Protein 8Y4W (pdb70)

Sequence (732 aa):
MKVFNKLEEWLGGSLFIGMFVILVMQIFSRQIFNSPLIWSEELSRLIFVYVGLLGVSMGIRSQQHIMIDFLYAKFPKSMQKIIFTIIQILILACLIFFLYFGYDLFIKKEEIEIVSLGISMKWMYLALPLITLLMLVRFYQAYSENYAQNKVYIKPIFILALMIILVLIAFIKPELFKILKLSNYFDLGEMTIYYVLIAWLVMIFFGVPVGWSLLVACILYFALTRWKVVYFAADKLVYSLDSFSLLSVPFFILTGILMNGAGITERIFNFAKAMLGHYTGGMGHVNVAASLIFSGMSGSAIADAGGLGQLEIKAMRDEGYDDDICGGLTAASCIIGPLVPPSISMIIYGVIANQSIAKLFLAGFVPGFLTTIALMIMNYFVCKKRGYKKTAKASPKERWIAFKKSFWALLTPILIIGGIFSGIFTPTEAAVIATFYSIILGGFIYKELTVKSFFKHCVEAVAISGVTVLMIMTVTFFGDIIAREQVAMRVAEIFIKYATSPMMVLVMINLLLLFLGMFIDALALQFLVLPMLIPIAEQVGIDLVFFGVMTTLNMMIGILTPPMGMALFVVAQVGKMSVSTVAKGVLPFLLPIFITLVIITIFPQIILFLPNVQLQESGGGLVQAGGSLRLSCTTSGFNFDDYAIGWFRQAPGKEREGVSCIHCTAYTPYYARSVRDRFTISSDNATNTVFLQMNNLRPEDTAVYYCVADATRYPYPEFYDYVGQGTQVTVS

B-factor: mean 43.86, std 17.87, range [12.56, 120.15]

Foldseek 3Di:
DVCLVCPLLVVLLVLLVVLLVLLVVQLCCVPVDPDHALVRLQVSLLSQLLLLLSLLLLCLLVVPFAAFCLPLVPDDQVVNAALVQVLLVLVLVLLLVQQLLLVLVLVVFQPDADVRVRHTPNSLSVNRNVSSVSSVVSNLNSVCVCVVVVRYDDHSVVVVVVSVVSNCCSVPPVCVCVVVLCLVPDDPDLPVLVVLVVVLVVCRHNIRGLLSSLSVSLVSVCSNPPVVCCSVLLVLLRCLSSDSLLLLQLLLLLQLVLCLQLVLLVLLLLLLCQVFQQDLLRLLVSLLSSLLLCLLRHAALLSQCLRCLLVSLVSSVVQVDDPLQSLQSNLLSSLLNNQAPPHVLLSLLCSLLVHASLLLNLLSNLLSVLLSVLSVVLSSVVSVVVVGDRDDHDDPVSSVVSCVVSPLVSCLSCLQNVCSLVVVDGSSSSSSVSSVSSCCCSPPVSNRADDVNSSVSSSVSSNVSSSVSSLSSSLSSSLVVCVVSPPLVVVLVVLCVVAPAVLSVVVVVLVVLLVVLQSGALSSPCSPCVSSVQVSCVVNPHDSSLVSSLSSLSNSLSLLRPVHHPSLVSSCVSNVHDSVSNNVSNVSSVVSSVVSSVCCSVVVVSSNDSSD/DAKEKDWADEDEQWRFTKIKIQDDDDQLQQKKKAKWWDAPPDDIGGAWIPNQDDPDIDGDPVQPPFWDWDADVVRSMIMITGGRHHQVRFTWMKMAIANHRHRDRVPGDDIHPTYTHGYD

Nearest PDB structures (foldseek):
  8y4x-assembly1_A  TM=1.001E+00  e=1.385E-73  Fusobacterium nucleatum
  8thi-assembly1_A  TM=9.822E-01  e=1.234E-54  Haemophilus influenzae Rd KW20
  7qha-assembly1_B  TM=9.796E-01  e=2.709E-32  Photobacterium profundum SS9
  7qha-assembly1_A  TM=9.721E-01  e=8.885E-05  Photobacterium profundum SS9
  8w6o-assembly1_B  TM=6.433E-01  e=3.815E-06  Homo sapiens

Solvent-accessible surface area: 30230 Å² total; per-residue (Å²): 182,125,98,79,65,113,32,3,51,128,57,0,0,58,54,2,50,28,0,17,65,25,1,13,89,5,1,74,13,90,68,131,114,153,53,90,46,143,99,0,73,50,46,0,51,20,25,1,1,41,1,2,3,1,0,0,0,11,4,10,79,63,77,123,18,41,65,6,70,70,71,27,57,140,47,75,158,97,110,24,53,82,19,24,8,91,6,9,62,40,17,2,47,0,0,16,13,0,9,44,9,0,88,25,3,29,82,103,26,78,160,88,108,9,135,36,44,61,65,19,47,32,101,6,8,39,0,2,10,84,11,0,94,21,0,11,55,1,5,50,53,2,0,40,72,1,79,82,98,113,83,1,142,50,108,28,96,124,3,59,38,64,14,91,93,39,35,104,42,2,84,124,114,51,117,88,64,113,110,124,51,52,41,96,130,111,142,61,34,41,86,5,0,50,114,1,21,104,34,16,79,87,22,0,62,84,1,3,12,0,1,2,0,2,0,12,0,0,35,44,0,0,9,21,13,62,60,90,1,0,67,110,10,0,35,22,1,3,117,16,1,33,34,44,39,4,0,0,2,0,0,1,18,3,0,6,28,0,0,49,42,0,15,0,9,87,62,1,7,70,28,3,80,12,66,41,4,22,97,40,2,2,8,0,21,0,0,0,12,0,1,38,40,0,0,2,0,0,4,38,6,62,32,3,2,49,16,0,0,130,53,3,2,124,3,0,96,84,57,64,14,70,63,36,3,0,0,0,0,3,0,0,1,0,0,0,0,3,0,3,2,0,0,24,16,0,0,2,1,4,33,34,10,134,51,54,14,26,80,0,1,18,0,0,46,33,0,0,82,44,0,4,93,20,0,46,88,37,0,84,102,17,1,115,174,111,56,40,181,132,41,90,137,26,49,122,134,95,50,142,73,15,52,133,119,0,71,111,0,30,54,0,22,111,53,0,33,37,6,11,114,77,60,91,32,70,22,4,9,1,0,0,16,0,0,58,34,0,31,56,0,0,22,148,67,33,160,94,25,91,122,173,33,28,64,136,19,2,19,69,0,2,28,87,3,0,16,11,2,0,2,2,0,0,9,45,0,11,21,50,1,10,35,30,4,26,2,11,58,74,49,0,73,54,32,84,140,160,1,114,52,79,79,90,3,10,59,60,0,14,109,66,2,40,120,35,2,62,56,10,31,16,43,0,2,4,1,23,17,2,28,40,12,11,39,0,0,88,80,22,64,18,72,20,11,7,0,0,0,0,1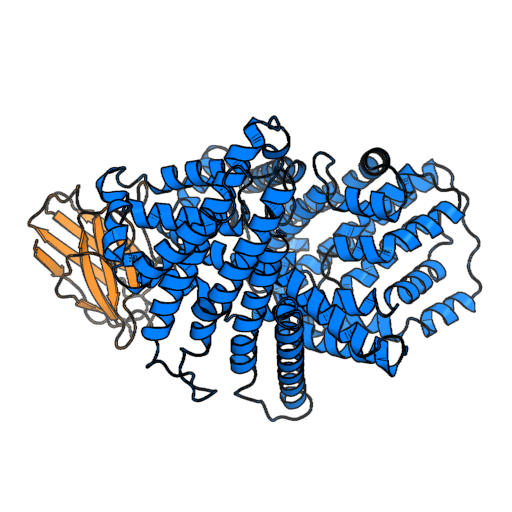,3,0,1,6,11,0,8,8,0,15,72,63,50,1,56,0,1,66,21,0,9,131,35,1,180,22,72,59,77,43,0,12,149,4,0,102,60,2,19,103,8,0,69,88,2,9,75,58,0,5,82,97,55,137,58,0,33,140,44,18,127,72,117,12,101,29,56,46,34,32,140,20,124,73,36,34,49,24,129,0,14,0,48,2,63,65,36,94,14,80,81,44,0,0,0,0,1,15,58,29,108,69,147,137,97,65,3,0,0,0,12,46,0,13,32,116,39,43,12,43,7,163,53,0,103,132,26,3,73,13,59,47,51,97,92,91,50,8,0,35,0,49,0,50,98,2,96,86,117,4,38,1,35,0,46,0,1,0,0,58,35,73,0,0,6,0,19,36,11,70,84,76,11,167,17,28,86,0,51,8,99

InterPro domains:
  IPR004681 TRAP transporter large membrane protein DctM [PTHR33362] (189-615)
  IPR004681 TRAP transporter large membrane protein DctM [TIGR00786] (207-611)
  IPR010656 TRAP C4-dicarboxylate transport system permease DctM subunit [PF06808] (198-606)
  IPR055348 Tripartite ATP-independent periplasmic transporters, DctQ component [PF04290] (19-142)

Radius of gyration: 27.66 Å; Cα contacts (8 Å, |Δi|>4): 1271; chains: 2; bounding box: 71×55×81 Å

Structure (mmCIF, N/CA/C/O backbone):
data_8Y4W
#
_entry.id   8Y4W
#
_cell.length_a   1.00
_cell.length_b   1.00
_cell.length_c   1.00
_cell.angle_alpha   90.00
_cell.angle_beta   90.00
_cell.angle_gamma   90.00
#
_symmetry.space_group_name_H-M   'P 1'
#
loop_
_entity.id
_entity.type
_entity.pdbx_description
1 polymer 'N-acetylneuraminate transporter small subunit'
2 polymer 'FnTRAP specific nanobody'
3 non-polymer 'SODIUM ION'
4 non-polymer PHOSPHATIDYLETHANOLAMINE
5 non-polymer 'N-acetyl-beta-neuraminic acid'
#
loop_
_atom_site.group_PDB
_atom_site.id
_atom_site.type_symbol
_atom_site.label_atom_id
_atom_site.label_alt_id
_atom_site.label_comp_id
_atom_site.label_asym_id
_atom_site.label_entity_id
_atom_site.label_seq_id
_atom_site.pdbx_PDB_ins_code
_atom_site.Cartn_x
_atom_site.Cartn_y
_atom_site.Cartn_z
_atom_site.occupancy
_atom_site.B_iso_or_equiv
_atom_site.auth_seq_id
_atom_site.auth_comp_id
_atom_site.auth_asym_id
_atom_site.auth_atom_id
_atom_site.pdbx_PDB_model_num
ATOM 1 N N . MET A 1 48 ? 243.654 248.729 211.356 1.00 85.51 1 MET A N 1
ATOM 2 C CA . MET A 1 48 ? 243.950 249.333 212.648 1.00 87.26 1 MET A CA 1
ATOM 3 C C . MET A 1 48 ? 243.953 248.283 213.749 1.00 84.15 1 MET A C 1
ATOM 4 O O . MET A 1 48 ? 243.892 247.086 213.478 1.00 86.66 1 MET A O 1
ATOM 9 N N . LYS A 1 49 ? 244.035 248.744 214.996 1.00 83.73 2 LYS A N 1
ATOM 10 C CA . LYS A 1 49 ? 243.947 247.873 216.160 1.00 85.21 2 LYS A CA 1
ATOM 11 C C . LYS A 1 49 ? 242.609 247.962 216.876 1.00 81.49 2 LYS A C 1
ATOM 12 O O . LYS A 1 49 ? 242.149 246.958 217.426 1.00 79.89 2 LYS A O 1
ATOM 18 N N . VAL A 1 50 ? 241.971 249.135 216.877 1.00 77.88 3 VAL A N 1
ATOM 19 C CA . VAL A 1 50 ? 240.622 249.245 217.416 1.00 75.71 3 VAL A CA 1
ATOM 20 C C . VAL A 1 50 ? 239.622 248.478 216.565 1.00 70.77 3 VAL A C 1
ATOM 21 O O . VAL A 1 50 ? 238.521 248.171 217.035 1.00 66.42 3 VAL A O 1
ATOM 25 N N . PHE A 1 51 ? 239.967 248.178 215.314 1.00 73.30 4 PHE A N 1
ATOM 26 C CA . PHE A 1 51 ? 239.149 247.307 214.482 1.00 66.25 4 PHE A CA 1
ATOM 27 C C . PHE A 1 51 ? 239.451 245.835 214.716 1.00 61.74 4 PHE A C 1
ATOM 28 O O . PHE A 1 51 ? 238.541 245.003 214.632 1.00 59.81 4 PHE A O 1
ATOM 36 N N . ASN A 1 52 ? 240.709 245.489 214.993 1.00 62.34 5 ASN A N 1
ATOM 37 C CA . ASN A 1 52 ? 241.021 244.113 215.362 1.00 65.56 5 ASN A CA 1
ATOM 38 C C . ASN A 1 52 ? 240.356 243.737 216.678 1.00 68.35 5 ASN A C 1
ATOM 39 O O . ASN A 1 52 ? 239.803 242.640 216.810 1.00 72.32 5 ASN A O 1
ATOM 44 N N . LYS A 1 53 ? 240.401 244.630 217.662 1.00 63.44 6 LYS A N 1
ATOM 45 C CA . LYS A 1 53 ? 239.628 244.458 218.890 1.00 59.09 6 LYS A CA 1
ATOM 46 C C . LYS A 1 53 ? 238.357 245.297 218.800 1.00 57.80 6 LYS A C 1
ATOM 47 O O . LYS A 1 53 ? 238.220 246.347 219.422 1.00 61.89 6 LYS A O 1
ATOM 53 N N . LEU A 1 54 ? 237.418 244.808 217.994 1.00 50.09 7 LEU A N 1
ATOM 54 C CA . LEU A 1 54 ? 236.147 245.482 217.763 1.00 46.52 7 LEU A CA 1
ATOM 55 C C . LEU A 1 54 ? 234.980 244.758 218.408 1.00 39.09 7 LEU A C 1
ATOM 56 O O . LEU A 1 54 ? 234.170 245.382 219.104 1.00 37.83 7 LEU A O 1
ATOM 61 N N . GLU A 1 55 ? 234.872 243.448 218.180 1.00 41.41 8 GLU A N 1
ATOM 62 C CA . GLU A 1 55 ? 233.833 242.673 218.840 1.00 34.37 8 GLU A CA 1
ATOM 63 C C . GLU A 1 55 ? 233.983 242.735 220.348 1.00 36.44 8 GLU A C 1
ATOM 64 O O . GLU A 1 55 ? 232.982 242.733 221.063 1.00 32.01 8 GLU A O 1
ATOM 70 N N . GLU A 1 56 ? 235.217 242.821 220.847 1.00 42.36 9 GLU A N 1
ATOM 71 C CA . GLU A 1 56 ? 235.441 242.930 222.284 1.00 33.52 9 GLU A CA 1
ATOM 72 C C . GLU A 1 56 ? 234.707 244.133 222.862 1.00 30.62 9 GLU A C 1
ATOM 73 O O . GLU A 1 56 ? 233.791 243.985 223.679 1.00 34.40 9 GLU A O 1
ATOM 79 N N . TRP A 1 57 ? 235.085 245.340 222.431 1.00 30.69 10 TRP A N 1
ATOM 80 C CA . TRP A 1 57 ? 234.514 246.546 223.020 1.00 34.22 10 TRP A CA 1
ATOM 81 C C . TRP A 1 57 ? 233.085 246.804 222.567 1.00 35.56 10 TRP A C 1
ATOM 82 O O . TRP A 1 57 ? 232.387 247.597 223.205 1.00 36.89 10 TRP A O 1
ATOM 93 N N . LEU A 1 58 ? 232.623 246.157 221.497 1.00 34.93 11 LEU A N 1
ATOM 94 C CA . LEU A 1 58 ? 231.225 246.318 221.121 1.00 30.53 11 LEU A CA 1
ATOM 95 C C . LEU A 1 58 ? 230.323 245.372 221.905 1.00 29.74 11 LEU A C 1
ATOM 96 O O . LEU A 1 58 ? 229.303 245.797 222.458 1.00 33.32 11 LEU A O 1
ATOM 101 N N . GLY A 1 59 ? 230.692 244.091 221.972 1.00 27.93 12 GLY A N 1
ATOM 102 C CA . GLY A 1 59 ? 229.915 243.135 222.735 1.00 27.02 12 GLY A CA 1
ATOM 103 C C . GLY A 1 59 ? 229.923 243.416 224.223 1.00 30.29 12 GLY A C 1
ATOM 104 O O . GLY A 1 59 ? 228.904 243.249 224.890 1.00 33.93 12 GLY A O 1
ATOM 105 N N . GLY A 1 60 ? 231.062 243.849 224.771 1.00 26.90 13 GLY A N 1
ATOM 106 C CA . GLY A 1 60 ? 231.083 244.202 226.180 1.00 24.91 13 GLY A CA 1
ATOM 107 C C . GLY A 1 60 ? 230.144 245.348 226.503 1.00 30.17 13 GLY A C 1
ATOM 108 O O . GLY A 1 60 ? 229.386 245.289 227.474 1.00 34.32 13 GLY A O 1
ATOM 109 N N . SER A 1 61 ? 230.172 246.401 225.684 1.00 31.75 14 SER A N 1
ATOM 110 C CA . SER A 1 61 ? 229.298 247.546 225.911 1.00 30.06 14 SER A CA 1
ATOM 111 C C . SER A 1 61 ? 227.830 247.172 225.740 1.00 31.71 14 SER A C 1
ATOM 112 O O . SER A 1 61 ? 226.982 247.584 226.542 1.00 34.03 14 SER A O 1
ATOM 115 N N . LEU A 1 62 ? 227.508 246.390 224.706 1.00 29.40 15 LEU A N 1
ATOM 116 C CA . LEU A 1 62 ? 226.126 245.961 224.515 1.00 27.58 15 LEU A CA 1
ATOM 117 C C . LEU A 1 62 ? 225.663 245.064 225.656 1.00 31.44 15 LEU A C 1
ATOM 118 O O . LEU A 1 62 ? 224.506 245.137 226.081 1.00 36.71 15 LEU A O 1
ATOM 123 N N . PHE A 1 63 ? 226.549 244.204 226.160 1.00 29.67 16 PHE A N 1
ATOM 124 C CA . PHE A 1 63 ? 226.206 243.344 227.285 1.00 29.19 16 PHE A CA 1
ATOM 125 C C . PHE A 1 63 ? 225.937 244.163 228.539 1.00 31.16 16 PHE A C 1
ATOM 126 O O . PHE A 1 63 ? 224.988 243.885 229.279 1.00 33.93 16 PHE A O 1
ATOM 134 N N . ILE A 1 64 ? 226.762 245.179 228.797 1.00 31.25 17 ILE A N 1
ATOM 135 C CA . ILE A 1 64 ? 226.521 246.040 229.952 1.00 28.91 17 ILE A CA 1
ATOM 136 C C . ILE A 1 64 ? 225.197 246.779 229.799 1.00 30.83 17 ILE A C 1
ATOM 137 O O . ILE A 1 64 ? 224.435 246.923 230.762 1.00 33.91 17 ILE A O 1
ATOM 142 N N . GLY A 1 65 ? 224.898 247.255 228.589 1.00 30.36 18 GLY A N 1
ATOM 143 C CA . GLY A 1 65 ? 223.620 247.915 228.365 1.00 30.41 18 GLY A CA 1
ATOM 144 C C . GLY A 1 65 ? 222.435 246.992 228.580 1.00 31.67 18 GLY A C 1
ATOM 145 O O . GLY A 1 65 ? 221.436 247.378 229.194 1.00 33.49 18 GLY A O 1
ATOM 146 N N . MET A 1 66 ? 222.530 245.759 228.077 1.00 30.44 19 MET A N 1
ATOM 147 C CA . MET A 1 66 ? 221.469 244.777 228.277 1.00 30.24 19 MET A CA 1
ATOM 148 C C . MET A 1 66 ? 221.282 244.467 229.756 1.00 31.86 19 MET A C 1
ATOM 149 O O . MET A 1 66 ? 220.149 244.359 230.242 1.00 33.93 19 MET A O 1
ATOM 154 N N . PHE A 1 67 ? 222.390 244.326 230.486 1.00 31.57 20 PHE A N 1
ATOM 155 C CA . PHE A 1 67 ? 222.330 244.082 231.922 1.00 28.99 20 PHE A CA 1
ATOM 156 C C . PHE A 1 67 ? 221.646 245.231 232.652 1.00 31.09 20 PHE A C 1
ATOM 157 O O . PHE A 1 67 ? 220.812 245.006 233.537 1.00 32.85 20 PHE A O 1
ATOM 165 N N . VAL A 1 68 ? 221.978 246.472 232.288 1.00 33.88 21 VAL A N 1
ATOM 166 C CA . VAL A 1 68 ? 221.357 247.629 232.930 1.00 33.47 21 VAL A CA 1
ATOM 167 C C . VAL A 1 68 ? 219.863 247.665 232.638 1.00 37.90 21 VAL A C 1
ATOM 168 O O . VAL A 1 68 ? 219.049 247.946 233.527 1.00 41.01 21 VAL A O 1
ATOM 172 N N . ILE A 1 69 ? 219.475 247.383 231.392 1.00 37.07 22 ILE A N 1
ATOM 173 C CA . ILE A 1 69 ? 218.055 247.387 231.041 1.00 37.15 22 ILE A CA 1
ATOM 174 C C . ILE A 1 69 ? 217.304 246.334 231.848 1.00 41.13 22 ILE A C 1
ATOM 175 O O . ILE A 1 69 ? 216.223 246.594 232.392 1.00 44.02 22 ILE A O 1
ATOM 180 N N . LEU A 1 70 ? 217.871 245.130 231.944 1.00 38.79 23 LEU A N 1
ATOM 181 C CA . LEU A 1 70 ? 217.191 244.057 232.661 1.00 35.39 23 LEU A CA 1
ATOM 182 C C . LEU A 1 70 ? 217.087 244.351 234.154 1.00 41.57 23 LEU A C 1
ATOM 183 O O . LEU A 1 70 ? 216.048 244.084 234.768 1.00 47.13 23 LEU A O 1
ATOM 188 N N . VAL A 1 71 ? 218.144 244.897 234.762 1.00 43.98 24 VAL A N 1
ATOM 189 C CA . VAL A 1 71 ? 218.073 245.193 236.192 1.00 40.34 24 VAL A CA 1
ATOM 190 C C . VAL A 1 71 ? 217.098 246.336 236.457 1.00 41.45 24 VAL A C 1
ATOM 191 O O . VAL A 1 71 ? 216.386 246.338 237.470 1.00 45.67 24 VAL A O 1
ATOM 195 N N . MET A 1 72 ? 217.029 247.314 235.547 1.00 45.41 25 MET A N 1
ATOM 196 C CA . MET A 1 72 ? 216.018 248.358 235.668 1.00 47.84 25 MET A CA 1
ATOM 197 C C . MET A 1 72 ? 214.618 247.771 235.600 1.00 50.12 25 MET A C 1
ATOM 198 O O . MET A 1 72 ? 213.738 248.160 236.373 1.00 55.28 25 MET A O 1
ATOM 203 N N . GLN A 1 73 ? 214.393 246.832 234.678 1.00 49.16 26 GLN A N 1
ATOM 204 C CA . GLN A 1 73 ? 213.093 246.175 234.588 1.00 53.51 26 GLN A CA 1
ATOM 205 C C . GLN A 1 73 ? 212.753 245.449 235.882 1.00 59.34 26 GLN A C 1
ATOM 206 O O . GLN A 1 73 ? 211.636 245.566 236.400 1.00 66.69 26 GLN A O 1
ATOM 212 N N . ILE A 1 74 ? 213.714 244.697 236.423 1.00 57.84 27 ILE A N 1
ATOM 213 C CA . ILE A 1 74 ? 213.457 243.913 237.630 1.00 55.26 27 ILE A CA 1
ATOM 214 C C . ILE A 1 74 ? 213.109 244.828 238.796 1.00 56.90 27 ILE A C 1
ATOM 215 O O . ILE A 1 74 ? 212.150 244.582 239.536 1.00 60.06 27 ILE A O 1
ATOM 220 N N . PHE A 1 75 ? 213.883 245.900 238.979 1.00 57.05 28 PHE A N 1
ATOM 221 C CA . PHE A 1 75 ? 213.605 246.817 240.080 1.00 59.49 28 PHE A CA 1
ATOM 222 C C . PHE A 1 75 ? 212.268 247.519 239.887 1.00 67.41 28 PHE A C 1
ATOM 223 O O . PHE A 1 75 ? 211.440 247.554 240.803 1.00 76.43 28 PHE A O 1
ATOM 231 N N . SER A 1 76 ? 212.025 248.061 238.691 1.00 66.31 29 SER A N 1
ATOM 232 C CA . SER A 1 76 ? 210.789 248.785 238.429 1.00 71.48 29 SER A CA 1
ATOM 233 C C . SER A 1 76 ? 209.564 247.887 238.465 1.00 73.87 29 SER A C 1
ATOM 234 O O . SER A 1 76 ? 208.443 248.397 238.539 1.00 79.76 29 SER A O 1
ATOM 237 N N . ARG A 1 77 ? 209.741 246.571 238.393 1.00 70.82 30 ARG A N 1
ATOM 238 C CA . ARG A 1 77 ? 208.611 245.663 238.520 1.00 73.57 30 ARG A CA 1
ATOM 239 C C . ARG A 1 77 ? 208.431 245.119 239.928 1.00 80.20 30 ARG A C 1
ATOM 240 O O . ARG A 1 77 ? 207.301 244.811 240.317 1.00 87.10 30 ARG A O 1
ATOM 248 N N . GLN A 1 78 ? 209.508 244.998 240.706 1.00 81.70 31 GLN A N 1
ATOM 249 C CA . GLN A 1 78 ? 209.399 244.420 242.041 1.00 82.25 31 GLN A CA 1
ATOM 250 C C . GLN A 1 78 ? 209.251 245.478 243.131 1.00 85.35 31 GLN A C 1
ATOM 251 O O . GLN A 1 78 ? 208.328 245.399 243.947 1.00 86.65 31 GLN A O 1
ATOM 257 N N . ILE A 1 79 ? 210.152 246.462 243.166 1.00 86.85 32 ILE A N 1
ATOM 258 C CA . ILE A 1 79 ? 210.166 247.422 244.268 1.00 91.37 32 ILE A CA 1
ATOM 259 C C . ILE A 1 79 ? 208.871 248.223 244.294 1.00 96.07 32 ILE A C 1
ATOM 260 O O . ILE A 1 79 ? 208.263 248.424 245.352 1.00 99.14 32 ILE A O 1
ATOM 265 N N . PHE A 1 80 ? 208.431 248.692 243.131 1.00 95.29 33 PHE A N 1
ATOM 266 C CA . PHE A 1 80 ? 207.182 249.427 243.011 1.00 96.33 33 PHE A CA 1
ATOM 267 C C . PHE A 1 80 ? 206.424 248.909 241.801 1.00 97.91 33 PHE A C 1
ATOM 268 O O . PHE A 1 80 ? 207.030 248.456 240.828 1.00 93.09 33 PHE A O 1
ATOM 276 N N . ASN A 1 81 ? 205.097 248.968 241.869 1.00 103.28 34 ASN A N 1
ATOM 277 C CA . ASN A 1 81 ? 204.271 248.419 240.802 1.00 104.64 34 ASN A CA 1
ATOM 278 C C . ASN A 1 81 ? 204.233 249.355 239.602 1.00 101.07 34 ASN A C 1
ATOM 279 O O . ASN A 1 81 ? 203.371 250.235 239.516 1.00 103.13 34 ASN A O 1
ATOM 284 N N . SER A 1 82 ? 205.164 249.168 238.672 1.00 94.75 35 SER A N 1
ATOM 285 C CA . SER A 1 82 ? 205.228 249.951 237.447 1.00 91.09 35 SER A CA 1
ATOM 286 C C . SER A 1 82 ? 206.017 249.182 236.397 1.00 90.99 35 SER A C 1
ATOM 287 O O . SER A 1 82 ? 207.162 249.540 236.097 1.00 92.62 35 SER A O 1
ATOM 290 N N . PRO A 1 83 ? 205.445 248.125 235.822 1.00 88.74 36 PRO A N 1
ATOM 291 C CA . PRO A 1 83 ? 206.212 247.287 234.895 1.00 87.31 36 PRO A CA 1
ATOM 292 C C . PRO A 1 83 ? 206.605 248.044 233.638 1.00 90.14 36 PRO A C 1
ATOM 293 O O . PRO A 1 83 ? 205.895 248.937 233.172 1.00 90.49 36 PRO A O 1
ATOM 297 N N . LEU A 1 84 ? 207.758 247.672 233.089 1.00 87.81 37 LEU A N 1
ATOM 298 C CA . LEU A 1 84 ? 208.262 248.242 231.849 1.00 80.62 37 LEU A CA 1
ATOM 299 C C . LEU A 1 84 ? 207.904 247.319 230.693 1.00 81.96 37 LEU A C 1
ATOM 300 O O . LEU A 1 84 ? 208.171 246.114 230.749 1.00 83.78 37 LEU A O 1
ATOM 305 N N . ILE A 1 85 ? 207.304 247.886 229.652 1.00 80.79 38 ILE A N 1
ATOM 306 C CA . ILE A 1 85 ? 206.846 247.086 228.524 1.00 83.40 38 ILE A CA 1
ATOM 307 C C . ILE A 1 85 ? 207.944 246.885 227.483 1.00 79.44 38 ILE A C 1
ATOM 308 O O . ILE A 1 85 ? 207.914 245.902 226.735 1.00 81.74 38 ILE A O 1
ATOM 313 N N . TRP A 1 86 ? 208.924 247.782 227.432 1.00 69.94 39 TRP A N 1
ATOM 314 C CA . TRP A 1 86 ? 209.934 247.788 226.386 1.00 66.29 39 TRP A CA 1
ATOM 315 C C . TRP A 1 86 ? 211.238 247.127 226.807 1.00 62.90 39 TRP A C 1
ATOM 316 O O . TRP A 1 86 ? 212.230 247.234 226.083 1.00 65.22 39 TRP A O 1
ATOM 327 N N . SER A 1 87 ? 211.266 246.445 227.948 1.00 59.52 40 SER A N 1
ATOM 328 C CA . SER A 1 87 ? 212.528 245.946 228.479 1.00 56.55 40 SER A CA 1
ATOM 329 C C . SER A 1 87 ? 212.929 244.599 227.887 1.00 54.05 40 SER A C 1
ATOM 330 O O . SER A 1 87 ? 214.070 244.431 227.444 1.00 55.81 40 SER A O 1
ATOM 333 N N . GLU A 1 88 ? 212.011 243.630 227.876 1.00 55.89 41 GLU A N 1
ATOM 334 C CA . GLU A 1 88 ? 212.360 242.282 227.434 1.00 51.44 41 GLU A CA 1
ATOM 335 C C . GLU A 1 88 ? 212.706 242.252 225.950 1.00 52.29 41 GLU A C 1
ATOM 336 O O . GLU A 1 88 ? 213.710 241.650 225.547 1.00 52.50 41 GLU A O 1
ATOM 342 N N . GLU A 1 89 ? 211.880 242.889 225.117 1.00 51.96 42 GLU A N 1
ATOM 343 C CA . GLU A 1 89 ? 212.121 242.848 223.679 1.00 49.56 42 GLU A CA 1
ATOM 344 C C . GLU A 1 89 ? 213.381 243.615 223.306 1.00 45.43 42 GLU A C 1
ATOM 345 O O . GLU A 1 89 ? 214.141 243.178 222.435 1.00 47.85 42 GLU A O 1
ATOM 351 N N . LEU A 1 90 ? 213.630 244.749 223.962 1.00 42.71 43 LEU A N 1
ATOM 352 C CA . LEU A 1 90 ? 214.871 245.478 223.724 1.00 41.79 43 LEU A CA 1
ATOM 353 C C . LEU A 1 90 ? 216.081 244.655 224.148 1.00 39.21 43 LEU A C 1
ATOM 354 O O . LEU A 1 90 ? 217.105 244.637 223.454 1.00 40.26 43 LEU A O 1
ATOM 359 N N . SER A 1 91 ? 215.979 243.959 225.283 1.00 37.04 44 SER A N 1
ATOM 360 C CA . SER A 1 91 ? 217.082 243.121 225.739 1.00 33.09 44 SER A CA 1
ATOM 361 C C . SER A 1 91 ? 217.371 241.998 224.753 1.00 37.16 44 SER A C 1
ATOM 362 O O . SER A 1 91 ? 218.535 241.708 224.459 1.00 38.72 44 SER A O 1
ATOM 365 N N . ARG A 1 92 ? 216.328 241.353 224.228 1.00 37.62 45 ARG A N 1
ATOM 366 C CA . ARG A 1 92 ? 216.541 240.277 223.261 1.00 33.97 45 ARG A CA 1
ATOM 367 C C . ARG A 1 92 ? 217.090 240.810 221.940 1.00 38.04 45 ARG A C 1
ATOM 368 O O . ARG A 1 92 ? 217.931 240.162 221.297 1.00 41.24 45 ARG A O 1
ATOM 376 N N . LEU A 1 93 ? 216.629 241.990 221.521 1.00 37.80 46 LEU A N 1
ATOM 377 C CA . LEU A 1 93 ? 217.173 242.625 220.327 1.00 32.15 46 LEU A CA 1
ATOM 378 C C . LEU A 1 93 ? 218.660 242.906 220.485 1.00 32.66 46 LEU A C 1
ATOM 379 O O . LEU A 1 93 ? 219.440 242.709 219.547 1.00 34.54 46 LEU A O 1
ATOM 384 N N . ILE A 1 94 ? 219.071 243.379 221.662 1.00 31.02 47 ILE A N 1
ATOM 385 C CA . ILE A 1 94 ? 220.492 243.593 221.918 1.00 27.16 47 ILE A CA 1
ATOM 386 C C . ILE A 1 94 ? 221.237 242.264 221.948 1.00 27.39 47 ILE A C 1
ATOM 387 O O . ILE A 1 94 ? 222.368 242.153 221.453 1.00 32.84 47 ILE A O 1
ATOM 392 N N . PHE A 1 95 ? 220.617 241.233 222.524 1.00 27.21 48 PHE A N 1
ATOM 393 C CA . PHE A 1 95 ? 221.302 239.956 222.667 1.00 29.18 48 PHE A CA 1
ATOM 394 C C . PHE A 1 95 ? 221.550 239.285 221.327 1.00 29.75 48 PHE A C 1
ATOM 395 O O . PHE A 1 95 ? 222.507 238.519 221.199 1.00 32.58 48 PHE A O 1
ATOM 403 N N . VAL A 1 96 ? 220.706 239.534 220.327 1.00 29.38 49 VAL A N 1
ATOM 404 C CA . VAL A 1 96 ? 220.994 238.989 218.999 1.00 28.99 49 VAL A CA 1
ATOM 405 C C . VAL A 1 96 ? 222.359 239.473 218.517 1.00 27.63 49 VAL A C 1
ATOM 406 O O . VAL A 1 96 ? 223.217 238.679 218.101 1.00 29.56 49 VAL A O 1
ATOM 410 N N . TYR A 1 97 ? 222.588 240.786 218.601 1.00 28.71 50 TYR A N 1
ATOM 411 C CA . TYR A 1 97 ? 223.872 241.354 218.207 1.00 26.69 50 TYR A CA 1
ATOM 412 C C . TYR A 1 97 ? 225.002 240.832 219.080 1.00 26.23 50 TYR A C 1
ATOM 413 O O . TYR A 1 97 ? 226.092 240.531 218.580 1.00 23.10 50 TYR A O 1
ATOM 422 N N . VAL A 1 98 ? 224.768 240.733 220.391 1.00 28.94 51 VAL A N 1
ATOM 423 C CA . VAL A 1 98 ? 225.819 240.267 221.298 1.00 25.65 51 VAL A CA 1
ATOM 424 C C . VAL A 1 98 ? 226.241 238.846 220.940 1.00 27.85 51 VAL A C 1
ATOM 425 O O . VAL A 1 98 ? 227.436 238.528 220.872 1.00 31.85 51 VAL A O 1
ATOM 429 N N . GLY A 1 99 ? 225.265 237.971 220.698 1.00 26.15 52 GLY A N 1
ATOM 430 C CA . GLY A 1 99 ? 225.580 236.596 220.356 1.00 21.11 52 GLY A CA 1
ATOM 431 C C . GLY A 1 99 ? 226.303 236.476 219.031 1.00 22.50 52 GLY A C 1
ATOM 432 O O . GLY A 1 99 ? 227.239 235.684 218.897 1.00 27.10 52 GLY A O 1
ATOM 433 N N . LEU A 1 100 ? 225.887 237.257 218.032 1.00 22.01 53 LEU A N 1
ATOM 434 C CA . LEU A 1 100 ? 226.584 237.188 216.751 1.00 20.53 53 LEU A CA 1
ATOM 435 C C . LEU A 1 100 ? 228.006 237.738 216.847 1.00 23.02 53 LEU A C 1
ATOM 436 O O . LEU A 1 100 ? 228.917 237.219 216.188 1.00 24.18 53 LEU A O 1
ATOM 441 N N . LEU A 1 101 ? 228.224 238.767 217.671 1.00 23.16 54 LEU A N 1
ATOM 442 C CA . LEU A 1 101 ? 229.583 239.247 217.906 1.00 20.48 54 LEU A CA 1
ATOM 443 C C . LEU A 1 101 ? 230.430 238.184 218.596 1.00 18.57 54 LEU A C 1
ATOM 444 O O . LEU A 1 101 ? 231.614 238.018 218.280 1.00 18.94 54 LEU A O 1
ATOM 449 N N . GLY A 1 102 ? 229.839 237.454 219.543 1.00 20.73 55 GLY A N 1
ATOM 450 C CA . GLY A 1 102 ? 230.553 236.345 220.158 1.00 20.34 55 GLY A CA 1
ATOM 451 C C . GLY A 1 102 ? 230.905 235.252 219.166 1.00 20.10 55 GLY A C 1
ATOM 452 O O . GLY A 1 102 ? 231.980 234.650 219.242 1.00 22.43 55 GLY A O 1
ATOM 453 N N . VAL A 1 103 ? 229.999 234.974 218.227 1.00 20.08 56 VAL A N 1
ATOM 454 C CA . VAL A 1 103 ? 230.285 233.994 217.180 1.00 20.32 56 VAL A CA 1
ATOM 455 C C . VAL A 1 103 ? 231.448 234.464 216.315 1.00 19.21 56 VAL A C 1
ATOM 456 O O . VAL A 1 103 ? 232.310 233.671 215.918 1.00 19.22 56 VAL A O 1
ATOM 460 N N . SER A 1 104 ? 231.486 235.760 216.002 1.00 18.45 57 SER A N 1
ATOM 461 C CA . SER A 1 104 ? 232.609 236.301 215.241 1.00 16.67 57 SER A CA 1
ATOM 462 C C . SER A 1 104 ? 233.924 236.149 216.001 1.00 19.78 57 SER A C 1
ATOM 463 O O . SER A 1 104 ? 234.957 235.802 215.413 1.00 19.95 57 SER A O 1
ATOM 466 N N . MET A 1 105 ? 233.904 236.410 217.312 1.00 21.98 58 MET A N 1
ATOM 467 C CA . MET A 1 105 ? 235.099 236.203 218.127 1.00 18.83 58 MET A CA 1
ATOM 468 C C . MET A 1 105 ? 235.542 234.747 218.086 1.00 21.43 58 MET A C 1
ATOM 469 O O . MET A 1 105 ? 236.739 234.455 217.980 1.00 24.95 58 MET A O 1
ATOM 474 N N . GLY A 1 106 ? 234.587 233.820 218.181 1.00 21.43 59 GLY A N 1
ATOM 475 C CA . GLY A 1 106 ? 234.929 232.408 218.112 1.00 20.73 59 GLY A CA 1
ATOM 476 C C . GLY A 1 106 ? 235.529 232.012 216.777 1.00 17.85 59 GLY A C 1
ATOM 477 O O . GLY A 1 106 ? 236.446 231.191 216.718 1.00 19.45 59 GLY A O 1
ATOM 478 N N . ILE A 1 107 ? 235.010 232.577 215.685 1.00 17.76 60 ILE A N 1
ATOM 479 C CA . ILE A 1 107 ? 235.592 232.318 214.369 1.00 17.19 60 ILE A CA 1
ATOM 480 C C . ILE A 1 107 ? 237.027 232.820 214.317 1.00 19.26 60 ILE A C 1
ATOM 481 O O . ILE A 1 107 ? 237.920 232.138 213.802 1.00 20.06 60 ILE A O 1
ATOM 486 N N . ARG A 1 108 ? 237.270 234.026 214.838 1.00 22.44 61 ARG A N 1
ATOM 487 C CA . ARG A 1 108 ? 238.625 234.571 214.813 1.00 18.44 61 ARG A CA 1
ATOM 488 C C . ARG A 1 108 ? 239.585 233.715 215.625 1.00 23.85 61 ARG A C 1
ATOM 489 O O . ARG A 1 108 ? 240.707 233.440 215.184 1.00 25.65 61 ARG A O 1
ATOM 497 N N . SER A 1 109 ? 239.162 233.279 216.812 1.00 28.92 62 SER A N 1
ATOM 498 C CA . SER A 1 109 ? 240.029 232.519 217.702 1.00 26.77 62 SER A CA 1
ATOM 499 C C . SER A 1 109 ? 240.118 231.044 217.342 1.00 30.80 62 SER A C 1
ATOM 500 O O . SER A 1 109 ? 240.940 230.337 217.933 1.00 34.11 62 SER A O 1
ATOM 503 N N . GLN A 1 110 ? 239.305 230.571 216.395 1.00 30.63 63 GLN A N 1
ATOM 504 C CA . GLN A 1 110 ? 239.207 229.148 216.065 1.00 26.05 63 GLN A CA 1
ATOM 505 C C . GLN A 1 110 ? 238.873 228.322 217.305 1.00 29.19 63 GLN A C 1
ATOM 506 O O . GLN A 1 110 ? 239.467 227.275 217.563 1.00 34.14 63 GLN A O 1
ATOM 512 N N . GLN A 1 111 ? 237.911 228.813 218.083 1.00 33.05 64 GLN A N 1
ATOM 513 C CA . GLN A 1 111 ? 237.501 228.198 219.339 1.00 32.30 64 GLN A CA 1
ATOM 514 C C . GLN A 1 111 ? 236.051 227.738 219.294 1.00 29.00 64 GLN A C 1
ATOM 515 O O . GLN A 1 111 ? 235.307 227.885 220.263 1.00 33.41 64 GLN A O 1
ATOM 521 N N . HIS A 1 112 ? 235.628 227.181 218.166 1.00 27.33 65 HIS A N 1
ATOM 522 C CA . HIS A 1 112 ? 234.332 226.529 218.063 1.00 32.60 65 HIS A CA 1
ATOM 523 C C . HIS A 1 112 ? 234.517 225.033 218.263 1.00 37.55 65 HIS A C 1
ATOM 524 O O . HIS A 1 112 ? 235.523 224.461 217.834 1.00 37.34 65 HIS A O 1
ATOM 531 N N . ILE A 1 113 ? 233.545 224.404 218.923 1.00 37.10 66 ILE A N 1
ATOM 532 C CA . ILE A 1 113 ? 233.720 223.040 219.405 1.00 34.78 66 ILE A CA 1
ATOM 533 C C . ILE A 1 113 ? 233.764 222.077 218.228 1.00 34.18 66 ILE A C 1
ATOM 534 O O . ILE A 1 113 ? 232.904 222.116 217.340 1.00 33.49 66 ILE A O 1
ATOM 539 N N . MET A 1 114 ? 234.768 221.206 218.220 1.00 38.80 67 MET A N 1
ATOM 540 C CA . MET A 1 114 ? 234.937 220.175 217.209 1.00 36.93 67 MET A CA 1
ATOM 541 C C . MET A 1 114 ? 235.261 218.856 217.898 1.00 45.25 67 MET A C 1
ATOM 542 O O . MET A 1 114 ? 235.401 218.788 219.122 1.00 52.53 67 MET A O 1
ATOM 547 N N . ILE A 1 115 ? 235.379 217.796 217.106 1.00 44.13 68 ILE A N 1
ATOM 548 C CA . ILE A 1 115 ? 235.688 216.461 217.608 1.00 40.71 68 ILE A CA 1
ATOM 549 C C . ILE A 1 115 ? 236.980 216.020 216.933 1.00 42.69 68 ILE A C 1
ATOM 550 O O . ILE A 1 115 ? 236.973 215.590 215.774 1.00 41.11 68 ILE A O 1
ATOM 555 N N . ASP A 1 116 ? 238.093 216.113 217.658 1.00 46.51 69 ASP A N 1
ATOM 556 C CA . ASP A 1 116 ? 239.411 215.791 217.128 1.00 50.02 69 ASP A CA 1
ATOM 557 C C . ASP A 1 116 ? 239.884 214.406 217.550 1.00 52.88 69 ASP A C 1
ATOM 558 O O . ASP A 1 116 ? 241.091 214.150 217.593 1.00 55.32 69 ASP A O 1
ATOM 563 N N . PHE A 1 117 ? 238.955 213.508 217.876 1.00 53.48 70 PHE A N 1
ATOM 564 C CA . PHE A 1 117 ? 239.340 212.161 218.282 1.00 50.71 70 PHE A CA 1
ATOM 565 C C . PHE A 1 117 ? 240.005 211.407 217.137 1.00 55.38 70 PHE A C 1
ATOM 566 O O . PHE A 1 117 ? 241.084 210.829 217.306 1.00 59.10 70 PHE A O 1
ATOM 574 N N . LEU A 1 118 ? 239.378 211.406 215.962 1.00 55.47 71 LEU A N 1
ATOM 575 C CA . LEU A 1 118 ? 239.945 210.744 214.797 1.00 53.44 71 LEU A CA 1
ATOM 576 C C . LEU A 1 118 ? 240.788 211.673 213.943 1.00 54.79 71 LEU A C 1
ATOM 577 O O . LEU A 1 118 ? 241.660 211.196 213.210 1.00 59.18 71 LEU A O 1
ATOM 582 N N . TYR A 1 119 ? 240.542 212.982 214.011 1.00 49.40 72 TYR A N 1
ATOM 583 C CA . TYR A 1 119 ? 241.325 213.927 213.224 1.00 47.69 72 TYR A CA 1
ATOM 584 C C . TYR A 1 119 ? 242.776 213.969 213.687 1.00 54.59 72 TYR A C 1
ATOM 585 O O . TYR A 1 119 ? 243.691 214.068 212.863 1.00 58.86 72 TYR A O 1
ATOM 594 N N . ALA A 1 120 ? 243.006 213.890 214.999 1.00 54.49 73 ALA A N 1
ATOM 595 C CA . ALA A 1 120 ? 244.364 214.003 215.522 1.00 57.19 73 ALA A CA 1
ATOM 596 C C . ALA A 1 120 ? 245.233 212.818 215.123 1.00 60.51 73 ALA A C 1
ATOM 597 O O . ALA A 1 120 ? 246.461 212.947 215.062 1.00 59.31 73 ALA A O 1
ATOM 599 N N . LYS A 1 121 ? 244.629 211.664 214.853 1.00 59.11 74 LYS A N 1
ATOM 600 C CA . LYS A 1 121 ? 245.397 210.470 214.528 1.00 59.09 74 LYS A CA 1
ATOM 601 C C . LYS A 1 121 ? 245.858 210.432 213.078 1.00 61.35 74 LYS A C 1
ATOM 602 O O . LYS A 1 121 ? 246.617 209.529 212.714 1.00 65.09 74 LYS A O 1
ATOM 608 N N . PHE A 1 122 ? 245.419 211.373 212.249 1.00 60.39 75 PHE A N 1
ATOM 609 C CA . PHE A 1 122 ? 245.824 211.382 210.856 1.00 60.03 75 PHE A CA 1
ATOM 610 C C . PHE A 1 122 ? 247.300 211.753 210.730 1.00 61.83 75 PHE A C 1
ATOM 611 O O . PHE A 1 122 ? 247.832 212.504 211.550 1.00 60.68 75 PHE A O 1
ATOM 619 N N . PRO A 1 123 ? 247.986 211.228 209.718 1.00 64.71 76 PRO A N 1
ATOM 620 C CA . PRO A 1 123 ? 249.345 211.697 209.435 1.00 65.38 76 PRO A CA 1
ATOM 621 C C . PRO A 1 123 ? 249.333 213.165 209.040 1.00 67.65 76 PRO A C 1
ATOM 622 O O . PRO A 1 123 ? 248.362 213.668 208.472 1.00 69.43 76 PRO A O 1
ATOM 626 N N . LYS A 1 124 ? 250.434 213.854 209.349 1.00 64.81 77 LYS A N 1
ATOM 627 C CA . LYS A 1 124 ? 250.494 215.294 209.118 1.00 63.67 77 LYS A CA 1
ATOM 628 C C . LYS A 1 124 ? 250.336 215.632 207.640 1.00 62.99 77 LYS A C 1
ATOM 629 O O . LYS A 1 124 ? 249.710 216.638 207.292 1.00 63.37 77 LYS A O 1
ATOM 635 N N . SER A 1 125 ? 250.902 214.807 206.757 1.00 64.63 78 SER A N 1
ATOM 636 C CA . SER A 1 125 ? 250.763 215.054 205.325 1.00 65.24 78 SER A CA 1
ATOM 637 C C . SER A 1 125 ? 249.307 214.962 204.890 1.00 62.30 78 SER A C 1
ATOM 638 O O . SER A 1 125 ? 248.850 215.747 204.051 1.00 58.71 78 SER A O 1
ATOM 641 N N . MET A 1 126 ? 248.566 214.004 205.440 1.00 62.01 79 MET A N 1
ATOM 642 C CA . MET A 1 126 ? 247.148 213.851 205.151 1.00 62.79 79 MET A CA 1
ATOM 643 C C . MET A 1 126 ? 246.271 214.734 206.028 1.00 58.82 79 MET A C 1
ATOM 644 O O . MET A 1 126 ? 245.056 214.783 205.816 1.00 61.31 79 MET A O 1
ATOM 649 N N . GLN A 1 127 ? 246.853 215.430 206.997 1.00 54.37 80 GLN A N 1
ATOM 650 C CA . GLN A 1 127 ? 246.098 216.275 207.909 1.00 53.43 80 GLN A CA 1
ATOM 651 C C . GLN A 1 127 ? 245.923 217.696 207.389 1.00 54.60 80 GLN A C 1
ATOM 652 O O . GLN A 1 127 ? 245.229 218.493 208.026 1.00 52.52 80 GLN A O 1
ATOM 658 N N . LYS A 1 128 ? 246.530 218.030 206.250 1.00 53.54 81 LYS A N 1
ATOM 659 C CA . LYS A 1 128 ? 246.406 219.364 205.678 1.00 47.19 81 LYS A CA 1
ATOM 660 C C . LYS A 1 128 ? 245.266 219.461 204.675 1.00 46.13 81 LYS A C 1
ATOM 661 O O . LYS A 1 128 ? 244.575 220.485 204.623 1.00 46.77 81 LYS A O 1
ATOM 667 N N . ILE A 1 129 ? 245.053 218.414 203.877 1.00 42.56 82 ILE A N 1
ATOM 668 C CA . ILE A 1 129 ? 243.951 218.422 202.921 1.00 42.40 82 ILE A CA 1
ATOM 669 C C . ILE A 1 129 ? 242.622 218.530 203.653 1.00 42.72 82 ILE A C 1
ATOM 670 O O . ILE A 1 129 ? 241.734 219.302 203.265 1.00 43.47 82 ILE A O 1
ATOM 675 N N . ILE A 1 130 ? 242.473 217.764 204.731 1.00 41.02 83 ILE A N 1
ATOM 676 C CA . ILE A 1 130 ? 241.234 217.768 205.497 1.00 39.93 83 ILE A CA 1
ATOM 677 C C . ILE A 1 130 ? 240.990 219.136 206.118 1.00 37.35 83 ILE A C 1
ATOM 678 O O . ILE A 1 130 ? 239.867 219.649 206.097 1.00 38.65 83 ILE A O 1
ATOM 683 N N . PHE A 1 131 ? 242.033 219.753 206.670 1.00 34.20 84 PHE A N 1
ATOM 684 C CA . PHE A 1 131 ? 241.866 221.070 207.275 1.00 32.30 84 PHE A CA 1
ATOM 685 C C . PHE A 1 131 ? 241.533 222.125 206.228 1.00 33.14 84 PHE A C 1
ATOM 686 O O . PHE A 1 131 ? 240.731 223.032 206.484 1.00 35.68 84 PHE A O 1
ATOM 694 N N . THR A 1 132 ? 242.135 222.028 205.041 1.00 33.88 85 THR A N 1
ATOM 695 C CA . THR A 1 132 ? 241.793 222.956 203.970 1.00 34.66 85 THR A CA 1
ATOM 696 C C . THR A 1 132 ? 240.329 222.815 203.569 1.00 32.13 85 THR A C 1
ATOM 697 O O . THR A 1 132 ? 239.626 223.816 203.372 1.00 32.40 85 THR A O 1
ATOM 701 N N . ILE A 1 133 ? 239.849 221.575 203.458 1.00 28.88 86 ILE A N 1
ATOM 702 C CA . ILE A 1 133 ? 238.447 221.358 203.118 1.00 25.04 86 ILE A CA 1
ATOM 703 C C . ILE A 1 133 ? 237.539 221.892 204.219 1.00 25.69 86 ILE A C 1
ATOM 704 O O . ILE A 1 133 ? 236.467 222.445 203.946 1.00 30.22 86 ILE A O 1
ATOM 709 N N . ILE A 1 134 ? 237.952 221.743 205.479 1.00 23.32 87 ILE A N 1
ATOM 710 C CA . ILE A 1 134 ? 237.164 222.279 206.589 1.00 21.71 87 ILE A CA 1
ATOM 711 C C . ILE A 1 134 ? 237.063 223.795 206.490 1.00 23.93 87 ILE A C 1
ATOM 712 O O . ILE A 1 134 ? 235.994 224.379 206.711 1.00 26.66 87 ILE A O 1
ATOM 717 N N . GLN A 1 135 ? 238.176 224.456 206.167 1.00 26.74 88 GLN A N 1
ATOM 718 C CA . GLN A 1 135 ? 238.151 225.909 206.020 1.00 22.48 88 GLN A CA 1
ATOM 719 C C . GLN A 1 135 ? 237.234 226.331 204.879 1.00 20.96 88 GLN A C 1
ATOM 720 O O . GLN A 1 135 ? 236.491 227.315 204.995 1.00 21.84 88 GLN A O 1
ATOM 726 N N . ILE A 1 136 ? 237.271 225.595 203.767 1.00 20.64 89 ILE A N 1
ATOM 727 C CA . ILE A 1 136 ? 236.392 225.913 202.642 1.00 21.26 89 ILE A CA 1
ATOM 728 C C . ILE A 1 136 ? 234.926 225.742 203.035 1.00 19.99 89 ILE A C 1
ATOM 729 O O . ILE A 1 136 ? 234.064 226.542 202.646 1.00 22.07 89 ILE A O 1
ATOM 734 N N . LEU A 1 137 ? 234.618 224.699 203.809 1.00 19.43 90 LEU A N 1
ATOM 735 C CA . LEU A 1 137 ? 233.247 224.503 204.277 1.00 18.09 90 LEU A CA 1
ATOM 736 C C . LEU A 1 137 ? 232.802 225.640 205.191 1.00 18.38 90 LEU A C 1
ATOM 737 O O . LEU A 1 137 ? 231.648 226.084 205.128 1.00 22.75 90 LEU A O 1
ATOM 742 N N . ILE A 1 138 ? 233.698 226.120 206.055 1.00 17.37 91 ILE A N 1
ATOM 743 C CA . ILE A 1 138 ? 233.364 227.260 206.907 1.00 17.26 91 ILE A CA 1
ATOM 744 C C . ILE A 1 138 ? 233.084 228.497 206.061 1.00 17.82 91 ILE A C 1
ATOM 745 O O . ILE A 1 138 ? 232.166 229.274 206.352 1.00 21.39 91 ILE A O 1
ATOM 750 N N . LEU A 1 139 ? 233.876 228.705 205.007 1.00 15.70 92 LEU A N 1
ATOM 751 C CA . LEU A 1 139 ? 233.629 229.828 204.105 1.00 15.69 92 LEU A CA 1
ATOM 752 C C . LEU A 1 139 ? 232.261 229.716 203.442 1.00 19.61 92 LEU A C 1
ATOM 753 O O . LEU A 1 139 ? 231.533 230.712 203.316 1.00 21.30 92 LEU A O 1
ATOM 758 N N . ALA A 1 140 ? 231.897 228.508 203.007 1.00 19.42 93 ALA A N 1
ATOM 759 C CA . ALA A 1 140 ? 230.581 22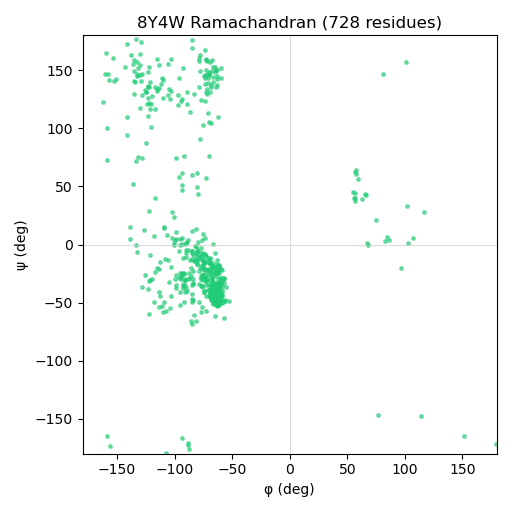8.298 202.413 1.00 16.75 93 ALA A CA 1
ATOM 760 C C . ALA A 1 140 ? 229.470 228.615 203.406 1.00 17.35 93 ALA A C 1
ATOM 761 O O . ALA A 1 140 ? 228.455 229.223 203.045 1.00 22.14 93 ALA A O 1
ATOM 763 N N . CYS A 1 141 ? 229.643 228.206 204.663 1.00 16.03 94 CYS A N 1
ATOM 764 C CA . CYS A 1 141 ? 228.644 228.517 205.683 1.00 15.78 94 CYS A CA 1
ATOM 765 C C . CYS A 1 141 ? 228.524 230.018 205.910 1.00 17.64 94 CYS A C 1
ATOM 766 O O . CYS A 1 141 ? 227.418 230.538 206.094 1.00 22.02 94 CYS A O 1
ATOM 769 N N . LEU A 1 142 ? 229.651 230.731 205.920 1.00 16.30 95 LEU A N 1
ATOM 770 C CA . LEU A 1 142 ? 229.601 232.179 206.112 1.00 16.39 95 LEU A CA 1
ATOM 771 C C . LEU A 1 142 ? 228.882 232.869 204.960 1.00 16.81 95 LEU A C 1
ATOM 772 O O . LEU A 1 142 ? 228.124 233.823 205.170 1.00 17.84 95 LEU A O 1
ATOM 777 N N . ILE A 1 143 ? 229.112 232.405 203.731 1.00 16.51 96 ILE A N 1
ATOM 778 C CA . ILE A 1 143 ? 228.419 232.993 202.585 1.00 17.38 96 ILE A CA 1
ATOM 779 C C . ILE A 1 143 ? 226.924 232.688 202.639 1.00 18.35 96 ILE A C 1
ATOM 780 O O . ILE A 1 143 ? 226.090 233.540 202.299 1.00 21.49 96 ILE A O 1
ATOM 785 N N . PHE A 1 144 ? 226.559 231.474 203.061 1.00 17.15 97 PHE A N 1
ATOM 786 C CA . PHE A 1 144 ? 225.153 231.166 203.306 1.00 17.50 97 PHE A CA 1
ATOM 787 C C . PHE A 1 144 ? 224.553 232.143 204.307 1.00 18.80 97 PHE A C 1
ATOM 788 O O . PHE A 1 144 ? 223.468 232.694 204.084 1.00 22.46 97 PHE A O 1
ATOM 796 N N . PHE A 1 145 ? 225.250 232.364 205.424 1.00 17.71 98 PHE A N 1
ATOM 797 C CA . PHE A 1 145 ? 224.776 233.300 206.438 1.00 20.01 98 PHE A CA 1
ATOM 798 C C . PHE A 1 145 ? 224.544 234.679 205.843 1.00 19.40 98 PHE A C 1
ATOM 799 O O . PHE A 1 145 ? 223.486 235.281 206.039 1.00 20.12 98 PHE A O 1
ATOM 807 N N . LEU A 1 146 ? 225.521 235.186 205.090 1.00 18.08 99 LEU A N 1
ATOM 808 C CA . LEU A 1 146 ? 225.411 236.535 204.541 1.00 17.80 99 LEU A CA 1
ATOM 809 C C . LEU A 1 146 ? 224.224 236.653 203.592 1.00 22.09 99 LEU A C 1
ATOM 810 O O . LEU A 1 146 ? 223.377 237.543 203.747 1.00 26.62 99 LEU A O 1
ATOM 815 N N . TYR A 1 147 ? 224.131 235.745 202.616 1.00 23.14 100 TYR A N 1
ATOM 816 C CA . TYR A 1 147 ? 223.070 235.837 201.614 1.00 24.26 100 TYR A CA 1
ATOM 817 C C . TYR A 1 147 ? 221.691 235.682 202.246 1.00 25.60 100 TYR A C 1
ATOM 818 O O . TYR A 1 147 ? 220.797 236.517 202.039 1.00 27.88 100 TYR A O 1
ATOM 827 N N . PHE A 1 148 ? 221.500 234.631 203.042 1.00 22.45 101 PHE A N 1
ATOM 828 C CA . PHE A 1 148 ? 220.184 234.365 203.597 1.00 23.15 101 PHE A CA 1
ATOM 829 C C . PHE A 1 148 ? 219.880 235.186 204.839 1.00 27.97 101 PHE A C 1
ATOM 830 O O . PHE A 1 148 ? 218.783 235.055 205.384 1.00 36.20 101 PHE A O 1
ATOM 838 N N . GLY A 1 149 ? 220.808 236.018 205.302 1.00 25.23 102 GLY A N 1
ATOM 839 C CA . GLY A 1 149 ? 220.479 236.986 206.319 1.00 23.47 102 GLY A CA 1
ATOM 840 C C . GLY A 1 149 ? 220.090 238.291 205.671 1.00 28.00 102 GLY A C 1
ATOM 841 O O . GLY A 1 149 ? 219.197 238.988 206.157 1.00 31.30 102 GLY A O 1
ATOM 842 N N . TYR A 1 150 ? 220.747 238.629 204.557 1.00 29.78 103 TYR A N 1
ATOM 843 C CA . TYR A 1 150 ? 220.340 239.816 203.815 1.00 30.98 103 TYR A CA 1
ATOM 844 C C . TYR A 1 150 ? 218.937 239.652 203.245 1.00 34.85 103 TYR A C 1
ATOM 845 O O . TYR A 1 150 ? 218.147 240.604 203.240 1.00 35.40 103 TYR A O 1
ATOM 854 N N . ASP A 1 151 ? 218.606 238.452 202.759 1.00 37.89 104 ASP A N 1
ATOM 855 C CA . ASP A 1 151 ? 217.252 238.222 202.258 1.00 35.88 104 ASP A CA 1
ATOM 856 C C . ASP A 1 151 ? 216.208 238.395 203.356 1.00 36.55 104 ASP A C 1
ATOM 857 O O . ASP A 1 151 ? 215.157 239.004 203.131 1.00 41.62 104 ASP A O 1
ATOM 862 N N . LEU A 1 152 ? 216.470 237.858 204.549 1.00 34.98 105 LEU A N 1
ATOM 863 C CA . LEU A 1 152 ? 215.532 238.027 205.655 1.00 33.12 105 LEU A CA 1
ATOM 864 C C . LEU A 1 152 ? 215.432 239.486 206.079 1.00 37.22 105 LEU A C 1
ATOM 865 O O . LEU A 1 152 ? 214.346 239.963 206.421 1.00 44.03 105 LEU A O 1
ATOM 870 N N . PHE A 1 153 ? 216.557 240.204 206.084 1.00 35.34 106 PHE A N 1
ATOM 871 C CA . PHE A 1 153 ? 216.530 241.617 206.441 1.00 34.98 106 PHE A CA 1
ATOM 872 C C . PHE A 1 153 ? 215.694 242.419 205.455 1.00 40.94 106 PHE A C 1
ATOM 873 O O . PHE A 1 153 ? 214.927 243.302 205.854 1.00 44.29 106 PHE A O 1
ATOM 881 N N . ILE A 1 154 ? 215.824 242.123 204.159 1.00 43.44 107 ILE A N 1
ATOM 882 C CA . ILE A 1 154 ? 215.076 242.863 203.146 1.00 40.75 107 ILE A CA 1
ATOM 883 C C . ILE A 1 154 ? 213.643 242.377 202.997 1.00 43.24 107 ILE A C 1
ATOM 884 O O . ILE A 1 154 ? 212.828 243.070 202.376 1.00 47.43 107 ILE A O 1
ATOM 889 N N . LYS A 1 155 ? 213.306 241.210 203.548 1.00 44.76 108 LYS A N 1
ATOM 890 C CA . LYS A 1 155 ? 211.958 240.665 203.447 1.00 46.12 108 LYS A CA 1
ATOM 891 C C . LYS A 1 155 ? 211.078 240.971 204.650 1.00 50.02 108 LYS A C 1
ATOM 892 O O . LYS A 1 155 ? 209.887 240.648 204.616 1.00 54.31 108 LYS A O 1
ATOM 898 N N . LYS A 1 156 ? 211.618 241.577 205.705 1.00 52.33 109 LYS A N 1
ATOM 899 C CA . LYS A 1 156 ? 210.857 241.828 206.923 1.00 52.12 109 LYS A CA 1
ATOM 900 C C . LYS A 1 156 ? 210.819 243.309 207.273 1.00 57.52 109 LYS A C 1
ATOM 901 O O . LYS A 1 156 ? 210.709 243.674 208.443 1.00 60.49 109 LYS A O 1
ATOM 907 N N . GLU A 1 157 ? 210.896 244.175 206.263 1.00 61.77 110 GLU A N 1
ATOM 908 C CA . GLU A 1 157 ? 210.869 245.610 206.507 1.00 66.29 110 GLU A CA 1
ATOM 909 C C . GLU A 1 157 ? 209.490 246.115 206.905 1.00 75.32 110 GLU A C 1
ATOM 910 O O . GLU A 1 157 ? 209.373 247.272 207.323 1.00 80.26 110 GLU A O 1
ATOM 916 N N . GLU A 1 158 ? 208.453 245.287 206.789 1.00 75.20 111 GLU A N 1
ATOM 917 C CA . GLU A 1 158 ? 207.094 245.711 207.092 1.00 79.16 111 GLU A CA 1
ATOM 918 C C . GLU A 1 158 ? 206.582 245.204 208.433 1.00 78.96 111 GLU A C 1
ATOM 919 O O . GLU A 1 158 ? 205.615 245.766 208.956 1.00 81.08 111 GLU A O 1
ATOM 925 N N . ILE A 1 159 ? 207.198 244.165 208.998 1.00 74.05 112 ILE A N 1
ATOM 926 C CA . ILE A 1 159 ? 206.790 243.677 210.309 1.00 72.69 112 ILE A CA 1
ATOM 927 C C . ILE A 1 159 ? 207.252 244.654 211.382 1.00 76.28 112 ILE A C 1
ATOM 928 O O . ILE A 1 159 ? 208.376 245.171 211.337 1.00 73.13 112 ILE A O 1
ATOM 933 N N . GLU A 1 160 ? 206.384 244.912 212.356 1.00 76.42 113 GLU A N 1
ATOM 934 C CA . GLU A 1 160 ? 206.643 245.884 213.407 1.00 75.34 113 GLU A CA 1
ATOM 935 C C . GLU A 1 160 ? 206.826 245.182 214.745 1.00 76.18 113 GLU A C 1
ATOM 936 O O . GLU A 1 160 ? 206.156 244.186 215.031 1.00 80.07 113 GLU A O 1
ATOM 942 N N . ILE A 1 161 ? 207.743 245.703 215.556 1.00 74.91 114 ILE A N 1
ATOM 943 C CA . ILE A 1 161 ? 207.879 245.295 216.950 1.00 72.50 114 ILE A CA 1
ATOM 944 C C . ILE A 1 161 ? 206.920 246.162 217.758 1.00 78.47 114 ILE A C 1
ATOM 945 O O . ILE A 1 161 ? 207.099 247.378 217.851 1.00 80.12 114 ILE A O 1
ATOM 950 N N . VAL A 1 162 ? 205.899 245.535 218.344 1.00 78.32 115 VAL A N 1
ATOM 951 C CA . VAL A 1 162 ? 204.785 246.294 218.908 1.00 76.62 115 VAL A CA 1
ATOM 952 C C . VAL A 1 162 ? 205.243 247.157 220.080 1.00 79.08 115 VAL A C 1
ATOM 953 O O . VAL A 1 162 ? 204.880 248.335 220.176 1.00 76.79 115 VAL A O 1
ATOM 957 N N . SER A 1 163 ? 206.049 246.594 220.984 1.00 81.31 116 SER A N 1
ATOM 958 C CA . SER A 1 163 ? 206.430 247.332 222.185 1.00 78.17 116 SER A CA 1
ATOM 959 C C . SER A 1 163 ? 207.428 248.440 221.870 1.00 72.33 116 SER A C 1
ATOM 960 O O . SER A 1 163 ? 207.295 249.562 222.372 1.00 71.76 116 SER A O 1
ATOM 963 N N . LEU A 1 164 ? 208.436 248.145 221.048 1.00 67.03 117 LEU A N 1
ATOM 964 C CA . LEU A 1 164 ? 209.443 249.142 220.711 1.00 68.78 117 LEU A CA 1
ATOM 965 C C . LEU A 1 164 ? 208.984 25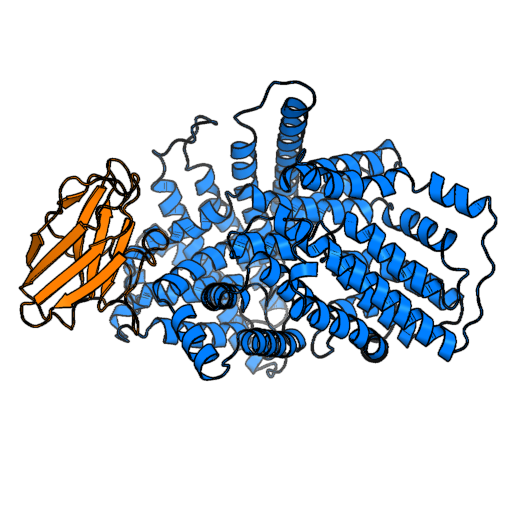0.104 219.627 1.00 72.77 117 LEU A C 1
ATOM 966 O O . LEU A 1 164 ? 209.593 251.166 219.463 1.00 70.66 117 LEU A O 1
ATOM 971 N N . GLY A 1 165 ? 207.930 249.766 218.892 1.00 75.36 118 GLY A N 1
ATOM 972 C CA . GLY A 1 165 ? 207.506 250.606 217.784 1.00 73.94 118 GLY A CA 1
ATOM 973 C C . GLY A 1 165 ? 208.549 250.717 216.695 1.00 70.68 118 GLY A C 1
ATOM 974 O O . GLY A 1 165 ? 208.742 251.799 216.128 1.00 72.10 118 GLY A O 1
ATOM 975 N N . ILE A 1 166 ? 209.233 249.615 216.391 1.00 70.59 119 ILE A N 1
ATOM 976 C CA . ILE A 1 166 ? 210.310 249.601 215.413 1.00 68.74 119 ILE A CA 1
ATOM 977 C C . ILE A 1 166 ? 210.130 248.381 214.520 1.00 69.38 119 ILE A C 1
ATOM 978 O O . ILE A 1 166 ? 209.449 247.418 214.876 1.00 73.04 119 ILE A O 1
ATOM 983 N N . SER A 1 167 ? 210.733 248.438 213.336 1.00 66.10 120 SER A N 1
ATOM 984 C CA . SER A 1 167 ? 210.579 247.358 212.373 1.00 65.39 120 SER A CA 1
ATOM 985 C C . SER A 1 167 ? 211.372 246.129 212.800 1.00 65.05 120 SER A C 1
ATOM 986 O O . SER A 1 167 ? 212.455 246.230 213.379 1.00 62.85 120 SER A O 1
ATOM 989 N N . MET A 1 168 ? 210.824 244.953 212.492 1.00 64.33 121 MET A N 1
ATOM 990 C CA . MET A 1 168 ? 211.491 243.696 212.810 1.00 57.49 121 MET A CA 1
ATOM 991 C C . MET A 1 168 ? 212.552 243.401 211.757 1.00 54.81 121 MET A C 1
ATOM 992 O O . MET A 1 168 ? 212.610 242.300 211.204 1.00 60.32 121 MET A O 1
ATOM 997 N N . LYS A 1 169 ? 213.394 244.388 211.465 1.00 48.73 122 LYS A N 1
ATOM 998 C CA . LYS A 1 169 ? 214.505 244.187 210.548 1.00 46.84 122 LYS A CA 1
ATOM 999 C C . LYS A 1 169 ? 215.790 244.608 211.240 1.00 50.82 122 LYS A C 1
ATOM 1000 O O . LYS A 1 169 ? 216.873 244.109 210.916 1.00 47.66 122 LYS A O 1
ATOM 1006 N N . TRP A 1 170 ? 215.675 245.519 212.209 1.00 53.02 123 TRP A N 1
ATOM 1007 C CA . TRP A 1 170 ? 216.819 245.871 213.036 1.00 44.21 123 TRP A CA 1
ATOM 1008 C C . TRP A 1 170 ? 217.287 244.699 213.881 1.00 40.52 123 TRP A C 1
ATOM 1009 O O . TRP A 1 170 ? 218.433 244.702 214.339 1.00 43.48 123 TRP A O 1
ATOM 1020 N N . MET A 1 171 ? 216.427 243.709 214.107 1.00 40.07 124 MET A N 1
ATOM 1021 C CA . MET A 1 171 ? 216.865 242.444 214.677 1.00 39.78 124 MET A CA 1
ATOM 1022 C C . MET A 1 171 ? 217.413 241.502 213.619 1.00 39.37 124 MET A C 1
ATOM 1023 O O . MET A 1 171 ? 218.289 240.685 213.921 1.00 39.96 124 MET A O 1
ATOM 1028 N N . TYR A 1 172 ? 216.918 241.598 212.387 1.00 39.28 125 TYR A N 1
ATOM 1029 C CA . TYR A 1 172 ? 217.425 240.792 211.287 1.00 34.82 125 TYR A CA 1
ATOM 1030 C C . TYR A 1 172 ? 218.566 241.460 210.539 1.00 32.92 125 TYR A C 1
ATOM 1031 O O . TYR A 1 172 ? 219.164 240.827 209.666 1.00 31.05 125 TYR A O 1
ATOM 1040 N N . LEU A 1 173 ? 218.874 242.720 210.852 1.00 33.88 126 LEU A N 1
ATOM 1041 C CA . LEU A 1 173 ? 220.059 243.362 210.301 1.00 31.00 126 LEU A CA 1
ATOM 1042 C C . LEU A 1 173 ? 221.340 242.770 210.869 1.00 31.22 126 LEU A C 1
ATOM 1043 O O . LEU A 1 173 ? 222.390 242.869 210.231 1.00 31.16 126 LEU A O 1
ATOM 1048 N N . ALA A 1 174 ? 221.269 242.145 212.045 1.00 30.20 127 ALA A N 1
ATOM 1049 C CA . ALA A 1 174 ? 222.471 241.635 212.693 1.00 26.25 127 ALA A CA 1
ATOM 1050 C C . ALA A 1 174 ? 223.124 240.526 211.880 1.00 24.47 127 ALA A C 1
ATOM 1051 O O . ALA A 1 174 ? 224.351 240.486 211.753 1.00 25.72 127 ALA A O 1
ATOM 1053 N N . LEU A 1 175 ? 222.327 239.614 211.327 1.00 24.21 128 LEU A N 1
ATOM 1054 C CA . LEU A 1 175 ? 222.899 238.453 210.646 1.00 22.17 128 LEU A CA 1
ATOM 1055 C C . LEU A 1 175 ? 223.727 238.819 209.419 1.00 23.83 128 LEU A C 1
ATOM 1056 O O . LEU A 1 175 ? 224.851 238.304 209.292 1.00 26.04 128 LEU A O 1
ATOM 1061 N N . PRO A 1 176 ? 223.265 239.672 208.487 1.00 21.90 129 PRO A N 1
ATOM 1062 C CA . PRO A 1 176 ? 224.120 240.014 207.344 1.00 18.72 129 PRO A CA 1
ATOM 1063 C C . PRO A 1 176 ? 225.241 240.969 207.708 1.00 22.73 129 PRO A C 1
ATOM 1064 O O . PRO A 1 176 ? 226.278 240.998 207.041 1.00 25.30 129 PRO A O 1
ATOM 1068 N N . LEU A 1 177 ? 225.044 241.759 208.764 1.00 25.09 130 LEU A N 1
ATOM 1069 C CA . LEU A 1 177 ? 226.033 242.762 209.145 1.00 22.10 130 LEU A CA 1
ATOM 1070 C C . LEU A 1 177 ? 227.221 242.122 209.851 1.00 22.61 130 LEU A C 1
ATOM 1071 O O . LEU A 1 177 ? 228.362 242.234 209.392 1.00 27.50 130 LEU A O 1
ATOM 1076 N N . ILE A 1 178 ? 226.965 241.425 210.961 1.00 20.57 131 ILE A N 1
ATOM 1077 C CA . ILE A 1 178 ? 228.049 240.795 211.709 1.00 21.67 131 ILE A CA 1
ATOM 1078 C C . ILE A 1 178 ? 228.780 239.778 210.846 1.00 21.35 131 ILE A C 1
ATOM 1079 O O . ILE A 1 178 ? 229.979 239.543 211.036 1.00 22.86 131 ILE A O 1
ATOM 1084 N N . THR A 1 179 ? 228.086 239.167 209.882 1.00 21.01 132 THR A N 1
ATOM 1085 C CA . THR A 1 179 ? 228.740 238.211 208.993 1.00 20.67 132 THR A CA 1
ATOM 1086 C C . THR A 1 179 ? 229.880 238.854 208.219 1.00 21.10 132 THR A C 1
ATOM 1087 O O . THR A 1 179 ? 230.882 238.191 207.930 1.00 24.11 132 THR A O 1
ATOM 1091 N N . LEU A 1 180 ? 229.756 240.141 207.886 1.00 19.60 133 LEU A N 1
ATOM 1092 C CA . LEU A 1 180 ? 230.859 240.840 207.239 1.00 17.68 133 LEU A CA 1
ATOM 1093 C C . LEU A 1 180 ? 232.107 240.812 208.111 1.00 20.77 133 LEU A C 1
ATOM 1094 O O . LEU A 1 180 ? 233.225 240.671 207.604 1.00 19.03 133 LEU A O 1
ATOM 1099 N N . LEU A 1 181 ? 231.935 240.956 209.429 1.00 21.46 134 LEU A N 1
ATOM 1100 C CA . LEU A 1 181 ? 233.047 240.753 210.351 1.00 19.95 134 LEU A CA 1
ATOM 1101 C C . LEU A 1 181 ? 233.527 239.309 210.327 1.00 20.11 134 LEU A C 1
ATOM 1102 O O . LEU A 1 181 ? 234.736 239.052 210.325 1.00 23.03 134 LEU A O 1
ATOM 1107 N N . MET A 1 182 ? 232.596 238.352 210.298 1.00 17.77 135 MET A N 1
ATOM 1108 C CA . MET A 1 182 ? 232.986 236.947 210.321 1.00 14.70 135 MET A CA 1
ATOM 1109 C C . MET A 1 182 ? 233.826 236.592 209.104 1.00 16.34 135 MET A C 1
ATOM 1110 O O . MET A 1 182 ? 234.779 235.815 209.206 1.00 17.69 135 MET A O 1
ATOM 1115 N N . LEU A 1 183 ? 233.481 237.140 207.939 1.00 16.88 136 LEU A N 1
ATOM 1116 C CA . LEU A 1 183 ? 234.289 236.897 206.751 1.00 16.16 136 LEU A CA 1
ATOM 1117 C C . LEU A 1 183 ? 235.663 237.542 206.866 1.00 19.06 136 LEU A C 1
ATOM 1118 O O . LEU A 1 183 ? 236.626 237.047 206.271 1.00 22.48 136 LEU A O 1
ATOM 1123 N N . VAL A 1 184 ? 235.781 238.637 207.618 1.00 20.21 137 VAL A N 1
ATOM 1124 C CA . VAL A 1 184 ? 237.096 239.221 207.870 1.00 20.82 137 VAL A CA 1
ATOM 1125 C C . VAL A 1 184 ? 237.874 238.350 208.846 1.00 22.24 137 VAL A C 1
ATOM 1126 O O . VAL A 1 184 ? 238.958 237.846 208.530 1.00 23.09 137 VAL A O 1
ATOM 1130 N N . ARG A 1 185 ? 237.303 238.128 210.034 1.00 20.59 138 ARG A N 1
ATOM 1131 C CA . ARG A 1 185 ? 237.958 237.321 211.057 1.00 16.29 138 ARG A CA 1
ATOM 1132 C C . ARG A 1 185 ? 238.289 235.923 210.557 1.00 17.47 138 ARG A C 1
ATOM 1133 O O . ARG A 1 185 ? 239.295 235.342 210.972 1.00 19.95 138 ARG A O 1
ATOM 1141 N N . PHE A 1 186 ? 237.462 235.364 209.674 1.00 16.81 139 PHE A N 1
ATOM 1142 C CA . PHE A 1 186 ? 237.792 234.076 209.075 1.00 18.40 139 PHE A CA 1
ATOM 1143 C C . PHE A 1 186 ? 239.077 234.167 208.266 1.00 19.12 139 PHE A C 1
ATOM 1144 O O . PHE A 1 186 ? 240.003 233.372 208.462 1.00 21.58 139 PHE A O 1
ATOM 1152 N N . TYR A 1 187 ? 239.165 235.151 207.368 1.00 18.25 140 TYR A N 1
ATOM 1153 C CA . TYR A 1 187 ? 240.325 235.226 206.486 1.00 20.68 140 TYR A CA 1
ATOM 1154 C C . TYR A 1 187 ? 241.603 235.420 207.283 1.00 22.82 140 TYR A C 1
ATOM 1155 O O . TYR A 1 187 ? 242.609 234.746 207.036 1.00 27.27 140 TYR A O 1
ATOM 1164 N N . GLN A 1 188 ? 241.575 236.330 208.258 1.00 19.82 141 GLN A N 1
ATOM 1165 C CA . GLN A 1 188 ? 242.706 236.475 209.163 1.00 18.41 141 GLN A CA 1
ATOM 1166 C C . GLN A 1 188 ? 243.063 235.134 209.782 1.00 20.16 141 GLN A C 1
ATOM 1167 O O . GLN A 1 188 ? 244.222 234.706 209.741 1.00 23.95 141 GLN A O 1
ATOM 1173 N N . ALA A 1 189 ? 242.057 234.422 210.300 1.00 18.81 142 ALA A N 1
ATOM 1174 C CA . ALA A 1 189 ? 242.308 233.121 210.905 1.00 17.92 142 ALA A CA 1
ATOM 1175 C C . ALA A 1 189 ? 242.901 232.143 209.904 1.00 20.68 142 ALA A C 1
ATOM 1176 O O . ALA A 1 189 ? 243.681 231.266 210.287 1.00 24.11 142 ALA A O 1
ATOM 1178 N N . TYR A 1 190 ? 242.550 232.269 208.623 1.00 21.75 143 TYR A N 1
ATOM 1179 C CA . TYR A 1 190 ? 243.173 231.413 207.622 1.00 20.84 143 TYR A CA 1
ATOM 1180 C C . TYR A 1 190 ? 244.600 231.857 207.338 1.00 24.36 143 TYR A C 1
ATOM 1181 O O . TYR A 1 190 ? 245.493 231.019 207.168 1.00 29.11 143 TYR A O 1
ATOM 1190 N N . SER A 1 191 ? 244.837 233.172 207.292 1.00 25.19 144 SER A N 1
ATOM 1191 C CA . SER A 1 191 ? 246.172 233.667 206.976 1.00 26.86 144 SER A CA 1
ATOM 1192 C C . SER A 1 191 ? 247.189 233.194 207.999 1.00 31.20 144 SER A C 1
ATOM 1193 O O . SER A 1 191 ? 248.347 232.936 207.655 1.00 31.91 144 SER A O 1
ATOM 1196 N N . GLU A 1 192 ? 246.773 233.082 209.260 1.00 32.06 145 GLU A N 1
ATOM 1197 C CA . GLU A 1 192 ? 247.630 232.525 210.297 1.00 28.66 145 GLU A CA 1
ATOM 1198 C C . GLU A 1 192 ? 247.918 231.051 210.050 1.00 31.88 145 GLU A C 1
ATOM 1199 O O . GLU A 1 192 ? 249.056 230.601 210.221 1.00 39.97 145 GLU A O 1
ATOM 1205 N N . ASN A 1 193 ? 246.907 230.286 209.630 1.00 29.02 146 ASN A N 1
ATOM 1206 C CA . ASN A 1 193 ? 247.087 228.845 209.476 1.00 30.82 146 ASN A CA 1
ATOM 1207 C C . ASN A 1 193 ? 248.143 228.524 208.428 1.00 37.73 146 ASN A C 1
ATOM 1208 O O . ASN A 1 193 ? 248.965 227.622 208.622 1.00 43.56 146 ASN A O 1
ATOM 1213 N N . TYR A 1 194 ? 248.136 229.248 207.307 1.00 37.40 147 TYR A N 1
ATOM 1214 C CA . TYR A 1 194 ? 249.157 229.045 206.288 1.00 39.24 147 TYR A CA 1
ATOM 1215 C C . TYR A 1 194 ? 250.544 229.418 206.786 1.00 40.01 147 TYR A C 1
ATOM 1216 O O . TYR A 1 194 ? 251.538 228.907 206.260 1.00 41.70 147 TYR A O 1
ATOM 1225 N N . ALA A 1 195 ? 250.635 230.297 207.785 1.00 37.30 148 ALA A N 1
ATOM 1226 C CA . ALA A 1 195 ? 251.931 230.636 208.353 1.00 37.16 148 ALA A CA 1
ATOM 1227 C C . ALA A 1 195 ? 252.520 229.490 209.161 1.00 42.79 148 ALA A C 1
ATOM 1228 O O . ALA A 1 195 ? 253.738 229.451 209.363 1.00 47.12 148 ALA A O 1
ATOM 1230 N N . GLN A 1 196 ? 251.687 228.556 209.620 1.00 41.52 149 GLN A N 1
ATOM 1231 C CA . GLN A 1 196 ? 252.127 227.445 210.451 1.00 43.36 149 GLN A CA 1
ATOM 1232 C C . GLN A 1 196 ? 252.077 226.113 209.714 1.00 44.29 149 GLN A C 1
ATOM 1233 O O . GLN A 1 196 ? 252.153 225.057 210.349 1.00 52.05 149 GLN A O 1
ATOM 1239 N N . ASN A 1 197 ? 251.954 226.145 208.387 1.00 41.91 150 ASN A N 1
ATOM 1240 C CA . ASN A 1 197 ? 251.883 224.936 207.565 1.00 44.18 150 ASN A CA 1
ATOM 1241 C C . ASN A 1 197 ? 250.734 224.031 208.000 1.00 47.13 150 ASN A C 1
ATOM 1242 O O . ASN A 1 197 ? 250.888 222.815 208.119 1.00 50.64 150 ASN A O 1
ATOM 1247 N N . LYS A 1 198 ? 249.569 224.630 208.246 1.00 44.54 151 LYS A N 1
ATOM 1248 C CA . LYS A 1 198 ? 248.379 223.877 208.609 1.00 45.53 151 LYS A CA 1
ATOM 1249 C C . LYS A 1 198 ? 247.355 223.789 207.488 1.00 47.34 151 LYS A C 1
ATOM 1250 O O . LYS A 1 198 ? 246.425 222.982 207.589 1.00 50.81 151 LYS A O 1
ATOM 1256 N N . VAL A 1 199 ? 247.494 224.589 206.431 1.00 44.71 152 VAL A N 1
ATOM 1257 C CA . VAL A 1 199 ? 246.609 224.539 205.277 1.00 43.91 152 VAL A CA 1
ATOM 1258 C C . VAL A 1 199 ? 247.459 224.432 204.018 1.00 45.52 152 VAL A C 1
ATOM 1259 O O . VAL A 1 199 ? 248.686 224.502 204.059 1.00 49.28 152 VAL A O 1
ATOM 1263 N N . TYR A 1 200 ? 246.780 224.262 202.884 1.00 45.67 153 TYR A N 1
ATOM 1264 C CA . TYR A 1 200 ? 247.435 223.945 201.624 1.00 49.94 153 TYR A CA 1
ATOM 1265 C C . TYR A 1 200 ? 247.299 225.022 200.558 1.00 53.17 153 TYR A C 1
ATOM 1266 O O . TYR A 1 200 ? 248.112 225.046 199.629 1.00 55.50 153 TYR A O 1
ATOM 1275 N N . ILE A 1 201 ? 246.315 225.910 200.665 1.00 51.11 154 ILE A N 1
ATOM 1276 C CA . ILE A 1 201 ? 246.027 226.914 199.647 1.00 40.49 154 ILE A CA 1
ATOM 1277 C C . ILE A 1 201 ? 246.558 228.258 200.122 1.00 42.65 154 ILE A C 1
ATOM 1278 O O . ILE A 1 201 ? 246.320 228.655 201.269 1.00 45.59 154 ILE A O 1
ATOM 1283 N N . LYS A 1 202 ? 247.274 228.956 199.244 1.00 45.62 155 LYS A N 1
ATOM 1284 C CA . LYS A 1 202 ? 247.850 230.243 199.607 1.00 44.71 155 LYS A CA 1
ATOM 1285 C C . LYS A 1 202 ? 246.739 231.239 199.929 1.00 42.27 155 LYS A C 1
ATOM 1286 O O . LYS A 1 202 ? 245.741 231.311 199.204 1.00 43.34 155 LYS A O 1
ATOM 1292 N N . PRO A 1 203 ? 246.880 232.029 200.989 1.00 41.82 156 PRO A N 1
ATOM 1293 C CA . PRO A 1 203 ? 245.767 232.885 201.410 1.00 39.73 156 PRO A CA 1
ATOM 1294 C C . PRO A 1 203 ? 245.633 234.149 200.579 1.00 45.25 156 PRO A C 1
ATOM 1295 O O . PRO A 1 203 ? 245.411 235.234 201.123 1.00 50.64 156 PRO A O 1
ATOM 1299 N N . ILE A 1 204 ? 245.768 234.021 199.262 1.00 48.60 157 ILE A N 1
ATOM 1300 C CA . ILE A 1 204 ? 245.358 235.072 198.341 1.00 47.83 157 ILE A CA 1
ATOM 1301 C C . ILE A 1 204 ? 244.321 234.455 197.415 1.00 45.01 157 ILE A C 1
ATOM 1302 O O . ILE A 1 204 ? 243.376 235.122 196.978 1.00 47.03 157 ILE A O 1
ATOM 1307 N N . PHE A 1 205 ? 244.458 233.153 197.168 1.00 44.41 158 PHE A N 1
ATOM 1308 C CA . PHE A 1 205 ? 243.437 232.434 196.421 1.00 41.92 158 PHE A CA 1
ATOM 1309 C C . PHE A 1 205 ? 242.151 232.336 197.225 1.00 38.76 158 PHE A C 1
ATOM 1310 O O . PHE A 1 205 ? 241.056 232.428 196.665 1.00 40.57 158 PHE A O 1
ATOM 1318 N N . ILE A 1 206 ? 242.264 232.163 198.543 1.00 37.87 159 ILE A N 1
ATOM 1319 C CA . ILE A 1 206 ? 241.079 232.146 199.393 1.00 38.01 159 ILE A CA 1
ATOM 1320 C C . ILE A 1 206 ? 240.396 233.507 199.389 1.00 37.12 159 ILE A C 1
ATOM 1321 O O . ILE A 1 206 ? 239.166 233.595 199.340 1.00 34.83 159 ILE A O 1
ATOM 1326 N N . LEU A 1 207 ? 241.175 234.588 199.445 1.00 38.57 160 LEU A N 1
ATOM 1327 C CA . LEU A 1 207 ? 240.589 235.925 199.385 1.00 36.79 160 LEU A CA 1
ATOM 1328 C C . LEU A 1 207 ? 239.892 236.165 198.051 1.00 38.33 160 LEU A C 1
ATOM 1329 O O . LEU A 1 207 ? 238.784 236.717 198.008 1.00 39.47 160 LEU A O 1
ATOM 1334 N N . ALA A 1 208 ? 240.528 235.758 196.949 1.00 37.40 161 ALA A N 1
ATOM 1335 C CA . ALA A 1 208 ? 239.908 235.904 195.638 1.00 31.81 161 ALA A CA 1
ATOM 1336 C C . ALA A 1 208 ? 238.626 235.090 195.542 1.00 32.24 161 ALA A C 1
ATOM 1337 O O . ALA A 1 208 ? 237.611 235.576 195.033 1.00 35.89 161 ALA A O 1
ATOM 1339 N N . LEU A 1 209 ? 238.649 233.852 196.039 1.00 32.05 162 LEU A N 1
ATOM 1340 C CA . LEU A 1 209 ? 237.451 233.020 196.033 1.00 31.78 162 LEU A CA 1
ATOM 1341 C C . LEU A 1 209 ? 236.346 233.640 196.875 1.00 31.03 162 LEU A C 1
ATOM 1342 O O . LEU A 1 209 ? 235.178 233.626 196.482 1.00 32.30 162 LEU A O 1
ATOM 1347 N N . MET A 1 210 ? 236.697 234.198 198.032 1.00 30.08 163 MET A N 1
ATOM 1348 C CA . MET A 1 210 ? 235.695 234.795 198.905 1.00 30.25 163 MET A CA 1
ATOM 1349 C C . MET A 1 210 ? 235.040 236.001 198.247 1.00 33.52 163 MET A C 1
ATOM 1350 O O . MET A 1 210 ? 233.809 236.129 198.247 1.00 37.69 163 MET A O 1
ATOM 1355 N N . ILE A 1 211 ? 235.844 236.897 197.670 1.00 34.76 164 ILE A N 1
ATOM 1356 C CA . ILE A 1 211 ? 235.258 238.086 197.055 1.00 32.06 164 ILE A CA 1
ATOM 1357 C C . ILE A 1 211 ? 234.466 237.708 195.808 1.00 31.22 164 ILE A C 1
ATOM 1358 O O . ILE A 1 211 ? 233.407 238.285 195.539 1.00 31.01 164 ILE A O 1
ATOM 1363 N N . ILE A 1 212 ? 234.944 236.723 195.041 1.00 30.13 165 ILE A N 1
ATOM 1364 C CA . ILE A 1 212 ? 234.207 236.280 193.862 1.00 28.98 165 ILE A CA 1
ATOM 1365 C C . ILE A 1 212 ? 232.864 235.687 194.262 1.00 31.22 165 ILE A C 1
ATOM 1366 O O . ILE A 1 212 ? 231.835 235.974 193.640 1.00 35.68 165 ILE A O 1
ATOM 1371 N N . LEU A 1 213 ? 232.847 234.857 195.307 1.00 30.29 166 LEU A N 1
ATOM 1372 C CA . LEU A 1 213 ? 231.596 234.251 195.748 1.00 27.38 166 LEU A CA 1
ATOM 1373 C C . LEU A 1 213 ? 230.627 235.296 196.279 1.00 29.14 166 LEU A C 1
ATOM 1374 O O . LEU A 1 213 ? 229.424 235.209 196.022 1.00 34.33 166 LEU A O 1
ATOM 1379 N N . VAL A 1 214 ? 231.120 236.292 197.017 1.00 27.42 167 VAL A N 1
ATOM 1380 C CA . VAL A 1 214 ? 230.227 237.339 197.511 1.00 28.91 167 VAL A CA 1
ATOM 1381 C C . VAL A 1 214 ? 229.666 238.164 196.355 1.00 32.95 167 VAL A C 1
ATOM 1382 O O . VAL A 1 214 ? 228.470 238.496 196.333 1.00 35.69 167 VAL A O 1
ATOM 1386 N N . LEU A 1 215 ? 230.510 238.508 195.378 1.00 32.16 168 LEU A N 1
ATOM 1387 C CA . LEU A 1 215 ? 230.030 239.257 194.222 1.00 31.79 168 LEU A CA 1
ATOM 1388 C C . LEU A 1 215 ? 228.988 238.466 193.445 1.00 33.61 168 LEU A C 1
ATOM 1389 O O . LEU A 1 215 ? 227.973 239.022 193.015 1.00 39.94 168 LEU A O 1
ATOM 1394 N N . ILE A 1 216 ? 229.221 237.170 193.249 1.00 31.22 169 ILE A N 1
ATOM 1395 C CA . ILE A 1 216 ? 228.246 236.343 192.548 1.00 33.53 169 ILE A CA 1
ATOM 1396 C C . ILE A 1 216 ? 226.952 236.248 193.346 1.00 38.42 169 ILE A C 1
ATOM 1397 O O . ILE A 1 216 ? 225.856 236.326 192.783 1.00 43.12 169 ILE A O 1
ATOM 1402 N N . ALA A 1 217 ? 227.055 236.094 194.667 1.00 37.02 170 ALA A N 1
ATOM 1403 C CA . ALA A 1 217 ? 225.862 235.968 195.497 1.00 34.38 170 ALA A CA 1
ATOM 1404 C C . ALA A 1 217 ? 225.008 237.224 195.437 1.00 37.90 170 ALA A C 1
ATOM 1405 O O . ALA A 1 217 ? 223.775 237.140 195.413 1.00 40.19 170 ALA A O 1
ATOM 1407 N N . PHE A 1 218 ? 225.634 238.397 195.422 1.00 37.79 171 PHE A N 1
ATOM 1408 C CA . PHE A 1 218 ? 224.878 239.643 195.451 1.00 37.41 171 PHE A CA 1
ATOM 1409 C C . PHE A 1 218 ? 224.706 240.294 194.085 1.00 40.66 171 PHE A C 1
ATOM 1410 O O . PHE A 1 218 ? 224.145 241.390 194.008 1.00 47.35 171 PHE A O 1
ATOM 1418 N N . ILE A 1 219 ? 225.162 239.657 193.009 1.00 41.69 172 ILE A N 1
ATOM 1419 C CA . ILE A 1 219 ? 225.003 240.215 191.670 1.00 40.73 172 ILE A CA 1
ATOM 1420 C C . ILE A 1 219 ? 224.249 239.235 190.782 1.00 41.02 172 ILE A C 1
ATOM 1421 O O . ILE A 1 219 ? 223.173 239.550 190.265 1.00 43.68 172 ILE A O 1
ATOM 1426 N N . LYS A 1 220 ? 224.807 238.040 190.603 1.00 41.23 173 LYS A N 1
ATOM 1427 C CA . LYS A 1 220 ? 224.247 237.021 189.717 1.00 46.82 173 LYS A CA 1
ATOM 1428 C C . LYS A 1 220 ? 224.125 235.711 190.486 1.00 48.48 173 LYS A C 1
ATOM 1429 O O . LYS A 1 220 ? 224.916 234.782 190.286 1.00 51.18 173 LYS A O 1
ATOM 1435 N N . PRO A 1 221 ? 223.146 235.609 191.388 1.00 43.64 174 PRO A N 1
ATOM 1436 C CA . PRO A 1 221 ? 223.022 234.388 192.199 1.00 42.72 174 PRO A CA 1
ATOM 1437 C C . PRO A 1 221 ? 222.740 233.142 191.385 1.00 50.15 174 PRO A C 1
ATOM 1438 O O . PRO A 1 221 ? 223.043 232.036 191.850 1.00 50.30 174 PRO A O 1
ATOM 1442 N N . GLU A 1 222 ? 222.179 233.281 190.181 1.00 49.37 175 GLU A N 1
ATOM 1443 C CA . GLU A 1 222 ? 221.800 232.116 189.393 1.00 49.84 175 GLU A CA 1
ATOM 1444 C C . GLU A 1 222 ? 222.991 231.243 189.029 1.00 49.43 175 GLU A C 1
ATOM 1445 O O . GLU A 1 222 ? 222.805 230.057 188.736 1.00 51.25 175 GLU A O 1
ATOM 1451 N N . LEU A 1 223 ? 224.207 231.793 189.044 1.00 46.93 176 LEU A N 1
ATOM 1452 C CA . LEU A 1 223 ? 225.386 230.980 188.773 1.00 44.28 176 LEU A CA 1
ATOM 1453 C C . LEU A 1 223 ? 225.577 229.886 189.810 1.00 45.88 176 LEU A C 1
ATOM 1454 O O . LEU A 1 223 ? 226.310 228.926 189.554 1.00 48.00 176 LEU A O 1
ATOM 1459 N N . PHE A 1 224 ? 224.944 230.010 190.976 1.00 42.19 177 PHE A N 1
ATOM 1460 C CA . PHE A 1 224 ? 225.000 228.954 191.974 1.00 36.91 177 PHE A CA 1
ATOM 1461 C C . PHE A 1 224 ? 224.121 227.762 191.626 1.00 42.08 177 PHE A C 1
ATOM 1462 O O . PHE A 1 224 ? 224.283 226.701 192.237 1.00 44.76 177 PHE A O 1
ATOM 1470 N N . LYS A 1 225 ? 223.209 227.899 190.658 1.00 42.16 178 LYS A N 1
ATOM 1471 C CA . LYS A 1 225 ? 222.321 226.792 190.318 1.00 36.86 178 LYS A CA 1
ATOM 1472 C C . LYS A 1 225 ? 223.076 225.590 189.778 1.00 42.16 178 LYS A C 1
ATOM 1473 O O . LYS A 1 225 ? 222.512 224.494 189.722 1.00 50.07 178 LYS A O 1
ATOM 1479 N N . ILE A 1 226 ? 224.330 225.770 189.366 1.00 40.84 179 ILE A N 1
ATOM 1480 C CA . ILE A 1 226 ? 225.142 224.630 188.953 1.00 42.18 179 ILE A CA 1
ATOM 1481 C C . ILE A 1 226 ? 225.382 223.702 190.136 1.00 43.77 179 ILE A C 1
ATOM 1482 O O . ILE A 1 226 ? 225.353 222.473 189.999 1.00 45.74 179 ILE A O 1
ATOM 1487 N N . LEU A 1 227 ? 225.597 224.272 191.321 1.00 42.93 180 LEU A N 1
ATOM 1488 C CA . LEU A 1 227 ? 225.859 223.484 192.517 1.00 39.53 180 LEU A CA 1
ATOM 1489 C C . LEU A 1 227 ? 224.615 222.818 193.088 1.00 41.58 180 LEU A C 1
ATOM 1490 O O . LEU A 1 227 ? 224.747 221.992 193.995 1.00 46.00 180 LEU A O 1
ATOM 1495 N N . LYS A 1 228 ? 223.422 223.158 192.600 1.00 38.75 181 LYS A N 1
ATOM 1496 C CA . LYS A 1 228 ? 222.200 222.556 193.120 1.00 35.71 181 LYS A CA 1
ATOM 1497 C C . LYS A 1 228 ? 222.226 221.056 192.871 1.00 40.82 181 LYS A C 1
ATOM 1498 O O . LYS A 1 228 ? 222.108 220.611 191.726 1.00 46.30 181 LYS A O 1
ATOM 1504 N N . LEU A 1 229 ? 222.380 220.268 193.936 1.00 37.73 182 LEU A N 1
ATOM 1505 C CA . LEU A 1 229 ? 222.599 218.834 193.796 1.00 36.59 182 LEU A CA 1
ATOM 1506 C C . LEU A 1 229 ? 221.359 218.074 193.350 1.00 36.83 182 LEU A C 1
ATOM 1507 O O . LEU A 1 229 ? 221.489 216.923 192.924 1.00 42.36 182 LEU A O 1
ATOM 1512 N N . SER A 1 230 ? 220.171 218.673 193.431 1.00 31.05 183 SER A N 1
ATOM 1513 C CA . SER A 1 230 ? 218.969 217.981 192.986 1.00 30.20 183 SER A CA 1
ATOM 1514 C C . SER A 1 230 ? 218.925 217.788 191.478 1.00 41.10 183 SER A C 1
ATOM 1515 O O . SER A 1 230 ? 218.081 217.028 190.996 1.00 44.14 183 SER A O 1
ATOM 1518 N N . ASN A 1 231 ? 219.799 218.456 190.727 1.00 44.16 184 ASN A N 1
ATOM 1519 C CA . ASN A 1 231 ? 219.886 218.255 189.288 1.00 44.37 184 ASN A CA 1
ATOM 1520 C C . ASN A 1 231 ? 220.765 217.072 188.909 1.00 41.74 184 ASN A C 1
ATOM 1521 O O . ASN A 1 231 ? 220.840 216.735 187.723 1.00 42.46 184 ASN A O 1
ATOM 1526 N N . TYR A 1 232 ? 221.425 216.441 189.872 1.00 45.96 185 TYR A N 1
ATOM 1527 C CA . TYR A 1 232 ? 222.355 215.351 189.609 1.00 51.38 185 TYR A CA 1
ATOM 1528 C C . TYR A 1 232 ? 222.005 214.069 190.344 1.00 53.14 185 TYR A C 1
ATOM 1529 O O . TYR A 1 232 ? 222.168 212.982 189.787 1.00 56.22 185 TYR A O 1
ATOM 1538 N N . PHE A 1 233 ? 221.532 214.167 191.583 1.00 51.90 186 PHE A N 1
ATOM 1539 C CA . PHE A 1 233 ? 221.164 213.011 192.386 1.00 51.23 186 PHE A CA 1
ATOM 1540 C C . PHE A 1 233 ? 219.668 213.029 192.657 1.00 52.78 186 PHE A C 1
ATOM 1541 O O . PHE A 1 233 ? 219.105 214.067 193.018 1.00 51.29 186 PHE A O 1
ATOM 1549 N N . ASP A 1 234 ? 219.027 211.877 192.480 1.00 54.72 187 ASP A N 1
ATOM 1550 C CA . ASP A 1 234 ? 217.618 211.687 192.819 1.00 60.93 187 ASP A CA 1
ATOM 1551 C C . ASP A 1 234 ? 217.560 210.500 193.773 1.00 56.37 187 ASP A C 1
ATOM 1552 O O . ASP A 1 234 ? 217.379 209.357 193.347 1.00 57.55 187 ASP A O 1
ATOM 1557 N N . LEU A 1 235 ? 217.723 210.775 195.063 1.00 51.06 188 LEU A N 1
ATOM 1558 C CA . LEU A 1 235 ? 217.767 209.732 196.077 1.00 52.29 188 LEU A CA 1
ATOM 1559 C C . LEU A 1 235 ? 216.396 209.407 196.651 1.00 54.67 188 LEU A C 1
ATOM 1560 O O . LEU A 1 235 ? 216.297 208.546 197.531 1.00 51.32 188 LEU A O 1
ATOM 1565 N N . GLY A 1 236 ? 215.343 210.064 196.176 1.00 59.00 189 GLY A N 1
ATOM 1566 C CA . GLY A 1 236 ? 214.007 209.765 196.652 1.00 57.04 189 GLY A CA 1
ATOM 1567 C C . GLY A 1 236 ? 213.736 210.364 198.021 1.00 53.00 189 GLY A C 1
ATOM 1568 O O . GLY A 1 236 ? 214.220 211.441 198.366 1.00 48.78 189 GLY A O 1
ATOM 1569 N N . GLU A 1 237 ? 212.933 209.647 198.806 1.00 55.71 190 GLU A N 1
ATOM 1570 C CA . GLU A 1 237 ? 212.611 210.071 200.161 1.00 49.36 190 GLU A CA 1
ATOM 1571 C C . GLU A 1 237 ? 213.702 209.721 201.163 1.00 47.00 190 GLU A C 1
ATOM 1572 O O . GLU A 1 237 ? 213.675 210.234 202.286 1.00 44.06 190 GLU A O 1
ATOM 1578 N N . MET A 1 238 ? 214.649 208.865 200.792 1.00 49.77 191 MET A N 1
ATOM 1579 C CA . MET A 1 238 ? 215.771 208.523 201.664 1.00 51.25 191 MET A CA 1
ATOM 1580 C C . MET A 1 238 ? 216.987 209.401 201.392 1.00 45.61 191 MET A C 1
ATOM 1581 O O . MET A 1 238 ? 218.093 208.908 201.181 1.00 43.45 191 MET A O 1
ATOM 1586 N N . THR A 1 239 ? 216.786 210.719 201.390 1.00 43.29 192 THR A N 1
ATOM 1587 C CA . THR A 1 239 ? 217.903 211.652 201.336 1.00 35.18 192 THR A CA 1
ATOM 1588 C C . THR A 1 239 ? 218.387 212.042 202.719 1.00 33.10 192 THR A C 1
ATOM 1589 O O . THR A 1 239 ? 219.575 212.334 202.889 1.00 35.73 192 THR A O 1
ATOM 1593 N N . ILE A 1 240 ? 217.495 212.053 203.712 1.00 30.95 193 ILE A N 1
ATOM 1594 C CA . ILE A 1 240 ? 217.896 212.458 205.053 1.00 30.90 193 ILE A CA 1
ATOM 1595 C C . ILE A 1 240 ? 218.915 211.485 205.625 1.00 35.45 193 ILE A C 1
ATOM 1596 O O . ILE A 1 240 ? 219.742 211.864 206.459 1.00 39.64 193 ILE A O 1
ATOM 1601 N N . TYR A 1 241 ? 218.889 210.230 205.188 1.00 36.08 194 TYR A N 1
ATOM 1602 C CA . TYR A 1 241 ? 219.874 209.255 205.628 1.00 38.79 194 TYR A CA 1
ATOM 1603 C C . TYR A 1 241 ? 221.159 209.309 204.817 1.00 38.32 194 TYR A C 1
ATOM 1604 O O . TYR A 1 241 ? 222.129 208.640 205.180 1.00 45.67 194 TYR A O 1
ATOM 1613 N N . TYR A 1 242 ? 221.188 210.072 203.727 1.00 35.12 195 TYR A N 1
ATOM 1614 C CA . TYR A 1 242 ? 222.429 210.360 203.026 1.00 33.41 195 TYR A CA 1
ATOM 1615 C C . TYR A 1 242 ? 223.076 211.658 203.480 1.00 31.33 195 TYR A C 1
ATOM 1616 O O . TYR A 1 242 ? 224.290 211.811 203.325 1.00 32.91 195 TYR A O 1
ATOM 1625 N N . VAL A 1 243 ? 222.296 212.597 204.025 1.00 30.51 196 VAL A N 1
ATOM 1626 C CA . VAL A 1 243 ? 222.861 213.788 204.645 1.00 26.48 196 VAL A CA 1
ATOM 1627 C C . VAL A 1 243 ? 223.123 213.584 206.127 1.00 31.49 196 VAL A C 1
ATOM 1628 O O . VAL A 1 243 ? 223.583 214.514 206.801 1.00 37.12 196 VAL A O 1
ATOM 1632 N N . LEU A 1 244 ? 222.832 212.398 206.660 1.00 29.50 197 LEU A N 1
ATOM 1633 C CA . LEU A 1 244 ? 223.233 212.015 208.007 1.00 28.57 197 LEU A CA 1
ATOM 1634 C C . LEU A 1 244 ? 224.581 211.304 208.024 1.00 31.57 197 LEU A C 1
ATOM 1635 O O . LEU A 1 244 ? 225.461 211.671 208.805 1.00 32.88 197 LEU A O 1
ATOM 1640 N N . ILE A 1 245 ? 224.769 210.296 207.169 1.00 33.57 198 ILE A N 1
ATOM 1641 C CA . ILE A 1 245 ? 226.079 209.667 207.076 1.00 32.03 198 ILE A CA 1
ATOM 1642 C C . ILE A 1 245 ? 227.105 210.624 206.493 1.00 31.07 198 ILE A C 1
ATOM 1643 O O . ILE A 1 245 ? 228.306 210.437 206.702 1.00 34.80 198 ILE A O 1
ATOM 1648 N N . ALA A 1 246 ? 226.668 211.640 205.749 1.00 30.19 199 ALA A N 1
ATOM 1649 C CA . ALA A 1 246 ? 227.554 212.712 205.323 1.00 27.88 199 ALA A CA 1
ATOM 1650 C C . ALA A 1 246 ? 227.692 213.808 206.367 1.00 26.80 199 ALA A C 1
ATOM 1651 O O . ALA A 1 246 ? 228.571 214.661 206.232 1.00 31.49 199 ALA A O 1
ATOM 1653 N N . TRP A 1 247 ? 226.842 213.813 207.390 1.00 26.51 200 TRP A N 1
ATOM 1654 C CA . TRP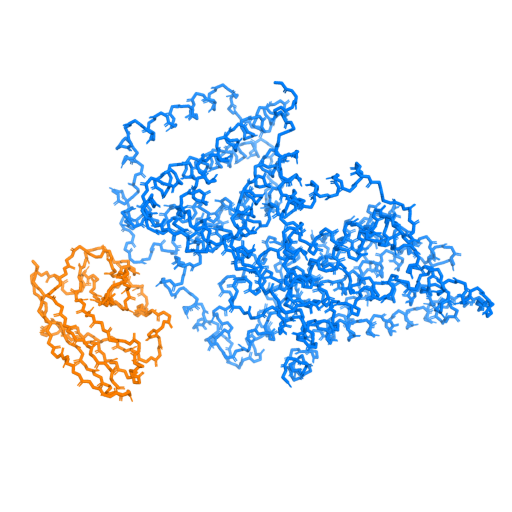 A 1 247 ? 227.020 214.705 208.526 1.00 25.83 200 TRP A CA 1
ATOM 1655 C C . TRP A 1 247 ? 227.907 214.096 209.597 1.00 30.52 200 TRP A C 1
ATOM 1656 O O . TRP A 1 247 ? 228.593 214.830 210.312 1.00 32.45 200 TRP A O 1
ATOM 1667 N N . LEU A 1 248 ? 227.906 212.767 209.720 1.00 34.05 201 LEU A N 1
ATOM 1668 C CA . LEU A 1 248 ? 228.828 212.095 210.628 1.00 32.39 201 LEU A CA 1
ATOM 1669 C C . LEU A 1 248 ? 230.247 212.088 210.076 1.00 32.38 201 LEU A C 1
ATOM 1670 O O . LEU A 1 248 ? 231.205 212.296 210.826 1.00 34.31 201 LEU A O 1
ATOM 1675 N N . VAL A 1 249 ? 230.402 211.857 208.770 1.00 27.83 202 VAL A N 1
ATOM 1676 C CA . VAL A 1 249 ? 231.732 211.884 208.167 1.00 28.74 202 VAL A CA 1
ATOM 1677 C C . VAL A 1 249 ? 232.383 213.242 208.384 1.00 32.33 202 VAL A C 1
ATOM 1678 O O . VAL A 1 249 ? 233.581 213.333 208.675 1.00 38.63 202 VAL A O 1
ATOM 1682 N N . MET A 1 250 ? 231.610 214.320 208.257 1.00 30.40 203 MET A N 1
ATOM 1683 C CA . MET A 1 250 ? 232.138 215.635 208.597 1.00 32.49 203 MET A CA 1
ATOM 1684 C C . MET A 1 250 ? 232.414 215.757 210.089 1.00 32.19 203 MET A C 1
ATOM 1685 O O . MET A 1 250 ? 233.425 216.341 210.488 1.00 32.94 203 MET A O 1
ATOM 1690 N N . ILE A 1 251 ? 231.535 215.209 210.932 1.00 34.29 204 ILE A N 1
ATOM 1691 C CA . ILE A 1 251 ? 231.651 215.459 212.365 1.00 30.10 204 ILE A CA 1
ATOM 1692 C C . ILE A 1 251 ? 232.857 214.737 212.950 1.00 31.92 204 ILE A C 1
ATOM 1693 O O . ILE A 1 251 ? 233.415 215.174 213.962 1.00 38.30 204 ILE A O 1
ATOM 1698 N N . PHE A 1 252 ? 233.287 213.637 212.336 1.00 32.72 205 PHE A N 1
ATOM 1699 C CA . PHE A 1 252 ? 234.443 212.889 212.810 1.00 38.51 205 PHE A CA 1
ATOM 1700 C C . PHE A 1 252 ? 235.709 213.183 212.019 1.00 39.45 205 PHE A C 1
ATOM 1701 O O . PHE A 1 252 ? 236.751 212.590 212.305 1.00 42.51 205 PHE A O 1
ATOM 1709 N N . PHE A 1 253 ? 235.645 214.072 211.031 1.00 35.90 206 PHE A N 1
ATOM 1710 C CA . PHE A 1 253 ? 236.822 214.517 210.300 1.00 32.28 206 PHE A CA 1
ATOM 1711 C C . PHE A 1 253 ? 237.344 215.855 210.800 1.00 32.99 206 PHE A C 1
ATOM 1712 O O . PHE A 1 253 ? 238.280 216.402 210.213 1.00 38.28 206 PHE A O 1
ATOM 1720 N N . GLY A 1 254 ? 236.760 216.393 211.866 1.00 28.77 207 GLY A N 1
ATOM 1721 C CA . GLY A 1 254 ? 237.255 217.600 212.485 1.00 31.00 207 GLY A CA 1
ATOM 1722 C C . GLY A 1 254 ? 236.483 218.863 212.184 1.00 31.46 207 GLY A C 1
ATOM 1723 O O . GLY A 1 254 ? 236.878 219.931 212.663 1.00 38.24 207 GLY A O 1
ATOM 1724 N N . VAL A 1 255 ? 235.413 218.787 211.407 1.00 29.18 208 VAL A N 1
ATOM 1725 C CA . VAL A 1 255 ? 234.601 219.983 211.153 1.00 26.49 208 VAL A CA 1
ATOM 1726 C C . VAL A 1 255 ? 233.897 220.387 212.442 1.00 28.92 208 VAL A C 1
ATOM 1727 O O . VAL A 1 255 ? 233.401 219.509 213.170 1.00 29.03 208 VAL A O 1
ATOM 1731 N N . PRO A 1 256 ? 233.845 221.674 212.781 1.00 26.99 209 PRO A N 1
ATOM 1732 C CA . PRO A 1 256 ? 233.138 222.086 213.996 1.00 25.60 209 PRO A CA 1
ATOM 1733 C C . PRO A 1 256 ? 231.671 221.694 213.945 1.00 23.45 209 PRO A C 1
ATOM 1734 O O . PRO A 1 256 ? 231.074 221.575 212.875 1.00 23.71 209 PRO A O 1
ATOM 1738 N N . VAL A 1 257 ? 231.098 221.469 215.128 1.00 23.37 210 VAL A N 1
ATOM 1739 C CA . VAL A 1 257 ? 229.721 220.991 215.217 1.00 21.70 210 VAL A CA 1
ATOM 1740 C C . VAL A 1 257 ? 228.757 222.011 214.624 1.00 20.93 210 VAL A C 1
ATOM 1741 O O . VAL A 1 257 ? 227.874 221.671 213.824 1.00 21.99 210 VAL A O 1
ATOM 1745 N N . GLY A 1 258 ? 228.919 223.281 215.000 1.00 19.79 211 GLY A N 1
ATOM 1746 C CA . GLY A 1 258 ? 228.007 224.308 214.532 1.00 17.44 211 GLY A CA 1
ATOM 1747 C C . GLY A 1 258 ? 228.013 224.475 213.028 1.00 18.67 211 GLY A C 1
ATOM 1748 O O . GLY A 1 258 ? 226.970 224.734 212.426 1.00 23.15 211 GLY A O 1
ATOM 1749 N N . TRP A 1 259 ? 229.182 224.351 212.403 1.00 18.33 212 TRP A N 1
ATOM 1750 C CA . TRP A 1 259 ? 229.262 224.445 210.952 1.00 16.84 212 TRP A CA 1
ATOM 1751 C C . TRP A 1 259 ? 228.822 223.161 210.265 1.00 18.31 212 TRP A C 1
ATOM 1752 O O . TRP A 1 259 ? 228.250 223.217 209.172 1.00 18.91 212 TRP A O 1
ATOM 1763 N N . SER A 1 260 ? 229.078 222.003 210.875 1.00 18.54 213 SER A N 1
ATOM 1764 C CA . SER A 1 260 ? 228.657 220.744 210.271 1.00 18.40 213 SER A CA 1
ATOM 1765 C C . SER A 1 260 ? 227.140 220.631 210.229 1.00 20.14 213 SER A C 1
ATOM 1766 O O . SER A 1 260 ? 226.579 220.113 209.258 1.00 24.53 213 SER A O 1
ATOM 1769 N N . LEU A 1 261 ? 226.456 221.105 211.274 1.00 20.13 214 LEU A N 1
ATOM 1770 C CA . LEU A 1 261 ? 224.996 221.104 211.246 1.00 19.17 214 LEU A CA 1
ATOM 1771 C C . LEU A 1 261 ? 224.469 221.956 210.098 1.00 20.18 214 LEU A C 1
ATOM 1772 O O . LEU A 1 261 ? 223.532 221.558 209.392 1.00 23.11 214 LEU A O 1
ATOM 1777 N N . LEU A 1 262 ? 225.067 223.129 209.887 1.00 17.79 215 LEU A N 1
ATOM 1778 C CA . LEU A 1 262 ? 224.630 224.000 208.802 1.00 19.58 215 LEU A CA 1
ATOM 1779 C C . LEU A 1 262 ? 224.925 223.385 207.440 1.00 19.87 215 LEU A C 1
ATOM 1780 O O . LEU A 1 262 ? 224.125 223.520 206.509 1.00 21.74 215 LEU A O 1
ATOM 1785 N N . VAL A 1 263 ? 226.071 222.718 207.293 1.00 18.20 216 VAL A N 1
ATOM 1786 C CA . VAL A 1 263 ? 226.368 222.066 206.020 1.00 16.82 216 VAL A CA 1
ATOM 1787 C C . VAL A 1 263 ? 225.382 220.937 205.759 1.00 17.59 216 VAL A C 1
ATOM 1788 O O . VAL A 1 263 ? 224.979 220.701 204.617 1.00 20.20 216 VAL A O 1
ATOM 1792 N N . ALA A 1 264 ? 224.988 220.210 206.807 1.00 19.13 217 ALA A N 1
ATOM 1793 C CA . ALA A 1 264 ? 223.985 219.163 206.640 1.00 19.44 217 ALA A CA 1
ATOM 1794 C C . ALA A 1 264 ? 222.645 219.744 206.203 1.00 19.46 217 ALA A C 1
ATOM 1795 O O . ALA A 1 264 ? 221.972 219.182 205.331 1.00 20.50 217 ALA A O 1
ATOM 1797 N N . CYS A 1 265 ? 222.240 220.869 206.799 1.00 18.47 218 CYS A N 1
ATOM 1798 C CA . CYS A 1 265 ? 221.013 221.531 206.358 1.00 18.31 218 CYS A CA 1
ATOM 1799 C C . CYS A 1 265 ? 221.115 221.974 204.902 1.00 19.23 218 CYS A C 1
ATOM 1800 O O . CYS A 1 265 ? 220.160 221.827 204.127 1.00 22.55 218 CYS A O 1
ATOM 1803 N N . ILE A 1 266 ? 222.266 222.526 204.517 1.00 18.36 219 ILE A N 1
ATOM 1804 C CA . ILE A 1 266 ? 222.474 222.966 203.140 1.00 17.35 219 ILE A CA 1
ATOM 1805 C C . ILE A 1 266 ? 222.372 221.790 202.181 1.00 17.45 219 ILE A C 1
ATOM 1806 O O . ILE A 1 266 ? 221.737 221.885 201.127 1.00 21.39 219 ILE A O 1
ATOM 1811 N N . LEU A 1 267 ? 222.998 220.664 202.527 1.00 17.49 220 LEU A N 1
ATOM 1812 C CA . LEU A 1 267 ? 222.925 219.480 201.677 1.00 15.23 220 LEU A CA 1
ATOM 1813 C C . LEU A 1 267 ? 221.497 218.976 201.550 1.00 16.44 220 LEU A C 1
ATOM 1814 O O . LEU A 1 267 ? 221.053 218.617 200.455 1.00 20.60 220 LEU A O 1
ATOM 1819 N N . TYR A 1 268 ? 220.764 218.924 202.663 1.00 16.11 221 TYR A N 1
ATOM 1820 C CA . TYR A 1 268 ? 219.397 218.424 202.605 1.00 14.02 221 TYR A CA 1
ATOM 1821 C C . TYR A 1 268 ? 218.526 219.308 201.728 1.00 16.25 221 TYR A C 1
ATOM 1822 O O . TYR A 1 268 ? 217.750 218.807 200.909 1.00 21.41 221 TYR A O 1
ATOM 1831 N N . PHE A 1 269 ? 218.640 220.626 201.875 1.00 17.22 222 PHE A N 1
ATOM 1832 C CA . PHE A 1 269 ? 217.816 221.514 201.067 1.00 13.86 222 PHE A CA 1
ATOM 1833 C C . PHE A 1 269 ? 218.287 221.615 199.626 1.00 16.23 222 PHE A C 1
ATOM 1834 O O . PHE A 1 269 ? 217.499 222.009 198.764 1.00 23.64 222 PHE A O 1
ATOM 1842 N N . ALA A 1 270 ? 219.548 221.296 199.342 1.00 16.89 223 ALA A N 1
ATOM 1843 C CA . ALA A 1 270 ? 219.993 221.249 197.956 1.00 16.26 223 ALA A CA 1
ATOM 1844 C C . ALA A 1 270 ? 219.526 219.976 197.267 1.00 18.06 223 ALA A C 1
ATOM 1845 O O . ALA A 1 270 ? 219.205 219.996 196.076 1.00 24.59 223 ALA A O 1
ATOM 1847 N N . LEU A 1 271 ? 219.488 218.862 197.996 1.00 15.59 224 LEU A N 1
ATOM 1848 C CA . LEU A 1 271 ? 219.095 217.594 197.395 1.00 15.43 224 LEU A CA 1
ATOM 1849 C C . LEU A 1 271 ? 217.593 217.518 197.146 1.00 18.89 224 LEU A C 1
ATOM 1850 O O . LEU A 1 271 ? 217.163 216.994 196.114 1.00 22.59 224 LEU A O 1
ATOM 1855 N N . THR A 1 272 ? 216.776 218.011 198.077 1.00 17.86 225 THR A N 1
ATOM 1856 C CA . THR A 1 272 ? 215.318 217.935 197.923 1.00 16.75 225 THR A CA 1
ATOM 1857 C C . THR A 1 272 ? 214.765 219.093 197.097 1.00 21.36 225 THR A C 1
ATOM 1858 O O . THR A 1 272 ? 214.314 218.899 195.965 1.00 31.03 225 THR A O 1
ATOM 1862 N N . ARG A 1 273 ? 214.825 220.306 197.643 1.00 17.81 226 ARG A N 1
ATOM 1863 C CA . ARG A 1 273 ? 214.218 221.479 197.014 1.00 17.94 226 ARG A CA 1
ATOM 1864 C C . ARG A 1 273 ? 214.832 222.716 197.642 1.00 22.07 226 ARG A C 1
ATOM 1865 O O . ARG A 1 273 ? 214.758 222.885 198.861 1.00 28.53 226 ARG A O 1
ATOM 1873 N N . TRP A 1 274 ? 215.431 223.578 196.824 1.00 22.36 227 TRP A N 1
ATOM 1874 C CA . TRP A 1 274 ? 216.083 224.764 197.364 1.00 22.42 227 TRP A CA 1
ATOM 1875 C C . TRP A 1 274 ? 215.084 225.846 197.751 1.00 23.24 227 TRP A C 1
ATOM 1876 O O . TRP A 1 274 ? 215.357 226.634 198.663 1.00 23.05 227 TRP A O 1
ATOM 1887 N N . LYS A 1 275 ? 213.917 225.880 197.106 1.00 24.68 228 LYS A N 1
ATOM 1888 C CA . LYS A 1 275 ? 212.983 226.985 197.292 1.00 27.66 228 LYS A CA 1
ATOM 1889 C C . LYS A 1 275 ? 212.538 227.145 198.738 1.00 28.34 228 LYS A C 1
ATOM 1890 O O . LYS A 1 275 ? 212.071 228.225 199.112 1.00 29.19 228 LYS A O 1
ATOM 1896 N N . VAL A 1 276 ? 212.656 226.098 199.553 1.00 25.03 229 VAL A N 1
ATOM 1897 C CA . VAL A 1 276 ? 212.211 226.178 200.938 1.00 22.93 229 VAL A CA 1
ATOM 1898 C C . VAL A 1 276 ? 213.269 226.753 201.870 1.00 26.29 229 VAL A C 1
ATOM 1899 O O . VAL A 1 276 ? 212.921 227.242 202.954 1.00 33.35 229 VAL A O 1
ATOM 1903 N N . VAL A 1 277 ? 214.547 226.730 201.478 1.00 24.32 230 VAL A N 1
ATOM 1904 C CA . VAL A 1 277 ? 215.595 227.188 202.383 1.00 22.71 230 VAL A CA 1
ATOM 1905 C C . VAL A 1 277 ? 215.472 228.675 202.674 1.00 27.83 230 VAL A C 1
ATOM 1906 O O . VAL A 1 277 ? 216.022 229.155 203.670 1.00 30.76 230 VAL A O 1
ATOM 1910 N N . TYR A 1 278 ? 214.758 229.422 201.830 1.00 27.78 231 TYR A N 1
ATOM 1911 C CA . TYR A 1 278 ? 214.523 230.834 202.101 1.00 27.49 231 TYR A CA 1
ATOM 1912 C C . TYR A 1 278 ? 213.630 231.029 203.315 1.00 31.60 231 TYR A C 1
ATOM 1913 O O . TYR A 1 278 ? 213.763 232.032 204.024 1.00 35.29 231 TYR A O 1
ATOM 1922 N N . PHE A 1 279 ? 212.719 230.093 203.570 1.00 29.87 232 PHE A N 1
ATOM 1923 C CA . PHE A 1 279 ? 211.798 230.224 204.692 1.00 32.63 232 PHE A CA 1
ATOM 1924 C C . PHE A 1 279 ? 212.293 229.521 205.946 1.00 36.70 232 PHE A C 1
ATOM 1925 O O . PHE A 1 279 ? 211.949 229.937 207.056 1.00 40.58 232 PHE A O 1
ATOM 1933 N N . ALA A 1 280 ? 213.090 228.465 205.793 1.00 32.93 233 ALA A N 1
ATOM 1934 C CA . ALA A 1 280 ? 213.659 227.783 206.946 1.00 29.94 233 ALA A CA 1
ATOM 1935 C C . ALA A 1 280 ? 214.806 228.569 207.568 1.00 36.98 233 ALA A C 1
ATOM 1936 O O . ALA A 1 280 ? 215.037 228.467 208.778 1.00 40.75 233 ALA A O 1
ATOM 1938 N N . ALA A 1 281 ? 215.512 229.377 206.774 1.00 33.44 234 ALA A N 1
ATOM 1939 C CA . ALA A 1 281 ? 216.656 230.121 207.288 1.00 32.29 234 ALA A CA 1
ATOM 1940 C C . ALA A 1 281 ? 216.268 231.085 208.400 1.00 37.24 234 ALA A C 1
ATOM 1941 O O . ALA A 1 281 ? 217.139 231.512 209.164 1.00 41.83 234 ALA A O 1
ATOM 1943 N N . ASP A 1 282 ? 214.983 231.428 208.510 1.00 36.96 235 ASP A N 1
ATOM 1944 C CA . ASP A 1 282 ? 214.521 232.275 209.604 1.00 39.41 235 ASP A CA 1
ATOM 1945 C C . ASP A 1 282 ? 214.866 231.670 210.959 1.00 38.96 235 ASP A C 1
ATOM 1946 O O . ASP A 1 282 ? 215.116 232.405 211.922 1.00 35.32 235 ASP A O 1
ATOM 1951 N N . LYS A 1 283 ? 214.928 230.338 211.043 1.00 41.51 236 LYS A N 1
ATOM 1952 C CA . LYS A 1 283 ? 215.266 229.684 212.301 1.00 40.09 236 LYS A CA 1
ATOM 1953 C C . LYS A 1 283 ? 216.655 230.061 212.792 1.00 39.29 236 LYS A C 1
ATOM 1954 O O . LYS A 1 283 ? 216.960 229.857 213.971 1.00 41.64 236 LYS A O 1
ATOM 1960 N N . LEU A 1 284 ? 217.503 230.606 211.919 1.00 37.41 237 LEU A N 1
ATOM 1961 C CA . LEU A 1 284 ? 218.830 231.029 212.340 1.00 38.43 237 LEU A CA 1
ATOM 1962 C C . LEU A 1 284 ? 218.811 232.315 213.155 1.00 39.20 237 LEU A C 1
ATOM 1963 O O . LEU A 1 284 ? 219.805 232.620 213.820 1.00 36.96 237 LEU A O 1
ATOM 1968 N N . VAL A 1 285 ? 217.722 233.077 213.125 1.00 38.81 238 VAL A N 1
ATOM 1969 C CA . VAL A 1 285 ? 217.669 234.388 213.760 1.00 40.84 238 VAL A CA 1
ATOM 1970 C C . VAL A 1 285 ? 216.746 234.391 214.972 1.00 42.90 238 VAL A C 1
ATOM 1971 O O . VAL A 1 285 ? 217.143 234.807 216.059 1.00 41.56 238 VAL A O 1
ATOM 1975 N N . TYR A 1 286 ? 215.505 233.940 214.803 1.00 43.92 239 TYR A N 1
ATOM 1976 C CA . TYR A 1 286 ? 214.563 233.988 215.913 1.00 42.40 239 TYR A CA 1
ATOM 1977 C C . TYR A 1 286 ? 214.860 232.947 216.982 1.00 43.41 239 TYR A C 1
ATOM 1978 O O . TYR A 1 286 ? 214.224 232.973 218.039 1.00 49.50 239 TYR A O 1
ATOM 1987 N N . SER A 1 287 ? 215.802 232.033 216.736 1.00 41.17 240 SER A N 1
ATOM 1988 C CA . SER A 1 287 ? 216.268 231.152 217.800 1.00 39.28 240 SER A CA 1
ATOM 1989 C C . SER A 1 287 ? 217.029 231.925 218.868 1.00 41.04 240 SER A C 1
ATOM 1990 O O . SER A 1 287 ? 216.987 231.556 220.046 1.00 36.82 240 SER A O 1
ATOM 1993 N N . LEU A 1 288 ? 217.738 232.987 218.478 1.00 45.22 241 LEU A N 1
ATOM 1994 C CA . LEU A 1 288 ? 218.445 233.828 219.435 1.00 43.02 241 LEU A CA 1
ATOM 1995 C C . LEU A 1 288 ? 217.543 234.859 220.098 1.00 44.87 241 LEU A C 1
ATOM 1996 O O . LEU A 1 288 ? 217.942 235.457 221.101 1.00 49.38 241 LEU A O 1
ATOM 2001 N N . ASP A 1 289 ? 216.347 235.086 219.562 1.00 40.39 242 ASP A N 1
ATOM 2002 C CA . ASP A 1 289 ? 215.378 235.994 220.172 1.00 39.16 242 ASP A CA 1
ATOM 2003 C C . ASP A 1 289 ? 214.570 235.249 221.235 1.00 43.49 242 ASP A C 1
ATOM 2004 O O . ASP A 1 289 ? 213.350 235.117 221.167 1.00 49.38 242 ASP A O 1
ATOM 2009 N N . SER A 1 290 ? 215.290 234.741 222.231 1.00 42.70 243 SER A N 1
ATOM 2010 C CA . SER A 1 290 ? 214.697 233.963 223.308 1.00 44.46 243 SER A CA 1
ATOM 2011 C C . SER A 1 290 ? 215.081 234.590 224.637 1.00 46.05 243 SER A C 1
ATOM 2012 O O . SER A 1 290 ? 216.258 234.879 224.870 1.00 43.79 243 SER A O 1
ATOM 2015 N N . PHE A 1 291 ? 214.089 234.802 225.504 1.00 44.91 244 PHE A N 1
ATOM 2016 C CA . PHE A 1 291 ? 214.370 235.388 226.809 1.00 38.80 244 PHE A CA 1
ATOM 2017 C C . PHE A 1 291 ? 215.071 234.400 227.728 1.00 36.85 244 PHE A C 1
ATOM 2018 O O . PHE A 1 291 ? 215.833 234.810 228.609 1.00 41.21 244 PHE A O 1
ATOM 2026 N N . SER A 1 292 ? 214.828 233.102 227.548 1.00 36.83 245 SER A N 1
ATOM 2027 C CA . SER A 1 292 ? 215.534 232.107 228.347 1.00 36.92 245 SER A CA 1
ATOM 2028 C C . SER A 1 292 ? 217.021 232.092 228.020 1.00 37.87 245 SER A C 1
ATOM 2029 O O . SER A 1 292 ? 217.860 232.007 228.924 1.00 41.28 245 SER A O 1
ATOM 2032 N N . LEU A 1 293 ? 217.366 232.191 226.735 1.00 37.54 246 LEU A N 1
ATOM 2033 C CA . LEU A 1 293 ? 218.763 232.128 226.324 1.00 38.10 246 LEU A CA 1
ATOM 2034 C C . LEU A 1 293 ? 219.594 233.254 226.923 1.00 37.34 246 LEU A C 1
ATOM 2035 O O . LEU A 1 293 ? 220.808 233.089 227.089 1.00 36.98 246 LEU A O 1
ATOM 2040 N N . LEU A 1 294 ? 218.968 234.382 227.279 1.00 36.28 247 LEU A N 1
ATOM 2041 C CA . LEU A 1 294 ? 219.704 235.468 227.916 1.00 33.47 247 LEU A CA 1
ATOM 2042 C C . LEU A 1 294 ? 220.358 235.026 229.213 1.00 36.07 247 LEU A C 1
ATOM 2043 O O . LEU A 1 294 ? 221.317 235.662 229.658 1.00 39.36 247 LEU A O 1
ATOM 2048 N N . SER A 1 295 ? 219.858 233.959 229.833 1.00 33.42 248 SER A N 1
ATOM 2049 C CA . SER A 1 295 ? 220.431 233.463 231.074 1.00 30.52 248 SER A CA 1
ATOM 2050 C C . SER A 1 295 ? 221.740 232.718 230.868 1.00 32.03 248 SER A C 1
ATOM 2051 O O . SER A 1 295 ? 222.388 232.366 231.856 1.00 36.75 248 SER A O 1
ATOM 2054 N N . VAL A 1 296 ? 222.146 232.456 229.629 1.00 32.63 249 VAL A N 1
ATOM 2055 C CA . VAL A 1 296 ? 223.425 231.784 229.401 1.00 31.07 249 VAL A CA 1
ATOM 2056 C C . VAL A 1 296 ? 224.580 232.765 229.595 1.00 27.23 249 VAL A C 1
ATOM 2057 O O . VAL A 1 296 ? 225.488 232.466 230.382 1.00 27.71 249 VAL A O 1
ATOM 2061 N N . PRO A 1 297 ? 224.616 233.929 228.927 1.00 29.95 250 PRO A N 1
ATOM 2062 C CA . PRO A 1 297 ? 225.739 234.852 229.160 1.00 28.85 250 PRO A CA 1
ATOM 2063 C C . PRO A 1 297 ? 225.770 235.449 230.555 1.00 29.53 250 PRO A C 1
ATOM 2064 O O . PRO A 1 297 ? 226.827 235.934 230.973 1.00 31.12 250 PRO A O 1
ATOM 2068 N N . PHE A 1 298 ? 224.656 235.444 231.286 1.00 27.46 251 PHE A N 1
ATOM 2069 C CA . PHE A 1 298 ? 224.662 236.005 232.632 1.00 26.74 251 PHE A CA 1
ATOM 2070 C C . PHE A 1 298 ? 225.141 234.986 233.657 1.00 28.95 251 PHE A C 1
ATOM 2071 O O . PHE A 1 298 ? 225.982 235.299 234.505 1.00 29.92 251 PHE A O 1
ATOM 2079 N N . PHE A 1 299 ? 224.621 233.759 233.593 1.00 29.42 252 PHE A N 1
ATOM 2080 C CA . PHE A 1 299 ? 225.068 232.723 234.518 1.00 27.62 252 PHE A CA 1
ATOM 2081 C C . PHE A 1 299 ? 226.533 232.371 234.302 1.00 29.81 252 PHE A C 1
ATOM 2082 O O . PHE A 1 299 ? 227.197 231.893 235.227 1.00 33.96 252 PHE A O 1
ATOM 2090 N N . ILE A 1 300 ? 227.050 232.582 233.091 1.00 28.06 253 ILE A N 1
ATOM 2091 C CA . ILE A 1 300 ? 228.492 232.509 232.882 1.00 25.39 253 ILE A CA 1
ATOM 2092 C C . ILE A 1 300 ? 229.187 233.644 233.621 1.00 25.37 253 ILE A C 1
ATOM 2093 O O . ILE A 1 300 ? 230.173 233.432 234.335 1.00 24.56 253 ILE A O 1
ATOM 2098 N N . LEU A 1 301 ? 228.666 234.864 233.474 1.00 27.98 254 LEU A N 1
ATOM 2099 C CA . LEU A 1 301 ? 229.326 236.033 234.045 1.00 28.48 254 LEU A CA 1
ATOM 2100 C C . LEU A 1 301 ? 229.352 235.974 235.565 1.00 27.65 254 LEU A C 1
ATOM 2101 O O . LEU A 1 301 ? 230.357 236.330 236.187 1.00 31.30 254 LEU A O 1
ATOM 2106 N N . THR A 1 302 ? 228.259 235.530 236.186 1.00 26.19 255 THR A N 1
ATOM 2107 C CA . THR A 1 302 ? 228.262 235.392 237.636 1.00 27.16 255 THR A CA 1
ATOM 2108 C C . THR A 1 302 ? 229.170 234.266 238.109 1.00 32.19 255 THR A C 1
ATOM 2109 O O . THR A 1 302 ? 229.415 234.160 239.313 1.00 33.65 255 THR A O 1
ATOM 2113 N N . GLY A 1 303 ? 229.650 233.414 237.208 1.00 33.83 256 GLY A N 1
ATOM 2114 C CA . GLY A 1 303 ? 230.698 232.474 237.541 1.00 32.05 256 GLY A CA 1
ATOM 2115 C C . GLY A 1 303 ? 232.092 232.997 237.316 1.00 32.09 256 GLY A C 1
ATOM 2116 O O . GLY A 1 303 ? 233.062 232.363 237.735 1.00 36.81 256 GLY A O 1
ATOM 2117 N N . ILE A 1 304 ? 232.211 234.142 236.652 1.00 29.79 257 ILE A N 1
ATOM 2118 C CA . ILE A 1 304 ? 233.494 234.786 236.413 1.00 26.89 257 ILE A CA 1
ATOM 2119 C C . ILE A 1 304 ? 233.747 235.908 237.410 1.00 30.56 257 ILE A C 1
ATOM 2120 O O . ILE A 1 304 ? 234.877 236.106 237.853 1.00 35.37 257 ILE A O 1
ATOM 2125 N N . LEU A 1 305 ? 232.701 236.645 237.776 1.00 32.99 258 LEU A N 1
ATOM 2126 C CA . LEU A 1 305 ? 232.824 237.752 238.715 1.00 32.25 258 LEU A CA 1
ATOM 2127 C C . LEU A 1 305 ? 233.032 237.300 240.148 1.00 42.53 258 LEU A C 1
ATOM 2128 O O . LEU A 1 305 ? 233.026 238.150 241.042 1.00 47.41 258 LEU A O 1
ATOM 2133 N N . MET A 1 306 ? 233.189 236.005 240.401 1.00 44.64 259 MET A N 1
ATOM 2134 C CA . MET A 1 306 ? 233.438 235.500 241.744 1.00 38.46 259 MET A CA 1
ATOM 2135 C C . MET A 1 306 ? 234.817 234.889 241.904 1.00 39.64 259 MET A C 1
ATOM 2136 O O . MET A 1 306 ? 235.466 235.111 242.926 1.00 47.46 259 MET A O 1
ATOM 2141 N N . ASN A 1 307 ? 235.290 234.126 240.919 1.00 38.25 260 ASN A N 1
ATOM 2142 C CA . ASN A 1 307 ? 236.691 233.725 240.922 1.00 44.10 260 ASN A CA 1
ATOM 2143 C C . ASN A 1 307 ? 237.602 234.936 240.768 1.00 51.20 260 ASN A C 1
ATOM 2144 O O . ASN A 1 307 ? 238.642 235.029 241.429 1.00 55.26 260 ASN A O 1
ATOM 2149 N N . GLY A 1 308 ? 237.224 235.876 239.899 1.00 49.15 261 GLY A N 1
ATOM 2150 C CA . GLY A 1 308 ? 238.057 237.043 239.668 1.00 46.51 261 GLY A CA 1
ATOM 2151 C C . GLY A 1 308 ? 238.000 238.063 240.786 1.00 49.06 261 GLY A C 1
ATOM 2152 O O . GLY A 1 308 ? 238.984 238.766 241.036 1.00 57.47 261 GLY A O 1
ATOM 2153 N N . ALA A 1 309 ? 236.868 238.161 241.473 1.00 43.40 262 ALA A N 1
ATOM 2154 C CA . ALA A 1 309 ? 236.723 239.097 242.578 1.00 47.29 262 ALA A CA 1
ATOM 2155 C C . ALA A 1 309 ? 237.149 238.504 243.913 1.00 53.25 262 ALA A C 1
ATOM 2156 O O . ALA A 1 309 ? 236.998 239.168 244.943 1.00 56.91 262 ALA A O 1
ATOM 2158 N N . GLY A 1 310 ? 237.662 237.276 243.920 1.00 52.02 263 GLY A N 1
ATOM 2159 C CA . GLY A 1 310 ? 238.161 236.674 245.140 1.00 47.54 263 GLY A CA 1
ATOM 2160 C C . GLY A 1 310 ? 237.100 236.201 246.102 1.00 41.95 263 GLY A C 1
ATOM 2161 O O . GLY A 1 310 ? 237.383 236.047 247.291 1.00 42.50 263 GLY A O 1
ATOM 2162 N N . ILE A 1 311 ? 235.876 235.968 245.623 1.00 43.30 264 ILE A N 1
ATOM 2163 C CA . ILE A 1 311 ? 234.794 235.498 246.483 1.00 42.89 264 ILE A CA 1
ATOM 2164 C C . ILE A 1 311 ? 234.783 233.984 246.622 1.00 41.36 264 ILE A C 1
ATOM 2165 O O . ILE A 1 311 ? 234.104 233.457 247.515 1.00 41.58 264 ILE A O 1
ATOM 2170 N N . THR A 1 312 ? 235.519 233.267 245.782 1.00 44.09 265 THR A N 1
ATOM 2171 C CA . THR A 1 312 ? 235.598 231.817 245.862 1.00 39.12 265 THR A CA 1
ATOM 2172 C C . THR A 1 312 ? 236.652 231.337 246.851 1.00 39.42 265 THR A C 1
ATOM 2173 O O . THR A 1 312 ? 236.736 230.132 247.104 1.00 45.66 265 THR A O 1
ATOM 2177 N N . GLU A 1 313 ? 237.463 232.239 247.400 1.00 37.65 266 GLU A N 1
ATOM 2178 C CA . GLU A 1 313 ? 238.430 231.886 248.430 1.00 36.09 266 GLU A CA 1
ATOM 2179 C C . GLU A 1 313 ? 237.886 232.061 249.837 1.00 39.83 266 GLU A C 1
ATOM 2180 O O . GLU A 1 313 ? 238.238 231.283 250.728 1.00 43.73 266 GLU A O 1
ATOM 2186 N N . ARG A 1 314 ? 237.026 233.054 250.056 1.00 38.74 267 ARG A N 1
ATOM 2187 C CA . ARG A 1 314 ? 236.372 233.193 251.352 1.00 35.30 267 ARG A CA 1
ATOM 2188 C C . ARG A 1 314 ? 235.449 232.011 251.627 1.00 37.84 267 ARG A C 1
ATOM 2189 O O . ARG A 1 314 ? 235.365 231.529 252.763 1.00 42.19 267 ARG A O 1
ATOM 2197 N N . ILE A 1 315 ? 234.762 231.522 250.593 1.00 34.26 268 ILE A N 1
ATOM 2198 C CA . ILE A 1 315 ? 233.934 230.327 250.734 1.00 29.99 268 ILE A CA 1
ATOM 2199 C C . ILE A 1 315 ? 234.790 229.125 251.106 1.00 28.61 268 ILE A C 1
ATOM 2200 O O . ILE A 1 315 ? 234.418 228.321 251.970 1.00 32.48 268 ILE A O 1
ATOM 2205 N N . PHE A 1 316 ? 235.941 228.973 250.451 1.00 28.35 269 PHE A N 1
ATOM 2206 C CA . PHE A 1 316 ? 236.826 227.867 250.787 1.00 28.01 269 PHE A CA 1
ATOM 2207 C C . PHE A 1 316 ? 237.327 227.983 252.216 1.00 30.57 269 PHE A C 1
ATOM 2208 O O . PHE A 1 316 ? 237.468 226.975 252.911 1.00 37.24 269 PHE A O 1
ATOM 2216 N N . ASN A 1 317 ? 237.627 229.201 252.666 1.00 30.42 270 ASN A N 1
ATOM 2217 C CA . ASN A 1 317 ? 238.056 229.381 254.048 1.00 30.23 270 ASN A CA 1
ATOM 2218 C C . ASN A 1 317 ? 236.952 228.992 255.019 1.00 29.39 270 ASN A C 1
ATOM 2219 O O . ASN A 1 317 ? 237.216 228.369 256.051 1.00 33.24 270 ASN A O 1
ATOM 2224 N N . PHE A 1 318 ? 235.707 229.350 254.707 1.00 29.98 271 PHE A N 1
ATOM 2225 C CA . PHE A 1 318 ? 234.591 228.967 255.569 1.00 31.06 271 PHE A CA 1
ATOM 2226 C C . PHE A 1 318 ? 234.431 227.453 255.632 1.00 30.68 271 PHE A C 1
ATOM 2227 O O . PHE A 1 318 ? 234.235 226.884 256.714 1.00 37.02 271 PHE A O 1
ATOM 2235 N N . ALA A 1 319 ? 234.518 226.784 254.481 1.00 30.23 272 ALA A N 1
ATOM 2236 C CA . ALA A 1 319 ? 234.399 225.330 254.456 1.00 27.61 272 ALA A CA 1
ATOM 2237 C C . ALA A 1 319 ? 235.556 224.663 255.190 1.00 30.48 272 ALA A C 1
ATOM 2238 O O . ALA A 1 319 ? 235.359 223.664 255.889 1.00 33.77 272 ALA A O 1
ATOM 2240 N N . LYS A 1 320 ? 236.770 225.192 255.036 1.00 28.39 273 LYS A N 1
ATOM 2241 C CA . LYS A 1 320 ? 237.938 224.644 255.710 1.00 24.95 273 LYS A CA 1
ATOM 2242 C C . LYS A 1 320 ? 237.920 224.916 257.205 1.00 33.04 273 LYS A C 1
ATOM 2243 O O . LYS A 1 320 ? 238.550 224.177 257.966 1.00 40.37 273 LYS A O 1
ATOM 2249 N N . ALA A 1 321 ? 237.223 225.963 257.641 1.00 35.86 274 ALA A N 1
ATOM 2250 C CA . ALA A 1 321 ? 237.086 226.222 259.067 1.00 32.20 274 ALA A CA 1
ATOM 2251 C C . ALA A 1 321 ? 236.037 225.317 259.696 1.00 36.43 274 ALA A C 1
ATOM 2252 O O . ALA A 1 321 ? 236.294 224.682 260.723 1.00 43.12 274 ALA A O 1
ATOM 2254 N N . ME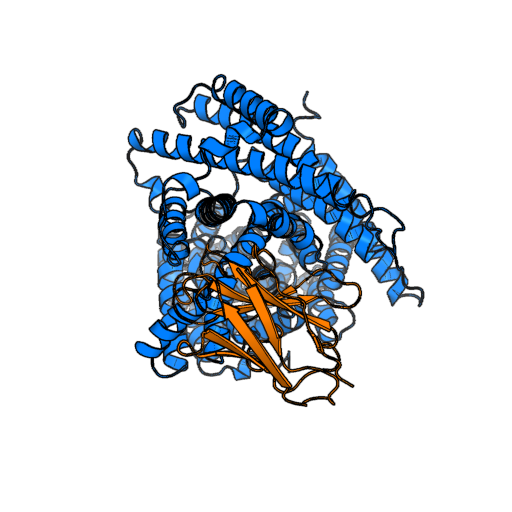T A 1 322 ? 234.847 225.243 259.094 1.00 36.49 275 MET A N 1
ATOM 2255 C CA . MET A 1 322 ? 233.788 224.414 259.664 1.00 38.71 275 MET A CA 1
ATOM 2256 C C . MET A 1 322 ? 234.147 222.932 259.605 1.00 38.87 275 MET A C 1
ATOM 2257 O O . MET A 1 322 ? 234.076 222.226 260.617 1.00 39.01 275 MET A O 1
ATOM 2262 N N . LEU A 1 323 ? 234.534 222.445 258.433 1.00 35.89 276 LEU A N 1
ATOM 2263 C CA . LEU A 1 323 ? 234.991 221.074 258.272 1.00 35.32 276 LEU A CA 1
ATOM 2264 C C . LEU A 1 323 ? 236.510 221.034 258.411 1.00 35.23 276 LEU A C 1
ATOM 2265 O O . LEU A 1 323 ? 237.137 221.985 258.880 1.00 39.60 276 LEU A O 1
ATOM 2270 N N . GLY A 1 324 ? 237.120 219.923 258.021 1.00 34.63 277 GLY A N 1
ATOM 2271 C CA . GLY A 1 324 ? 238.556 219.801 257.982 1.00 35.47 277 GLY A CA 1
ATOM 2272 C C . GLY A 1 324 ? 239.168 219.140 259.196 1.00 45.87 277 GLY A C 1
ATOM 2273 O O . GLY A 1 324 ? 240.299 218.652 259.112 1.00 53.13 277 GLY A O 1
ATOM 2274 N N . HIS A 1 325 ? 238.451 219.102 260.317 1.00 48.48 278 HIS A N 1
ATOM 2275 C CA . HIS A 1 325 ? 238.904 218.403 261.511 1.00 43.93 278 HIS A CA 1
ATOM 2276 C C . HIS A 1 325 ? 238.211 217.061 261.683 1.00 44.13 278 HIS A C 1
ATOM 2277 O O . HIS A 1 325 ? 238.036 216.591 262.812 1.00 48.55 278 HIS A O 1
ATOM 2284 N N . TYR A 1 326 ? 237.799 216.446 260.583 1.00 44.60 279 TYR A N 1
ATOM 2285 C CA . TYR A 1 326 ? 237.149 215.147 260.568 1.00 43.36 279 TYR A CA 1
ATOM 2286 C C . TYR A 1 326 ? 238.114 214.107 260.016 1.00 46.06 279 TYR A C 1
ATOM 2287 O O . TYR A 1 326 ? 239.259 214.408 259.675 1.00 50.77 279 TYR A O 1
ATOM 2296 N N . THR A 1 327 ? 237.644 212.866 259.937 1.00 48.99 280 THR A N 1
ATOM 2297 C CA . THR A 1 327 ? 238.455 211.789 259.381 1.00 49.54 280 THR A CA 1
ATOM 2298 C C . THR A 1 327 ? 238.597 212.009 257.882 1.00 44.98 280 THR A C 1
ATOM 2299 O O . THR A 1 327 ? 237.652 211.782 257.121 1.00 38.80 280 THR A O 1
ATOM 2303 N N . GLY A 1 328 ? 239.773 212.452 257.454 1.00 47.65 281 GLY A N 1
ATOM 2304 C CA . GLY A 1 328 ? 239.940 212.856 256.072 1.00 39.52 281 GLY A CA 1
ATOM 2305 C C . GLY A 1 328 ? 239.128 214.081 255.721 1.00 34.24 281 GLY A C 1
ATOM 2306 O O . GLY A 1 328 ? 238.516 214.128 254.650 1.00 30.98 281 GLY A O 1
ATOM 2307 N N . GLY A 1 329 ? 239.112 215.079 256.602 1.00 37.30 282 GLY A N 1
ATOM 2308 C CA . GLY A 1 329 ? 238.262 216.240 256.432 1.00 32.78 282 GLY A CA 1
ATOM 2309 C C . GLY A 1 329 ? 238.707 217.198 255.355 1.00 30.86 282 GLY A C 1
ATOM 2310 O O . GLY A 1 329 ? 237.917 218.061 254.962 1.00 33.90 282 GLY A O 1
ATOM 2311 N N . MET A 1 330 ? 239.942 217.077 254.872 1.00 34.69 283 MET A N 1
ATOM 2312 C CA . MET A 1 330 ? 240.388 217.931 253.779 1.00 35.36 283 MET A CA 1
ATOM 2313 C C . MET A 1 330 ? 239.767 217.544 252.447 1.00 33.68 283 MET A C 1
ATOM 2314 O O . MET A 1 330 ? 239.939 218.277 251.469 1.00 40.43 283 MET A O 1
ATOM 2319 N N . GLY A 1 331 ? 239.072 216.415 252.379 1.00 28.89 284 GLY A N 1
ATOM 2320 C CA . GLY A 1 331 ? 238.260 216.103 251.224 1.00 26.22 284 GLY A CA 1
ATOM 2321 C C . GLY A 1 331 ? 236.829 216.536 251.450 1.00 26.56 284 GLY A C 1
ATOM 2322 O O . GLY A 1 331 ? 236.105 216.873 250.509 1.00 29.87 284 GLY A O 1
ATOM 2323 N N . HIS A 1 332 ? 236.411 216.530 252.715 1.00 26.54 285 HIS A N 1
ATOM 2324 C CA . HIS A 1 332 ? 235.100 217.065 253.053 1.00 23.90 285 HIS A CA 1
ATOM 2325 C C . HIS A 1 332 ? 235.034 218.557 252.768 1.00 28.74 285 HIS A C 1
ATOM 2326 O O . HIS A 1 332 ? 234.012 219.055 252.289 1.00 31.62 285 HIS A O 1
ATOM 2333 N N . VAL A 1 333 ? 236.111 219.292 253.061 1.00 28.79 286 VAL A N 1
ATOM 2334 C CA . VAL A 1 333 ? 236.136 220.712 252.722 1.00 26.47 286 VAL A CA 1
ATOM 2335 C C . VAL A 1 333 ? 236.101 220.892 251.213 1.00 26.21 286 VAL A C 1
ATOM 2336 O O . VAL A 1 333 ? 235.468 221.819 250.706 1.00 33.81 286 VAL A O 1
ATOM 2340 N N . ASN A 1 334 ? 236.751 219.994 250.474 1.00 22.70 287 ASN A N 1
ATOM 2341 C CA . ASN A 1 334 ? 236.722 220.054 249.017 1.00 24.14 287 ASN A CA 1
ATOM 2342 C C . ASN A 1 334 ? 235.297 219.908 248.497 1.00 25.18 287 ASN A C 1
ATOM 2343 O O . ASN A 1 334 ? 234.807 220.746 247.728 1.00 31.39 287 ASN A O 1
ATOM 2348 N N . VAL A 1 335 ? 234.606 218.857 248.935 1.00 23.20 288 VAL A N 1
ATOM 2349 C CA . VAL A 1 335 ? 233.260 218.598 248.436 1.00 24.56 288 VAL A CA 1
ATOM 2350 C C . VAL A 1 335 ? 232.287 219.671 248.919 1.00 24.35 288 VAL A C 1
ATOM 2351 O O . VAL A 1 335 ? 231.383 220.077 248.182 1.00 27.06 288 VAL A O 1
ATOM 2355 N N . ALA A 1 336 ? 232.457 220.158 250.151 1.00 21.13 289 ALA A N 1
ATOM 2356 C CA . ALA A 1 336 ? 231.572 221.199 250.665 1.00 21.70 289 ALA A CA 1
ATOM 2357 C C . ALA A 1 336 ? 231.785 222.524 249.946 1.00 27.85 289 ALA A C 1
ATOM 2358 O O . ALA A 1 336 ? 230.822 223.251 249.685 1.00 30.88 289 ALA A O 1
ATOM 2360 N N . ALA A 1 337 ? 233.036 222.868 249.635 1.00 28.93 290 ALA A N 1
ATOM 2361 C CA . ALA A 1 337 ? 233.297 224.065 248.848 1.00 22.19 290 ALA A CA 1
ATOM 2362 C C . ALA A 1 337 ? 232.683 223.945 247.465 1.00 24.77 290 ALA A C 1
ATOM 2363 O O . ALA A 1 337 ? 232.099 224.907 246.953 1.00 28.84 290 ALA A O 1
ATOM 2365 N N . SER A 1 338 ? 232.794 222.767 246.846 1.00 25.34 291 SER A N 1
ATOM 2366 C CA . SER A 1 338 ? 232.152 222.559 245.553 1.00 25.30 291 SER A CA 1
ATOM 2367 C C . SER A 1 338 ? 230.640 222.717 245.656 1.00 25.83 291 SER A C 1
ATOM 2368 O O . SER A 1 338 ? 230.014 223.338 244.791 1.00 27.44 291 SER A O 1
ATOM 2371 N N . LEU A 1 339 ? 230.039 222.171 246.713 1.00 27.60 292 LEU A N 1
ATOM 2372 C CA . LEU A 1 339 ? 228.593 222.273 246.889 1.00 28.15 292 LEU A CA 1
ATOM 2373 C C . LEU A 1 339 ? 228.151 223.715 247.097 1.00 27.23 292 LEU A C 1
ATOM 2374 O O . LEU A 1 339 ? 227.129 224.140 246.548 1.00 27.41 292 LEU A O 1
ATOM 2379 N N . ILE A 1 340 ? 228.895 224.479 247.898 1.00 28.35 293 ILE A N 1
ATOM 2380 C CA . ILE A 1 340 ? 228.518 225.865 248.163 1.00 24.42 293 ILE A CA 1
ATOM 2381 C C . ILE A 1 340 ? 228.708 226.721 246.918 1.00 25.81 293 ILE A C 1
ATOM 2382 O O . ILE A 1 340 ? 227.891 227.600 246.624 1.00 26.29 293 ILE A O 1
ATOM 2387 N N . PHE A 1 341 ? 229.785 226.486 246.169 1.00 29.43 294 PHE A N 1
ATOM 2388 C CA . PHE A 1 341 ? 230.028 227.249 244.954 1.00 28.37 294 PHE A CA 1
ATOM 2389 C C . PHE A 1 341 ? 229.106 226.848 243.811 1.00 31.15 294 PHE A C 1
ATOM 2390 O O . PHE A 1 341 ? 228.913 227.644 242.888 1.00 39.40 294 PHE A O 1
ATOM 2398 N N . SER A 1 342 ? 228.531 225.644 243.846 1.00 30.64 295 SER A N 1
ATOM 2399 C CA . SER A 1 342 ? 227.612 225.236 242.792 1.00 30.73 295 SER A CA 1
ATOM 2400 C C . SER A 1 342 ? 226.322 226.042 242.794 1.00 31.05 295 SER A C 1
ATOM 2401 O O . SER A 1 342 ? 225.613 226.049 241.784 1.00 36.34 295 SER A O 1
ATOM 2404 N N . GLY A 1 343 ? 226.000 226.714 243.892 1.00 31.23 296 GLY A N 1
ATOM 2405 C CA . GLY A 1 343 ? 224.838 227.572 243.931 1.00 32.40 296 GLY A CA 1
ATOM 2406 C C . GLY A 1 343 ? 225.017 228.904 243.249 1.00 39.66 296 GLY A C 1
ATOM 2407 O O . GLY A 1 343 ? 224.070 229.690 243.180 1.00 44.49 296 GLY A O 1
ATOM 2408 N N . MET A 1 344 ? 226.217 229.183 242.745 1.00 38.46 297 MET A N 1
ATOM 2409 C CA . MET A 1 344 ? 226.526 230.419 242.038 1.00 32.84 297 MET A CA 1
ATOM 2410 C C . MET A 1 344 ? 226.951 230.176 240.600 1.00 39.00 297 MET A C 1
ATOM 2411 O O . MET A 1 344 ? 226.429 230.823 239.687 1.00 43.66 297 MET A O 1
ATOM 2416 N N . SER A 1 345 ? 227.883 229.257 240.370 1.00 40.84 298 SER A N 1
ATOM 2417 C CA . SER A 1 345 ? 228.331 228.957 239.023 1.00 47.28 298 SER A CA 1
ATOM 2418 C C . SER A 1 345 ? 227.412 227.930 238.369 1.00 44.57 298 SER A C 1
ATOM 2419 O O . SER A 1 345 ? 226.484 227.401 238.985 1.00 38.31 298 SER A O 1
ATOM 2422 N N . GLY A 1 346 ? 227.681 227.650 237.098 1.00 45.30 299 GLY A N 1
ATOM 2423 C CA . GLY A 1 346 ? 226.903 226.675 236.362 1.00 39.61 299 GLY A CA 1
ATOM 2424 C C . GLY A 1 346 ? 227.748 225.788 235.474 1.00 39.84 299 GLY A C 1
ATOM 2425 O O . GLY A 1 346 ? 227.226 225.109 234.586 1.00 41.10 299 GLY A O 1
ATOM 2426 N N . SER A 1 347 ? 229.057 225.784 235.703 1.00 41.46 300 SER A N 1
ATOM 2427 C CA . SER A 1 347 ? 229.983 224.990 234.913 1.00 47.23 300 SER A CA 1
ATOM 2428 C C . SER A 1 347 ? 230.934 224.245 235.835 1.00 50.47 300 SER A C 1
ATOM 2429 O O . SER A 1 347 ? 231.318 224.745 236.893 1.00 50.93 300 SER A O 1
ATOM 2432 N N . ALA A 1 348 ? 231.300 223.030 235.423 1.00 54.17 301 ALA A N 1
ATOM 2433 C CA . ALA A 1 348 ? 232.254 222.236 236.188 1.00 49.49 301 ALA A CA 1
ATOM 2434 C C . ALA A 1 348 ? 233.682 222.727 235.985 1.00 50.75 301 ALA A C 1
ATOM 2435 O O . ALA A 1 348 ? 234.490 222.700 236.920 1.00 47.72 301 ALA A O 1
ATOM 2437 N N . ILE A 1 349 ? 234.009 223.173 234.772 1.00 52.05 302 ILE A N 1
ATOM 2438 C CA . ILE A 1 349 ? 235.359 223.652 234.495 1.00 52.00 302 ILE A CA 1
ATOM 2439 C C . ILE A 1 349 ? 235.638 224.939 235.260 1.00 49.46 302 ILE A C 1
ATOM 2440 O O . ILE A 1 349 ? 236.761 225.170 235.717 1.00 47.12 302 ILE A O 1
ATOM 2445 N N . ALA A 1 350 ? 234.628 225.798 235.410 1.00 50.12 303 ALA A N 1
ATOM 2446 C CA . ALA A 1 350 ? 234.795 226.980 236.249 1.00 51.59 303 ALA A CA 1
ATOM 2447 C C . ALA A 1 350 ? 235.077 226.589 237.693 1.00 50.63 303 ALA A C 1
ATOM 2448 O O . ALA A 1 350 ? 235.952 227.172 238.342 1.00 47.08 303 ALA A O 1
ATOM 2450 N N . ASP A 1 351 ? 234.354 225.591 238.205 1.00 52.55 304 ASP A N 1
ATOM 2451 C CA . ASP A 1 351 ? 234.584 225.111 239.563 1.00 51.14 304 ASP A CA 1
ATOM 2452 C C . ASP A 1 351 ? 236.010 224.599 239.724 1.00 47.48 304 ASP A C 1
ATOM 2453 O O . ASP A 1 351 ? 236.701 224.939 240.693 1.00 47.11 304 ASP A O 1
ATOM 2458 N N . ALA A 1 352 ? 236.469 223.783 238.775 1.00 46.11 305 ALA A N 1
ATOM 2459 C CA . ALA A 1 352 ? 237.827 223.259 238.850 1.00 44.48 305 ALA A CA 1
ATOM 2460 C C . ALA A 1 352 ? 238.850 224.385 238.793 1.00 46.12 305 ALA A C 1
ATOM 2461 O O . ALA A 1 352 ? 239.704 224.502 239.673 1.00 43.67 305 ALA A O 1
ATOM 2463 N N . GLY A 1 353 ? 238.753 225.255 237.789 1.00 51.89 306 GLY A N 1
ATOM 2464 C CA . GLY A 1 353 ? 239.711 226.337 237.654 1.00 48.67 306 GLY A CA 1
ATOM 2465 C C . GLY A 1 353 ? 239.695 227.326 238.800 1.00 46.59 306 GLY A C 1
ATOM 2466 O O . GLY A 1 353 ? 240.699 228.007 239.030 1.00 45.91 306 GLY A O 1
ATOM 2467 N N . GLY A 1 354 ? 238.585 227.424 239.526 1.00 43.87 307 GLY A N 1
ATOM 2468 C CA . GLY A 1 354 ? 238.508 228.365 240.622 1.00 41.66 307 GLY A CA 1
ATOM 2469 C C . GLY A 1 354 ? 238.873 227.805 241.979 1.00 45.42 307 GLY A C 1
ATOM 2470 O O . GLY A 1 354 ? 239.288 228.560 242.862 1.00 50.73 307 GLY A O 1
ATOM 2471 N N . LEU A 1 355 ? 238.733 226.492 242.173 1.00 44.23 308 LEU A N 1
ATOM 2472 C CA . LEU A 1 355 ? 238.975 225.908 243.482 1.00 36.74 308 LEU A CA 1
ATOM 2473 C C . LEU A 1 355 ? 240.053 224.834 243.516 1.00 38.94 308 LEU A C 1
ATOM 2474 O O . LEU A 1 355 ? 240.429 224.411 244.614 1.00 38.09 308 LEU A O 1
ATOM 2479 N N . GLY A 1 356 ? 240.562 224.381 242.370 1.00 44.30 309 GLY A N 1
ATOM 2480 C CA . GLY A 1 356 ? 241.469 223.249 242.370 1.00 41.07 309 GLY A CA 1
ATOM 2481 C C . GLY A 1 356 ? 242.794 223.546 243.037 1.00 37.83 309 GLY A C 1
ATOM 2482 O O . GLY A 1 356 ? 243.312 222.721 243.789 1.00 38.93 309 GLY A O 1
ATOM 2483 N N . GLN A 1 357 ? 243.368 224.716 242.767 1.00 35.98 310 GLN A N 1
ATOM 2484 C CA . GLN A 1 357 ? 244.648 225.052 243.375 1.00 39.20 310 GLN A CA 1
ATOM 2485 C C . GLN A 1 357 ? 244.527 225.116 244.892 1.00 42.04 310 GLN A C 1
ATOM 2486 O O . GLN A 1 357 ? 245.333 224.521 245.615 1.00 43.65 310 GLN A O 1
ATOM 2492 N N . LEU A 1 358 ? 243.499 225.806 245.389 1.00 41.31 311 LEU A N 1
ATOM 2493 C CA . LEU A 1 358 ? 243.299 225.913 246.829 1.00 32.95 311 LEU A CA 1
ATOM 2494 C C . LEU A 1 358 ? 243.062 224.547 247.452 1.00 37.11 311 LEU A C 1
ATOM 2495 O O . LEU A 1 358 ? 243.648 224.216 248.489 1.00 41.09 311 LEU A O 1
ATOM 2500 N N . GLU A 1 359 ? 242.208 223.732 246.828 1.00 40.70 312 GLU A N 1
ATOM 2501 C CA . GLU A 1 359 ? 241.861 222.441 247.411 1.00 34.77 312 GLU A CA 1
ATOM 2502 C C . GLU A 1 359 ? 243.048 221.490 247.412 1.00 35.92 312 GLU A C 1
ATOM 2503 O O . GLU A 1 359 ? 243.310 220.825 248.418 1.00 36.67 312 GLU A O 1
ATOM 2509 N N . ILE A 1 360 ? 243.784 221.416 246.303 1.00 36.92 313 ILE A N 1
ATOM 2510 C CA . ILE A 1 360 ? 244.936 220.527 246.241 1.00 34.17 313 ILE A CA 1
ATOM 2511 C C . ILE A 1 360 ? 246.025 220.998 247.194 1.00 36.08 313 ILE A C 1
ATOM 2512 O O . ILE A 1 360 ? 246.696 220.182 247.831 1.00 42.06 313 ILE A O 1
ATOM 2517 N N . LYS A 1 361 ? 246.218 222.314 247.320 1.00 36.24 314 LYS A N 1
ATOM 2518 C CA . LYS A 1 361 ? 247.210 222.816 248.265 1.00 39.87 314 LYS A CA 1
ATOM 2519 C C . LYS A 1 361 ? 246.822 222.486 249.701 1.00 42.74 314 LYS A C 1
ATOM 2520 O O . LYS A 1 361 ? 247.665 222.049 250.492 1.00 44.69 314 LYS A O 1
ATOM 2526 N N . ALA A 1 362 ? 245.548 222.671 250.052 1.00 42.88 315 ALA A N 1
ATOM 2527 C CA . ALA A 1 362 ? 245.099 222.353 251.403 1.00 39.56 315 ALA A CA 1
ATOM 2528 C C . ALA A 1 362 ? 245.220 220.864 251.690 1.00 43.33 315 ALA A C 1
ATOM 2529 O O . ALA A 1 362 ? 245.569 220.470 252.807 1.00 49.62 315 ALA A O 1
ATOM 2531 N N . MET A 1 363 ? 244.921 220.021 250.702 1.00 42.28 316 MET A N 1
ATOM 2532 C CA . MET A 1 363 ? 245.016 218.581 250.903 1.00 39.97 316 MET A CA 1
ATOM 2533 C C . MET A 1 363 ? 246.460 218.099 250.966 1.00 42.22 316 MET A C 1
ATOM 2534 O O . MET A 1 363 ? 246.758 217.165 251.714 1.00 46.30 316 MET A O 1
ATOM 2539 N N . ARG A 1 364 ? 247.367 218.700 250.199 1.00 40.88 317 ARG A N 1
ATOM 2540 C CA . ARG A 1 364 ? 248.767 218.306 250.245 1.00 40.29 317 ARG A CA 1
ATOM 2541 C C . ARG A 1 364 ? 249.529 218.944 251.395 1.00 46.67 317 ARG A C 1
ATOM 2542 O O . ARG A 1 364 ? 250.649 218.514 251.685 1.00 57.09 317 ARG A O 1
ATOM 2550 N N . ASP A 1 365 ? 248.959 219.948 252.057 1.00 47.36 318 ASP A N 1
ATOM 2551 C CA . ASP A 1 365 ? 249.507 220.427 253.319 1.00 48.30 318 ASP A CA 1
ATOM 2552 C C . ASP A 1 365 ? 249.192 219.497 254.481 1.00 50.86 318 ASP A C 1
ATOM 2553 O O . ASP A 1 365 ? 249.521 219.825 255.625 1.00 51.31 318 ASP A O 1
ATOM 2558 N N . GLU A 1 366 ? 248.553 218.356 254.213 1.00 48.58 319 GLU A N 1
ATOM 2559 C CA . GLU A 1 366 ? 248.187 217.399 255.246 1.00 49.68 319 GLU A CA 1
ATOM 2560 C C . GLU A 1 366 ? 248.683 215.990 254.946 1.00 47.94 319 GLU A C 1
ATOM 2561 O O . GLU A 1 366 ? 248.246 215.040 255.605 1.00 48.54 319 GLU A O 1
ATOM 2567 N N . GLY A 1 367 ? 249.573 215.824 253.973 1.00 42.17 320 GLY A N 1
ATOM 2568 C CA . GLY A 1 367 ? 250.134 214.522 253.688 1.00 43.69 320 GLY A CA 1
ATOM 2569 C C . GLY A 1 367 ? 249.311 213.635 252.784 1.00 52.22 320 GLY A C 1
ATOM 2570 O O . GLY A 1 367 ? 249.671 212.468 252.601 1.00 56.84 320 GLY A O 1
ATOM 2571 N N . TYR A 1 368 ? 248.222 214.144 252.212 1.00 53.14 321 TYR A N 1
ATOM 2572 C CA . TYR A 1 368 ? 247.419 213.345 251.297 1.00 49.28 321 TYR A CA 1
ATOM 2573 C C . TYR A 1 368 ? 248.228 212.996 250.053 1.00 53.54 321 TYR A C 1
ATOM 2574 O O . TYR A 1 368 ? 249.120 213.737 249.635 1.00 54.13 321 TYR A O 1
ATOM 2583 N N . ASP A 1 369 ? 247.916 211.846 249.468 1.00 57.88 322 ASP A N 1
ATOM 2584 C CA . ASP A 1 369 ? 248.622 211.398 248.281 1.00 64.77 322 ASP A CA 1
ATOM 2585 C C . ASP A 1 369 ? 248.205 212.225 247.067 1.00 63.40 322 ASP A C 1
ATOM 2586 O O . ASP A 1 369 ? 247.147 212.857 247.043 1.00 59.42 322 ASP A O 1
ATOM 2591 N N . ASP A 1 370 ? 249.066 212.220 246.047 1.00 66.55 323 ASP A N 1
ATOM 2592 C CA . ASP A 1 370 ? 248.785 212.986 244.837 1.00 65.40 323 ASP A CA 1
ATOM 2593 C C . ASP A 1 370 ? 247.566 212.447 244.101 1.00 66.18 323 ASP A C 1
ATOM 2594 O O . ASP A 1 370 ? 246.769 213.224 243.560 1.00 65.45 323 ASP A O 1
ATOM 2599 N N . ASP A 1 371 ? 247.408 211.122 244.057 1.00 63.19 324 ASP A N 1
ATOM 2600 C CA . ASP A 1 371 ? 246.316 210.534 243.290 1.00 57.81 324 ASP A CA 1
ATOM 2601 C C . ASP A 1 371 ? 244.960 210.962 243.839 1.00 55.63 324 ASP A C 1
ATOM 2602 O O . ASP A 1 371 ? 244.093 211.412 243.086 1.00 50.51 324 ASP A O 1
ATOM 2607 N N . ILE A 1 372 ? 244.762 210.845 245.154 1.00 57.10 325 ILE A N 1
ATOM 2608 C CA . ILE A 1 372 ? 243.478 211.226 245.736 1.00 48.76 325 ILE A CA 1
ATOM 2609 C C . ILE A 1 372 ? 243.280 212.733 245.649 1.00 46.79 325 ILE A C 1
ATOM 2610 O O . ILE A 1 372 ? 242.165 213.211 245.402 1.00 44.66 325 ILE A O 1
ATOM 2615 N N . CYS A 1 373 ? 244.358 213.503 245.824 1.00 50.97 326 CYS A N 1
ATOM 2616 C CA . CYS A 1 373 ? 244.263 214.956 245.713 1.00 46.99 326 CYS A CA 1
ATOM 2617 C C . CYS A 1 373 ? 243.765 215.370 244.339 1.00 46.60 326 CYS A C 1
ATOM 2618 O O . CYS A 1 373 ? 242.906 216.250 244.223 1.00 42.70 326 CYS A O 1
ATOM 2621 N N . GLY A 1 374 ? 244.293 214.747 243.283 1.00 45.57 327 GLY A N 1
ATOM 2622 C CA . GLY A 1 374 ? 243.846 215.063 241.940 1.00 37.48 327 GLY A CA 1
ATOM 2623 C C . GLY A 1 374 ? 242.536 214.425 241.544 1.00 34.44 327 GLY A C 1
ATOM 2624 O O . GLY A 1 374 ? 241.866 214.929 240.639 1.00 39.02 327 GLY A O 1
ATOM 2625 N N . GLY A 1 375 ? 242.154 213.334 242.195 1.00 33.06 328 GLY A N 1
ATOM 2626 C CA . GLY A 1 375 ? 240.937 212.643 241.831 1.00 35.60 328 GLY A CA 1
ATOM 2627 C C . GLY A 1 375 ? 239.691 213.212 242.471 1.00 33.08 328 GLY A C 1
ATOM 2628 O O . GLY A 1 375 ? 238.661 213.344 241.807 1.00 33.55 328 GLY A O 1
ATOM 2629 N N . LEU A 1 376 ? 239.760 213.550 243.759 1.00 31.15 329 LEU A N 1
ATOM 2630 C CA . LEU A 1 376 ? 238.575 214.068 244.433 1.00 27.81 329 LEU A CA 1
ATOM 2631 C C . LEU A 1 376 ? 238.231 215.471 243.949 1.00 31.03 329 LEU A C 1
ATOM 2632 O O . LEU A 1 376 ? 237.051 215.800 243.777 1.00 32.98 329 LEU A O 1
ATOM 2637 N N . THR A 1 377 ? 239.242 216.310 243.717 1.00 29.68 330 THR A N 1
ATOM 2638 C CA . THR A 1 377 ? 238.973 217.657 243.229 1.00 30.68 330 THR A CA 1
ATOM 2639 C C . THR A 1 377 ? 238.457 217.658 241.799 1.00 30.50 330 THR A C 1
ATOM 2640 O O . THR A 1 377 ? 237.905 218.670 241.358 1.00 33.05 330 THR A O 1
ATOM 2644 N N . ALA A 1 378 ? 238.630 216.560 241.067 1.00 27.86 331 ALA A N 1
ATOM 2645 C CA . ALA A 1 378 ? 238.056 216.414 239.736 1.00 25.24 331 ALA A CA 1
ATOM 2646 C C . ALA A 1 378 ? 236.666 215.800 239.786 1.00 28.43 331 ALA A C 1
ATOM 2647 O O . ALA A 1 378 ? 235.791 216.183 239.006 1.00 33.56 331 ALA A O 1
ATOM 2649 N N . ALA A 1 379 ? 236.452 214.848 240.696 1.00 30.06 332 ALA A N 1
ATOM 2650 C CA . ALA A 1 379 ? 235.143 214.223 240.824 1.00 27.20 332 ALA A CA 1
ATOM 2651 C C . ALA A 1 379 ? 234.122 215.177 241.419 1.00 29.18 332 ALA A C 1
ATOM 2652 O O . ALA A 1 379 ? 232.933 215.078 241.102 1.00 33.61 332 ALA A O 1
ATOM 2654 N N . SER A 1 380 ? 234.554 216.100 242.273 1.00 29.00 333 SER A N 1
ATOM 2655 C CA . SER A 1 380 ? 233.631 217.038 242.896 1.00 30.15 333 SER A CA 1
ATOM 2656 C C . SER A 1 380 ? 233.262 218.206 241.990 1.00 34.81 333 SER A C 1
ATOM 2657 O O . SER A 1 380 ? 232.435 219.033 242.386 1.00 35.20 333 SER A O 1
ATOM 2660 N N . CYS A 1 381 ? 233.853 218.301 240.796 1.00 35.25 334 CYS A N 1
ATOM 2661 C CA . CYS A 1 381 ? 233.468 219.351 239.858 1.00 34.21 334 CYS A CA 1
ATOM 2662 C C . CYS A 1 381 ? 232.018 219.195 239.427 1.00 39.45 334 CYS A C 1
ATOM 2663 O O . CYS A 1 381 ? 231.297 220.187 239.273 1.00 48.42 334 CYS A O 1
ATOM 2666 N N . ILE A 1 382 ? 231.574 217.953 239.231 1.00 35.40 335 ILE A N 1
ATOM 2667 C CA . ILE A 1 382 ? 230.274 217.667 238.647 1.00 33.39 335 ILE A CA 1
ATOM 2668 C C . ILE A 1 382 ? 229.114 218.164 239.494 1.00 35.27 335 ILE A C 1
ATOM 2669 O O . ILE A 1 382 ? 227.982 218.206 239.009 1.00 38.97 335 ILE A O 1
ATOM 2674 N N . ILE A 1 383 ? 229.357 218.532 240.753 1.00 33.16 336 ILE A N 1
ATOM 2675 C CA . ILE A 1 383 ? 228.295 219.111 241.564 1.00 33.79 336 ILE A CA 1
ATOM 2676 C C . ILE A 1 383 ? 227.884 220.478 241.037 1.00 38.63 336 ILE A C 1
ATOM 2677 O O . ILE A 1 383 ? 226.793 220.959 241.358 1.00 42.05 336 ILE A O 1
ATOM 2682 N N . GLY A 1 384 ? 228.727 221.114 240.229 1.00 40.48 337 GLY A N 1
ATOM 2683 C CA . GLY A 1 384 ? 228.440 222.417 239.677 1.00 37.16 337 GLY A CA 1
ATOM 2684 C C . GLY A 1 384 ? 227.263 222.435 238.724 1.00 39.06 337 GLY A C 1
ATOM 2685 O O . GLY A 1 384 ? 226.266 223.122 238.956 1.00 39.61 337 GLY A O 1
ATOM 2686 N N . PRO A 1 385 ? 227.357 221.690 237.619 1.00 40.51 338 PRO A N 1
ATOM 2687 C CA . PRO A 1 385 ? 226.273 221.708 236.626 1.00 36.76 338 PRO A CA 1
ATOM 2688 C C . PRO A 1 385 ? 225.035 220.930 237.041 1.00 38.29 338 PRO A C 1
ATOM 2689 O O . PRO A 1 385 ? 224.137 220.718 236.222 1.00 39.84 338 PRO A O 1
ATOM 2693 N N . LEU A 1 386 ? 224.975 220.489 238.296 1.00 39.71 339 LEU A N 1
ATOM 2694 C CA . LEU A 1 386 ? 223.804 219.797 238.821 1.00 39.17 339 LEU A CA 1
ATOM 2695 C C . LEU A 1 386 ? 222.959 220.684 239.725 1.00 38.95 339 LEU A C 1
ATOM 2696 O O . LEU A 1 386 ? 221.759 220.841 239.489 1.00 44.88 339 LEU A O 1
ATOM 2701 N N . VAL A 1 387 ? 223.555 221.265 240.757 1.00 35.05 340 VAL A N 1
ATOM 2702 C CA . VAL A 1 387 ? 222.811 222.190 241.619 1.00 36.25 340 VAL A CA 1
ATOM 2703 C C . VAL A 1 387 ? 222.554 223.482 240.853 1.00 36.30 340 VAL A C 1
ATOM 2704 O O . VAL A 1 387 ? 223.450 223.952 240.130 1.00 33.86 340 VAL A O 1
ATOM 2708 N N . PRO A 1 388 ? 221.373 224.084 240.960 1.00 39.64 341 PRO A N 1
ATOM 2709 C CA . PRO A 1 388 ? 221.090 225.310 240.207 1.00 38.67 341 PRO A CA 1
ATOM 2710 C C . PRO A 1 388 ? 221.958 226.458 240.686 1.00 39.83 341 PRO A C 1
ATOM 2711 O O . PRO A 1 388 ? 222.232 226.579 241.889 1.00 44.54 341 PRO A O 1
ATOM 2715 N N . PRO A 1 389 ? 222.393 227.340 239.780 1.00 34.60 342 PRO A N 1
ATOM 2716 C CA . PRO A 1 389 ? 222.160 227.351 238.332 1.00 35.53 342 PRO A CA 1
ATOM 2717 C C . PRO A 1 389 ? 223.039 226.361 237.583 1.00 39.84 342 PRO A C 1
ATOM 2718 O O . PRO A 1 389 ? 224.039 225.886 238.111 1.00 43.56 342 PRO A O 1
ATOM 2722 N N . SER A 1 390 ? 222.685 226.030 236.344 1.00 34.66 343 SER A N 1
ATOM 2723 C CA . SER A 1 390 ? 223.514 225.174 235.511 1.00 32.34 343 SER A CA 1
ATOM 2724 C C . SER A 1 390 ? 223.257 225.520 234.056 1.00 35.46 343 SER A C 1
ATOM 2725 O O . SER A 1 390 ? 222.117 225.780 233.669 1.00 40.63 343 SER A O 1
ATOM 2728 N N . ILE A 1 391 ? 224.318 225.522 233.257 1.00 35.91 344 ILE A N 1
ATOM 2729 C CA . ILE A 1 391 ? 224.186 225.849 231.845 1.00 36.29 344 ILE A CA 1
ATOM 2730 C C . ILE A 1 391 ? 223.802 224.626 231.014 1.00 37.05 344 ILE A C 1
ATOM 2731 O O . ILE A 1 391 ? 223.162 224.768 229.967 1.00 35.59 344 ILE A O 1
ATOM 2736 N N . SER A 1 392 ? 224.162 223.423 231.464 1.00 36.10 345 SER A N 1
ATOM 2737 C CA . SER A 1 392 ? 223.745 222.217 230.757 1.00 30.40 345 SER A CA 1
ATOM 2738 C C . SER A 1 392 ? 222.229 222.079 230.753 1.00 34.38 345 SER A C 1
ATOM 2739 O O . SER A 1 392 ? 221.633 221.710 229.735 1.00 39.48 345 SER A O 1
ATOM 2742 N N . MET A 1 393 ? 221.585 222.375 231.883 1.00 33.95 346 MET A N 1
ATOM 2743 C CA . MET A 1 393 ? 220.132 222.272 231.941 1.00 32.10 346 MET A CA 1
ATOM 2744 C C . MET A 1 393 ? 219.455 223.396 231.170 1.00 32.29 346 MET A C 1
ATOM 2745 O O . MET A 1 393 ? 218.368 223.194 230.623 1.00 36.02 346 MET A O 1
ATOM 2750 N N . ILE A 1 394 ? 220.076 224.573 231.097 1.00 32.13 347 ILE A N 1
ATOM 2751 C CA . ILE A 1 394 ? 219.535 225.635 230.253 1.00 32.09 347 ILE A CA 1
ATOM 2752 C C . ILE A 1 394 ? 219.575 225.219 228.789 1.00 33.27 347 ILE A C 1
ATOM 2753 O O . ILE A 1 394 ? 218.611 225.423 228.041 1.00 36.72 347 ILE A O 1
ATOM 2758 N N . ILE A 1 395 ? 220.688 224.626 228.358 1.00 33.61 348 ILE A N 1
ATOM 2759 C CA . ILE A 1 395 ? 220.798 224.153 226.982 1.00 33.64 348 ILE A CA 1
ATOM 2760 C C . ILE A 1 395 ? 219.780 223.054 226.713 1.00 34.19 348 ILE A C 1
ATOM 2761 O O . ILE A 1 395 ? 219.147 223.025 225.651 1.00 40.48 348 ILE A O 1
ATOM 2766 N N . TYR A 1 396 ? 219.606 222.131 227.663 1.00 31.67 349 TYR A N 1
ATOM 2767 C CA . TYR A 1 396 ? 218.596 221.090 227.492 1.00 31.75 349 TYR A CA 1
ATOM 2768 C C . TYR A 1 396 ? 217.201 221.690 227.368 1.00 32.21 349 TYR A C 1
ATOM 2769 O O . TYR A 1 396 ? 216.418 221.280 226.506 1.00 35.54 349 TYR A O 1
ATOM 2778 N N . GLY A 1 397 ? 216.870 222.661 228.220 1.00 30.13 350 GLY A N 1
ATOM 2779 C CA . GLY A 1 397 ? 215.566 223.292 228.144 1.00 30.75 350 GLY A CA 1
ATOM 2780 C C . GLY A 1 397 ? 215.346 224.043 226.848 1.00 38.57 350 GLY A C 1
ATOM 2781 O O . GLY A 1 397 ? 214.220 224.117 226.353 1.00 43.53 350 GLY A O 1
ATOM 2782 N N . VAL A 1 398 ? 216.406 224.627 226.293 1.00 39.11 351 VAL A N 1
ATOM 2783 C CA . VAL A 1 398 ? 216.295 225.278 224.991 1.00 38.80 351 VAL A CA 1
ATOM 2784 C C . VAL A 1 398 ? 216.049 224.244 223.897 1.00 35.69 351 VAL A C 1
ATOM 2785 O O . VAL A 1 398 ? 215.159 224.407 223.056 1.00 38.64 351 VAL A O 1
ATOM 2789 N N . ILE A 1 399 ? 216.826 223.159 223.900 1.00 34.00 352 ILE A N 1
ATOM 2790 C CA . ILE A 1 399 ? 216.687 222.145 222.858 1.00 36.54 352 ILE A CA 1
ATOM 2791 C C . ILE A 1 399 ? 215.368 221.395 223.002 1.00 38.61 352 ILE A C 1
ATOM 2792 O O . ILE A 1 399 ? 214.660 221.165 222.015 1.00 38.51 352 ILE A O 1
ATOM 2797 N N . ALA A 1 400 ? 215.016 221.001 224.223 1.00 37.75 353 ALA A N 1
ATOM 2798 C CA . ALA A 1 400 ? 213.840 220.175 224.463 1.00 37.45 353 ALA A CA 1
ATOM 2799 C C . ALA A 1 400 ? 212.569 220.980 224.694 1.00 44.18 353 ALA A C 1
ATOM 2800 O O . ALA A 1 400 ? 211.518 220.382 224.941 1.00 48.08 353 ALA A O 1
ATOM 2802 N N . ASN A 1 401 ? 212.638 222.310 224.621 1.00 42.00 354 ASN A N 1
ATOM 2803 C CA . ASN A 1 401 ? 211.475 223.177 224.824 1.00 41.33 354 ASN A CA 1
ATOM 2804 C C . ASN A 1 401 ? 210.825 222.928 226.181 1.00 46.06 354 ASN A C 1
ATOM 2805 O O . ASN A 1 401 ? 209.602 222.976 226.322 1.00 51.03 354 ASN A O 1
ATOM 2810 N N . GLN A 1 402 ? 211.649 222.667 227.190 1.00 45.51 355 GLN A N 1
ATOM 2811 C CA . GLN A 1 402 ? 211.179 222.394 228.538 1.00 44.78 355 GLN A CA 1
ATOM 2812 C C . GLN A 1 402 ? 211.372 223.614 229.429 1.00 45.09 355 GLN A C 1
ATOM 2813 O O . GLN A 1 402 ? 212.164 224.511 229.135 1.00 45.79 355 GLN A O 1
ATOM 2819 N N . SER A 1 403 ? 210.620 223.641 230.525 1.00 45.65 356 SER A N 1
ATOM 2820 C CA . SER A 1 403 ? 210.762 224.716 231.494 1.00 42.82 356 SER A CA 1
ATOM 2821 C C . SER A 1 403 ? 212.109 224.614 232.192 1.00 39.85 356 SER A C 1
ATOM 2822 O O . SER A 1 403 ? 212.539 223.528 232.586 1.00 39.59 356 SER A O 1
ATOM 2825 N N . ILE A 1 404 ? 212.779 225.754 232.340 1.00 37.07 357 ILE A N 1
ATOM 2826 C CA . ILE A 1 404 ? 214.100 225.767 232.954 1.00 35.51 357 ILE A CA 1
ATOM 2827 C C . ILE A 1 404 ? 214.024 225.818 234.478 1.00 38.93 357 ILE A C 1
ATOM 2828 O O . ILE A 1 404 ? 214.868 225.225 235.157 1.00 43.11 357 ILE A O 1
ATOM 2833 N N . ALA A 1 405 ? 213.022 226.500 235.037 1.00 36.43 358 ALA A N 1
ATOM 2834 C CA . ALA A 1 405 ? 212.861 226.510 236.487 1.00 37.16 358 ALA A CA 1
ATOM 2835 C C . ALA A 1 405 ? 212.632 225.105 237.024 1.00 41.01 358 ALA A C 1
ATOM 2836 O O . ALA A 1 405 ? 213.224 224.711 238.038 1.00 45.55 358 ALA A O 1
ATOM 2838 N N . LYS A 1 406 ? 211.781 224.330 236.352 1.00 42.17 359 LYS A N 1
ATOM 2839 C CA . LYS A 1 406 ? 211.527 222.962 236.782 1.00 39.83 359 LYS A CA 1
ATOM 2840 C C . LYS A 1 406 ? 212.753 222.083 236.598 1.00 37.15 359 LYS A C 1
ATOM 2841 O O . LYS A 1 406 ? 212.998 221.194 237.417 1.00 44.09 359 LYS A O 1
ATOM 2847 N N . LEU A 1 407 ? 213.539 222.315 235.545 1.00 35.19 360 LEU A N 1
ATOM 2848 C CA . LEU A 1 407 ? 214.791 221.581 235.390 1.00 34.81 360 LEU A CA 1
ATOM 2849 C C . LEU A 1 407 ? 215.746 221.873 236.540 1.00 39.80 360 LEU A C 1
ATOM 2850 O O . LEU A 1 407 ? 216.379 220.957 237.078 1.00 48.81 360 LEU A O 1
ATOM 2855 N N . PHE A 1 408 ? 215.858 223.143 236.938 1.00 38.46 361 PHE A N 1
ATOM 2856 C CA . PHE A 1 408 ? 216.702 223.494 238.077 1.00 39.39 361 PHE A CA 1
ATOM 2857 C C . PHE A 1 408 ? 216.222 222.804 239.348 1.00 42.10 361 PHE A C 1
ATOM 2858 O O . PHE A 1 408 ? 217.012 222.189 240.077 1.00 44.52 361 PHE A O 1
ATOM 2866 N N . LEU A 1 409 ? 214.922 222.898 239.628 1.00 42.87 362 LEU A N 1
ATOM 2867 C CA . LEU A 1 409 ? 214.395 222.304 240.851 1.00 43.14 362 LEU A CA 1
ATOM 2868 C C . LEU A 1 409 ? 214.598 220.796 240.857 1.00 41.82 362 LEU A C 1
ATOM 2869 O O . LEU A 1 409 ? 214.916 220.210 241.897 1.00 44.59 362 LEU A O 1
ATOM 2874 N N . ALA A 1 410 ? 214.419 220.149 239.704 1.00 41.67 363 ALA A N 1
ATOM 2875 C CA . ALA A 1 410 ? 214.641 218.712 239.619 1.00 39.85 363 ALA A CA 1
ATOM 2876 C C . ALA A 1 410 ? 216.103 218.363 239.850 1.00 39.63 363 ALA A C 1
ATOM 2877 O O . ALA A 1 410 ? 216.412 217.402 240.560 1.00 44.79 363 ALA A O 1
ATOM 2879 N N . GLY A 1 411 ? 217.018 219.133 239.266 1.00 37.92 364 GLY A N 1
ATOM 2880 C CA . GLY A 1 411 ? 218.426 218.827 239.424 1.00 39.29 364 GLY A CA 1
ATOM 2881 C C . GLY A 1 411 ? 219.023 219.223 240.752 1.00 41.55 364 GLY A C 1
ATOM 2882 O O . GLY A 1 411 ? 220.182 218.895 241.016 1.00 41.31 364 GLY A O 1
ATOM 2883 N N . PHE A 1 412 ? 218.264 219.940 241.581 1.00 44.03 365 PHE A N 1
ATOM 2884 C CA . PHE A 1 412 ? 218.757 220.304 242.908 1.00 39.53 365 PHE A CA 1
ATOM 2885 C C . PHE A 1 412 ? 219.112 219.073 243.739 1.00 36.72 365 PHE A C 1
ATOM 2886 O O . PHE A 1 412 ? 220.207 218.991 244.304 1.00 37.88 365 PHE A O 1
ATOM 2894 N N . VAL A 1 413 ? 218.199 218.110 243.829 1.00 38.12 366 VAL A N 1
ATOM 2895 C CA . VAL A 1 413 ? 218.352 216.943 244.703 1.00 41.96 366 VAL A CA 1
ATOM 2896 C C . VAL A 1 413 ? 219.522 216.045 244.297 1.00 40.53 366 VAL A C 1
ATOM 2897 O O . VAL A 1 413 ? 220.287 215.621 245.178 1.00 42.81 366 VAL A O 1
ATOM 2901 N N . PRO A 1 414 ? 219.702 215.699 243.014 1.00 39.23 367 PRO A N 1
ATOM 2902 C CA . PRO A 1 414 ? 220.872 214.880 242.654 1.00 33.66 367 PRO A CA 1
ATOM 2903 C C . PRO A 1 414 ? 222.200 215.510 243.025 1.00 34.46 367 PRO A C 1
ATOM 2904 O O . PRO A 1 414 ? 223.158 214.779 243.290 1.00 36.15 367 PRO A O 1
ATOM 2908 N N . GLY A 1 415 ? 222.293 216.840 243.057 1.00 33.98 368 GLY A N 1
ATOM 2909 C CA . GLY A 1 415 ? 223.518 217.469 243.523 1.00 29.79 368 GLY A CA 1
ATOM 2910 C C . GLY A 1 415 ? 223.828 217.126 244.967 1.00 32.92 368 GLY A C 1
ATOM 2911 O O . GLY A 1 415 ? 224.960 216.775 245.307 1.00 38.32 368 GLY A O 1
ATOM 2912 N N . PHE A 1 416 ? 222.820 217.210 245.837 1.00 32.00 369 PHE A N 1
ATOM 2913 C CA . PHE A 1 416 ? 223.014 216.828 247.233 1.00 32.24 369 PHE A CA 1
ATOM 2914 C C . PHE A 1 416 ? 223.311 215.341 247.370 1.00 32.22 369 PHE A C 1
ATOM 2915 O O . PHE A 1 416 ? 224.144 214.942 248.193 1.00 37.05 369 PHE A O 1
ATOM 2923 N N . LEU A 1 417 ? 222.633 214.502 246.585 1.00 29.54 370 LEU A N 1
ATOM 2924 C CA . LEU A 1 417 ? 222.897 213.067 246.644 1.00 29.41 370 LEU A CA 1
ATOM 2925 C C . LEU A 1 417 ? 224.338 212.760 246.257 1.00 27.82 370 LEU A C 1
ATOM 2926 O O . LEU A 1 417 ? 225.021 211.972 246.923 1.00 29.10 370 LEU A O 1
ATOM 2931 N N . THR A 1 418 ? 224.821 213.382 245.179 1.00 27.45 371 THR A N 1
ATOM 2932 C CA . THR A 1 418 ? 226.198 213.173 244.747 1.00 26.79 371 THR A CA 1
ATOM 2933 C C . THR A 1 418 ? 227.184 213.705 245.776 1.00 26.87 371 THR A C 1
ATOM 2934 O O . THR A 1 418 ? 228.227 213.089 246.015 1.00 29.71 371 THR A O 1
ATOM 2938 N N . THR A 1 419 ? 226.875 214.847 246.396 1.00 26.15 372 THR A N 1
ATOM 2939 C CA . THR A 1 419 ? 227.748 215.380 247.437 1.00 23.68 372 THR A CA 1
ATOM 2940 C C . THR A 1 419 ? 227.872 214.405 248.599 1.00 24.36 372 THR A C 1
ATOM 2941 O O . THR A 1 419 ? 228.977 214.128 249.081 1.00 29.94 372 THR A O 1
ATOM 2945 N N . ILE A 1 420 ? 226.742 213.863 249.055 1.00 24.08 373 ILE A N 1
ATOM 2946 C CA . ILE A 1 420 ? 226.764 212.916 250.168 1.00 22.65 373 ILE A CA 1
ATOM 2947 C C . ILE A 1 420 ? 227.538 211.659 249.790 1.00 22.39 373 ILE A C 1
ATOM 2948 O O . ILE A 1 420 ? 228.335 211.142 250.582 1.00 24.87 373 ILE A O 1
ATOM 2953 N N . ALA A 1 421 ? 227.316 211.145 248.578 1.00 25.04 374 ALA A N 1
ATOM 2954 C CA . ALA A 1 421 ? 228.025 209.944 248.144 1.00 22.96 374 ALA A CA 1
ATOM 2955 C C . ALA A 1 421 ? 229.529 210.177 248.075 1.00 26.76 374 ALA A C 1
ATOM 2956 O O . ALA A 1 421 ? 230.319 209.319 248.489 1.00 28.45 374 ALA A O 1
ATOM 2958 N N . LEU A 1 422 ? 229.945 211.332 247.549 1.00 26.25 375 LEU A N 1
ATOM 2959 C CA . LEU A 1 422 ? 231.368 211.651 247.476 1.00 21.25 375 LEU A CA 1
ATOM 2960 C C . LEU A 1 422 ? 231.975 211.794 248.864 1.00 21.61 375 LEU A C 1
ATOM 2961 O O . LEU A 1 422 ? 233.100 211.343 249.101 1.00 24.94 375 LEU A O 1
ATOM 2966 N N . MET A 1 423 ? 231.249 212.417 249.795 1.00 20.16 376 MET A N 1
ATOM 2967 C CA . MET A 1 423 ? 231.760 212.534 251.156 1.00 20.10 376 MET A CA 1
ATOM 2968 C C . MET A 1 423 ? 231.918 211.167 251.810 1.00 22.11 376 MET A C 1
ATOM 2969 O O . MET A 1 423 ? 232.916 210.913 252.491 1.00 29.25 376 MET A O 1
ATOM 2974 N N . ILE A 1 424 ? 230.945 210.275 251.619 1.00 22.17 377 ILE A N 1
ATOM 2975 C CA . ILE A 1 424 ? 231.040 208.946 252.219 1.00 20.50 377 ILE A CA 1
ATOM 2976 C C . ILE A 1 424 ? 232.211 208.170 251.631 1.00 24.89 377 ILE A C 1
ATOM 2977 O O . ILE A 1 424 ? 232.981 207.530 252.361 1.00 28.32 377 ILE A O 1
ATOM 2982 N N . MET A 1 425 ? 232.366 208.206 250.305 1.00 24.31 378 MET A N 1
ATOM 2983 C CA . MET A 1 425 ? 233.478 207.495 249.683 1.00 24.20 378 MET A CA 1
ATOM 2984 C C . MET A 1 425 ? 234.818 208.065 250.131 1.00 28.31 378 MET A C 1
ATOM 2985 O O . MET A 1 425 ? 235.766 207.314 250.385 1.00 31.61 378 MET A O 1
ATOM 2990 N N . ASN A 1 426 ? 234.916 209.391 250.237 1.00 29.64 379 ASN A N 1
ATOM 2991 C CA . ASN A 1 426 ? 236.152 210.006 250.705 1.00 26.59 379 ASN A CA 1
ATOM 2992 C C . ASN A 1 426 ? 236.455 209.617 252.143 1.00 29.05 379 ASN A C 1
ATOM 2993 O O . ASN A 1 426 ? 237.614 209.368 252.490 1.00 37.11 379 ASN A O 1
ATOM 2998 N N . TYR A 1 427 ? 235.432 209.580 253.001 1.00 26.01 380 TYR A N 1
ATOM 2999 C CA . TYR A 1 427 ? 235.647 209.154 254.379 1.00 26.34 380 TYR A CA 1
ATOM 3000 C C . TYR A 1 427 ? 236.164 207.728 254.432 1.00 33.60 380 TYR A C 1
ATOM 3001 O O . TYR A 1 427 ? 237.096 207.426 255.185 1.00 40.37 380 TYR A O 1
ATOM 3010 N N . PHE A 1 428 ? 235.572 206.834 253.638 1.00 36.22 381 PHE A N 1
ATOM 3011 C CA . PHE A 1 428 ? 236.046 205.453 253.622 1.00 36.25 381 PHE A CA 1
ATOM 3012 C C . PHE A 1 428 ? 237.488 205.371 253.141 1.00 38.54 381 PHE A C 1
ATOM 3013 O O . PHE A 1 428 ? 238.308 204.668 253.742 1.00 45.52 381 PHE A O 1
ATOM 3021 N N . VAL A 1 429 ? 237.824 206.098 252.073 1.00 35.29 382 VAL A N 1
ATOM 3022 C CA . VAL A 1 429 ? 239.183 206.046 251.535 1.00 37.13 382 VAL A CA 1
ATOM 3023 C C . VAL A 1 429 ? 240.185 206.568 252.557 1.00 40.25 382 VAL A C 1
ATOM 3024 O O . VAL A 1 429 ? 241.239 205.964 252.787 1.00 44.96 382 VAL A O 1
ATOM 3028 N N . CYS A 1 430 ? 239.871 207.701 253.189 1.00 39.02 383 CYS A N 1
ATOM 3029 C CA . CYS A 1 430 ? 240.802 208.293 254.142 1.00 39.39 383 CYS A CA 1
ATOM 3030 C C . CYS A 1 430 ? 240.962 207.427 255.382 1.00 44.18 383 CYS A C 1
ATOM 3031 O O . CYS A 1 430 ? 242.077 207.265 255.887 1.00 54.04 383 CYS A O 1
ATOM 3034 N N . LYS A 1 431 ? 239.866 206.860 255.892 1.00 43.92 384 LYS A N 1
ATOM 3035 C CA . LYS A 1 431 ? 239.981 205.982 257.050 1.00 45.30 384 LYS A CA 1
ATOM 3036 C C . LYS A 1 431 ? 240.736 204.705 256.707 1.00 52.15 384 LYS A C 1
ATOM 3037 O O . LYS A 1 431 ? 241.426 204.147 257.567 1.00 56.09 384 LYS A O 1
ATOM 3043 N N . LYS A 1 432 ? 240.620 204.224 255.467 1.00 51.27 385 LYS A N 1
ATOM 3044 C CA . LYS A 1 432 ? 241.418 203.078 255.048 1.00 53.44 385 LYS A CA 1
ATOM 3045 C C . LYS A 1 432 ? 242.897 203.432 254.973 1.00 52.78 385 LYS A C 1
ATOM 3046 O O . LYS A 1 432 ? 243.752 202.640 255.385 1.00 53.15 385 LYS A O 1
ATOM 3052 N N . ARG A 1 433 ? 243.220 204.616 254.452 1.00 53.12 386 ARG A N 1
ATOM 3053 C CA . ARG A 1 433 ? 244.612 205.033 254.333 1.00 56.00 386 ARG A CA 1
ATOM 3054 C C . ARG A 1 433 ? 245.188 205.573 255.634 1.00 57.34 386 ARG A C 1
ATOM 3055 O O . ARG A 1 433 ? 246.399 205.808 255.703 1.00 59.33 386 ARG A O 1
ATOM 3063 N N . GLY A 1 434 ? 244.362 205.776 256.654 1.00 53.82 387 GLY A N 1
ATOM 3064 C CA . GLY A 1 434 ? 244.862 206.214 257.947 1.00 51.72 387 GLY A CA 1
ATOM 3065 C C . GLY A 1 434 ? 245.483 207.594 257.952 1.00 57.64 387 GLY A C 1
ATOM 3066 O O . GLY A 1 434 ? 246.548 207.788 258.549 1.00 63.65 387 GLY A O 1
ATOM 3067 N N . TYR A 1 435 ? 244.847 208.557 257.294 1.00 57.14 388 TYR A N 1
ATOM 3068 C CA . TYR A 1 435 ? 245.334 209.928 257.330 1.00 56.71 388 TYR A CA 1
ATOM 3069 C C . TYR A 1 435 ? 245.105 210.538 258.707 1.00 69.79 388 TYR A C 1
ATOM 3070 O O . TYR A 1 435 ? 244.091 210.276 259.360 1.00 71.10 388 TYR A O 1
ATOM 3079 N N . LYS A 1 436 ? 246.058 211.356 259.148 1.00 71.70 389 LYS A N 1
ATOM 3080 C CA . LYS A 1 436 ? 245.972 211.964 260.468 1.00 70.09 389 LYS A CA 1
ATOM 3081 C C . LYS A 1 436 ? 244.906 213.051 260.488 1.00 70.82 389 LYS A C 1
ATOM 3082 O O . LYS A 1 436 ? 244.871 213.919 259.612 1.00 72.72 389 LYS A O 1
ATOM 3088 N N . LYS A 1 437 ? 244.042 213.007 261.498 1.00 72.16 390 LYS A N 1
ATOM 3089 C CA . LYS A 1 437 ? 242.986 214.001 261.628 1.00 69.48 390 LYS A CA 1
ATOM 3090 C C . LYS A 1 437 ? 243.575 215.347 262.038 1.00 72.08 390 LYS A C 1
ATOM 3091 O O . LYS A 1 437 ? 244.348 215.433 262.996 1.00 75.51 390 LYS A O 1
ATOM 3097 N N . THR A 1 438 ? 243.206 216.397 261.310 1.00 68.87 391 THR A N 1
ATOM 3098 C CA . THR A 1 438 ? 243.684 217.741 261.599 1.00 65.79 391 THR A CA 1
ATOM 3099 C C . THR A 1 438 ? 242.996 218.302 262.839 1.00 63.90 391 THR A C 1
ATOM 3100 O O . THR A 1 438 ? 241.822 218.029 263.100 1.00 62.99 391 THR A O 1
ATOM 3104 N N . ALA A 1 439 ? 243.744 219.091 263.607 1.00 62.98 392 ALA A N 1
ATOM 3105 C CA . ALA A 1 439 ? 243.215 219.665 264.837 1.00 62.77 392 ALA A CA 1
ATOM 3106 C C . ALA A 1 439 ? 242.055 220.609 264.544 1.00 62.61 392 ALA A C 1
ATOM 3107 O O . ALA A 1 439 ? 242.034 221.311 263.531 1.00 61.88 392 ALA A O 1
ATOM 3109 N N . LYS A 1 440 ? 241.082 220.620 265.450 1.00 61.68 393 LYS A N 1
ATOM 3110 C CA . LYS A 1 440 ? 239.904 221.458 265.279 1.00 61.69 393 LYS A CA 1
ATOM 3111 C C . LYS A 1 440 ? 240.272 222.931 265.367 1.00 70.19 393 LYS A C 1
ATOM 3112 O O . LYS A 1 440 ? 241.091 223.335 266.195 1.00 73.27 393 LYS A O 1
ATOM 3118 N N . ALA A 1 441 ? 239.664 223.735 264.498 1.00 73.12 394 ALA A N 1
ATOM 3119 C CA . ALA A 1 441 ? 239.873 225.173 264.539 1.00 73.74 394 ALA A CA 1
ATOM 3120 C C . ALA A 1 441 ? 239.269 225.763 265.807 1.00 75.60 394 ALA A C 1
ATOM 3121 O O . ALA A 1 441 ? 238.278 225.260 266.342 1.00 76.83 394 ALA A O 1
ATOM 3123 N N . SER A 1 442 ? 239.880 226.841 266.288 1.00 70.37 395 SER A N 1
ATOM 3124 C CA . SER A 1 442 ? 239.398 227.489 267.495 1.00 64.01 395 SER A CA 1
ATOM 3125 C C . SER A 1 442 ? 238.008 228.072 267.251 1.00 67.10 395 SER A C 1
ATOM 3126 O O . SER A 1 442 ? 237.661 228.411 266.117 1.00 71.55 395 SER A O 1
ATOM 3129 N N . PRO A 1 443 ? 237.185 228.199 268.295 1.00 68.89 396 PRO A N 1
ATOM 3130 C CA . PRO A 1 443 ? 235.818 228.700 268.095 1.00 67.82 396 PRO A CA 1
ATOM 3131 C C . PRO A 1 443 ? 235.775 230.141 267.613 1.00 67.89 396 PRO A C 1
ATOM 3132 O O . PRO A 1 443 ? 234.703 230.658 267.285 1.00 65.97 396 PRO A O 1
ATOM 3136 N N . LYS A 1 444 ? 236.929 230.804 267.578 1.00 67.66 397 LYS A N 1
ATOM 3137 C CA . LYS A 1 444 ? 237.031 232.164 267.066 1.00 65.99 397 LYS A CA 1
ATOM 3138 C C . LYS A 1 444 ? 237.349 232.211 265.580 1.00 63.02 397 LYS A C 1
ATOM 3139 O O . LYS A 1 444 ? 236.785 233.038 264.861 1.00 64.82 397 LYS A O 1
ATOM 3145 N N . GLU A 1 445 ? 238.245 231.348 265.099 1.00 62.91 398 GLU A N 1
ATOM 3146 C CA . GLU A 1 445 ? 238.530 231.311 263.668 1.00 62.98 398 GLU A CA 1
ATOM 3147 C C . GLU A 1 445 ? 237.322 230.829 262.877 1.00 57.97 398 GLU A C 1
ATOM 3148 O O . GLU A 1 445 ? 237.042 231.338 261.785 1.00 60.84 398 GLU A O 1
ATOM 3154 N N . ARG A 1 446 ? 236.601 229.838 263.408 1.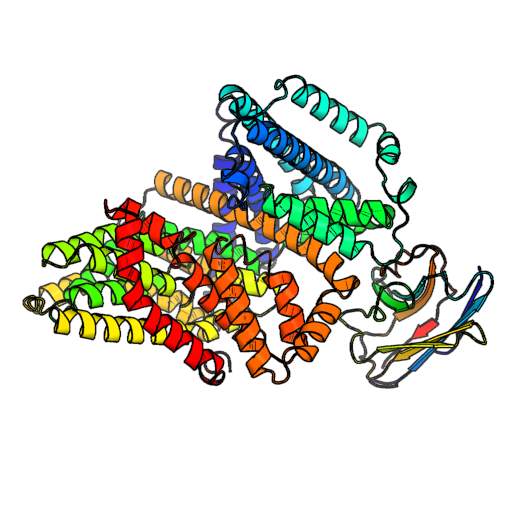00 56.65 399 ARG A N 1
ATOM 3155 C CA . ARG A 1 446 ? 235.403 229.342 262.743 1.00 56.62 399 ARG A CA 1
ATOM 3156 C C . ARG A 1 446 ? 234.324 230.406 262.635 1.00 58.30 399 ARG A C 1
ATOM 3157 O O . ARG A 1 446 ? 233.453 230.301 261.767 1.00 65.44 399 ARG A O 1
ATOM 3165 N N . TRP A 1 447 ? 234.352 231.418 263.498 1.00 54.60 400 TRP A N 1
ATOM 3166 C CA . TRP A 1 447 ? 233.415 232.526 263.379 1.00 57.39 400 TRP A CA 1
ATOM 3167 C C . TRP A 1 447 ? 233.957 233.658 262.522 1.00 55.69 400 TRP A C 1
ATOM 3168 O O . TRP A 1 447 ? 233.183 234.310 261.816 1.00 56.79 400 TRP A O 1
ATOM 3179 N N . ILE A 1 448 ? 235.265 233.910 262.567 1.00 53.65 401 ILE A N 1
ATOM 3180 C CA . ILE A 1 448 ? 235.850 234.943 261.717 1.00 52.71 401 ILE A CA 1
ATOM 3181 C C . ILE A 1 448 ? 235.695 234.572 260.248 1.00 51.89 401 ILE A C 1
ATOM 3182 O O . ILE A 1 448 ? 235.351 235.418 259.413 1.00 55.96 401 ILE A O 1
ATOM 3187 N N . ALA A 1 449 ? 235.943 233.305 259.909 1.00 50.77 402 ALA A N 1
ATOM 3188 C CA . ALA A 1 449 ? 235.785 232.867 258.526 1.00 45.42 402 ALA A CA 1
ATOM 3189 C C . ALA A 1 449 ? 234.343 233.015 258.061 1.00 45.87 402 ALA A C 1
ATOM 3190 O O . ALA A 1 449 ? 234.086 233.473 256.941 1.00 48.58 402 ALA A O 1
ATOM 3192 N N . PHE A 1 450 ? 233.386 232.640 258.911 1.00 43.54 403 PHE A N 1
ATOM 3193 C CA . PHE A 1 450 ? 231.982 232.794 258.549 1.00 42.97 403 PHE A CA 1
ATOM 3194 C C . PHE A 1 450 ? 231.607 234.259 258.389 1.00 44.76 403 PHE A C 1
ATOM 3195 O O . PHE A 1 450 ? 230.880 234.622 257.459 1.00 47.51 403 PHE A O 1
ATOM 3203 N N . LYS A 1 451 ? 232.087 235.117 259.289 1.00 44.39 404 LYS A N 1
ATOM 3204 C CA . LYS A 1 451 ? 231.728 236.528 259.222 1.00 44.04 404 LYS A CA 1
ATOM 3205 C C . LYS A 1 451 ? 232.310 237.183 257.978 1.00 46.46 404 LYS A C 1
ATOM 3206 O O . LYS A 1 451 ? 231.671 238.047 257.369 1.00 47.78 404 LYS A O 1
ATOM 3212 N N . LYS A 1 452 ? 233.523 236.787 257.586 1.00 46.76 405 LYS A N 1
ATOM 3213 C CA . LYS A 1 452 ? 234.089 237.294 256.341 1.00 45.15 405 LYS A CA 1
ATOM 3214 C C . LYS A 1 452 ? 233.302 236.795 255.138 1.00 43.35 405 LYS A C 1
ATOM 3215 O O . LYS A 1 452 ? 232.899 237.583 254.277 1.00 47.83 405 LYS A O 1
ATOM 3221 N N . SER A 1 453 ? 233.068 235.490 255.063 1.00 38.34 406 SER A N 1
ATOM 3222 C CA . SER A 1 453 ? 232.339 234.904 253.941 1.00 35.77 406 SER A CA 1
ATOM 3223 C C . SER A 1 453 ? 230.867 234.716 254.292 1.00 37.36 406 SER A C 1
ATOM 3224 O O . SER A 1 453 ? 230.331 233.614 254.248 1.00 42.92 406 SER A O 1
ATOM 3227 N N . PHE A 1 454 ? 230.208 235.814 254.649 1.00 35.00 407 PHE A N 1
ATOM 3228 C CA . PHE A 1 454 ? 228.791 235.767 254.983 1.00 34.00 407 PHE A CA 1
ATOM 3229 C C . PHE A 1 454 ? 227.899 236.293 253.872 1.00 38.19 407 PHE A C 1
ATOM 3230 O O . PHE A 1 454 ? 226.877 235.676 253.567 1.00 43.68 407 PHE A O 1
ATOM 3238 N N . TRP A 1 455 ? 228.254 237.423 253.260 1.00 38.74 408 TRP A N 1
ATOM 3239 C CA . TRP A 1 455 ? 227.444 237.940 252.164 1.00 34.08 408 TRP A CA 1
ATOM 3240 C C . TRP A 1 455 ? 227.533 237.047 250.936 1.00 33.90 408 TRP A C 1
ATOM 3241 O O . TRP A 1 455 ? 226.598 237.014 250.130 1.00 38.31 408 TRP A O 1
ATOM 3252 N N . ALA A 1 456 ? 228.644 236.328 250.772 1.00 32.10 409 ALA A N 1
ATOM 3253 C CA . ALA A 1 456 ? 228.763 235.400 249.653 1.00 30.44 409 ALA A CA 1
ATOM 3254 C C . ALA A 1 456 ? 227.752 234.268 249.765 1.00 36.38 409 ALA A C 1
ATOM 3255 O O . ALA A 1 456 ? 227.104 233.906 248.777 1.00 41.69 409 ALA A O 1
ATOM 3257 N N . LEU A 1 457 ? 227.581 233.718 250.970 1.00 37.22 410 LEU A N 1
ATOM 3258 C CA . LEU A 1 457 ? 226.690 232.579 251.168 1.00 31.80 410 LEU A CA 1
ATOM 3259 C C . LEU A 1 457 ? 225.246 232.899 250.817 1.00 35.88 410 LEU A C 1
ATOM 3260 O O . LEU A 1 457 ? 224.458 231.977 250.592 1.00 39.34 410 LEU A O 1
ATOM 3265 N N . LEU A 1 458 ? 224.879 234.176 250.775 1.00 37.08 411 LEU A N 1
ATOM 3266 C CA . LEU A 1 458 ? 223.519 234.559 250.429 1.00 39.66 411 LEU A CA 1
ATOM 3267 C C . LEU A 1 458 ? 223.266 234.562 248.930 1.00 42.12 411 LEU A C 1
ATOM 3268 O O . LEU A 1 458 ? 222.120 234.768 248.518 1.00 43.89 411 LEU A O 1
ATOM 3273 N N . THR A 1 459 ? 224.294 234.360 248.106 1.00 39.31 412 THR A N 1
ATOM 3274 C CA . THR A 1 459 ? 224.075 234.331 246.661 1.00 36.75 412 THR A CA 1
ATOM 3275 C C . THR A 1 459 ? 223.183 233.177 246.218 1.00 40.94 412 THR A C 1
ATOM 3276 O O . THR A 1 459 ? 222.255 233.420 245.428 1.00 42.50 412 THR A O 1
ATOM 3280 N N . PRO A 1 460 ? 223.389 231.926 246.652 1.00 38.91 413 PRO A N 1
ATOM 3281 C CA . PRO A 1 460 ? 222.444 230.872 246.250 1.00 38.76 413 PRO A CA 1
ATOM 3282 C C . PRO A 1 460 ? 221.020 231.126 246.709 1.00 41.09 413 PRO A C 1
ATOM 3283 O O . PRO A 1 460 ? 220.079 230.794 245.977 1.00 45.51 413 PRO A O 1
ATOM 3287 N N . ILE A 1 461 ? 220.830 231.731 247.884 1.00 38.54 414 ILE A N 1
ATOM 3288 C CA . ILE A 1 461 ? 219.480 232.028 248.357 1.00 41.27 414 ILE A CA 1
ATOM 3289 C C . ILE A 1 461 ? 218.765 232.964 247.393 1.00 43.35 414 ILE A C 1
ATOM 3290 O O . ILE A 1 461 ? 217.550 232.853 247.195 1.00 44.72 414 ILE A O 1
ATOM 3295 N N . LEU A 1 462 ? 219.496 233.896 246.778 1.00 43.80 415 LEU A N 1
ATOM 3296 C CA . LEU A 1 462 ? 218.891 234.740 245.753 1.00 44.88 415 LEU A CA 1
ATOM 3297 C C . LEU A 1 462 ? 218.428 233.916 244.562 1.00 44.41 415 LEU A C 1
ATOM 3298 O O . LEU A 1 462 ? 217.354 234.167 244.004 1.00 49.15 415 LEU A O 1
ATOM 3303 N N . ILE A 1 463 ? 219.224 232.931 244.150 1.00 41.07 416 ILE A N 1
ATOM 3304 C CA . ILE A 1 463 ? 218.906 232.182 242.942 1.00 41.15 416 ILE A CA 1
ATOM 3305 C C . ILE A 1 463 ? 217.949 231.052 243.284 1.00 47.32 416 ILE A C 1
ATOM 3306 O O . ILE A 1 463 ? 216.780 231.069 242.883 1.00 49.46 416 ILE A O 1
ATOM 3311 N N . ILE A 1 464 ? 218.426 230.090 244.076 1.00 48.27 417 ILE A N 1
ATOM 3312 C CA . ILE A 1 464 ? 217.645 228.890 244.355 1.00 44.86 417 ILE A CA 1
ATOM 3313 C C . ILE A 1 464 ? 216.376 229.242 245.115 1.00 48.69 417 ILE A C 1
ATOM 3314 O O . ILE A 1 464 ? 215.294 228.722 244.822 1.00 54.71 417 ILE A O 1
ATOM 3319 N N . GLY A 1 465 ? 216.485 230.128 246.100 1.00 45.41 418 GLY A N 1
ATOM 3320 C CA . GLY A 1 465 ? 215.308 230.579 246.811 1.00 50.86 418 GLY A CA 1
ATOM 3321 C C . GLY A 1 465 ? 214.497 231.628 246.092 1.00 51.87 418 GLY A C 1
ATOM 3322 O O . GLY A 1 465 ? 213.423 231.998 246.574 1.00 54.63 418 GLY A O 1
ATOM 3323 N N . GLY A 1 466 ? 214.980 232.118 244.954 1.00 50.32 419 GLY A N 1
ATOM 3324 C CA . GLY A 1 466 ? 214.231 233.094 244.189 1.00 53.00 419 GLY A CA 1
ATOM 3325 C C . GLY A 1 466 ? 213.410 232.435 243.105 1.00 55.86 419 GLY A C 1
ATOM 3326 O O . GLY A 1 466 ? 212.262 232.813 242.863 1.00 57.71 419 GLY A O 1
ATOM 3327 N N . ILE A 1 467 ? 214.000 231.441 242.441 1.00 53.34 420 ILE A N 1
ATOM 3328 C CA . ILE A 1 467 ? 213.274 230.687 241.428 1.00 53.60 420 ILE A CA 1
ATOM 3329 C C . ILE A 1 467 ? 212.211 229.807 242.074 1.00 59.08 420 ILE A C 1
ATOM 3330 O O . ILE A 1 467 ? 211.073 229.731 241.596 1.00 59.74 420 ILE A O 1
ATOM 3335 N N . PHE A 1 468 ? 212.564 229.127 243.168 1.00 59.89 421 PHE A N 1
ATOM 3336 C CA . PHE A 1 468 ? 211.613 228.246 243.839 1.00 62.04 421 PHE A CA 1
ATOM 3337 C C . PHE A 1 468 ? 210.425 229.028 244.387 1.00 59.95 421 PHE A C 1
ATOM 3338 O O . PHE A 1 468 ? 209.275 228.599 244.251 1.00 60.81 421 PHE A O 1
ATOM 3346 N N . SER A 1 469 ? 210.682 230.182 245.001 1.00 57.64 422 SER A N 1
ATOM 3347 C CA . SER A 1 469 ? 209.600 230.994 245.542 1.00 64.01 422 SER A CA 1
ATOM 3348 C C . SER A 1 469 ? 208.752 231.647 244.461 1.00 68.00 422 SER A C 1
ATOM 3349 O O . SER A 1 469 ? 207.689 232.189 244.779 1.00 70.18 422 SER A O 1
ATOM 3352 N N . GLY A 1 470 ? 209.192 231.617 243.206 1.00 63.91 423 GLY A N 1
ATOM 3353 C CA . GLY A 1 470 ? 208.453 232.229 242.124 1.00 60.12 423 GLY A CA 1
ATOM 3354 C C . GLY A 1 470 ? 208.657 233.718 241.963 1.00 61.27 423 GLY A C 1
ATOM 3355 O O . GLY A 1 470 ? 208.014 234.322 241.096 1.00 64.96 423 GLY A O 1
ATOM 3356 N N . ILE A 1 471 ? 209.523 234.334 242.770 1.00 60.50 424 ILE A N 1
ATOM 3357 C CA . ILE A 1 471 ? 209.766 235.767 242.643 1.00 58.50 424 ILE A CA 1
ATOM 3358 C C . ILE A 1 471 ? 210.502 236.074 241.345 1.00 55.93 424 ILE A C 1
ATOM 3359 O O . ILE A 1 471 ? 210.181 237.045 240.648 1.00 57.22 424 ILE A O 1
ATOM 3364 N N . PHE A 1 472 ? 211.489 235.255 240.995 1.00 55.23 425 PHE A N 1
ATOM 3365 C CA . PHE A 1 472 ? 212.337 235.485 239.836 1.00 51.93 425 PHE A CA 1
ATOM 3366 C C . PHE A 1 472 ? 212.163 234.368 238.820 1.00 50.38 425 PHE A C 1
ATOM 3367 O O . PHE A 1 472 ? 212.133 233.188 239.180 1.00 55.15 425 PHE A O 1
ATOM 3375 N N . THR A 1 473 ? 212.044 234.744 237.553 1.00 43.68 426 THR A N 1
ATOM 3376 C CA . THR A 1 473 ? 212.266 233.796 236.482 1.00 43.00 426 THR A CA 1
ATOM 3377 C C . THR A 1 473 ? 213.763 233.515 236.382 1.00 42.84 426 THR A C 1
ATOM 3378 O O . THR A 1 473 ? 214.577 234.299 236.871 1.00 46.00 426 THR A O 1
ATOM 3382 N N . PRO A 1 474 ? 214.153 232.392 235.772 1.00 40.17 427 PRO A N 1
ATOM 3383 C CA . PRO A 1 474 ? 215.590 232.067 235.714 1.00 37.35 427 PRO A CA 1
ATOM 3384 C C . PRO A 1 474 ? 216.456 233.159 235.105 1.00 35.01 427 PRO A C 1
ATOM 3385 O O . PRO A 1 474 ? 217.583 233.368 235.568 1.00 35.44 427 PRO A O 1
ATOM 3389 N N . THR A 1 475 ? 215.972 233.867 234.082 1.00 37.57 428 THR A N 1
ATOM 3390 C CA . THR A 1 475 ? 216.755 234.966 233.522 1.00 38.30 428 THR A CA 1
ATOM 3391 C C . THR A 1 475 ? 216.845 236.135 234.495 1.00 34.36 428 THR A C 1
ATOM 3392 O O . THR A 1 475 ? 217.914 236.737 234.657 1.00 33.85 428 THR A O 1
ATOM 3396 N N . GLU A 1 476 ? 215.733 236.481 235.145 1.00 33.05 429 GLU A N 1
ATOM 3397 C CA . GLU A 1 476 ? 215.781 237.518 236.168 1.00 31.62 429 GLU A CA 1
ATOM 3398 C C . GLU A 1 476 ? 216.627 237.085 237.354 1.00 31.62 429 GLU A C 1
ATOM 3399 O O . GLU A 1 476 ? 217.303 237.916 237.968 1.00 34.14 429 GLU A O 1
ATOM 3405 N N . ALA A 1 477 ? 216.611 235.794 237.687 1.00 34.51 430 ALA A N 1
ATOM 3406 C CA . ALA A 1 477 ? 217.505 235.290 238.722 1.00 27.39 430 ALA A CA 1
ATOM 3407 C C . ALA A 1 477 ? 218.961 235.466 238.318 1.00 24.73 430 ALA A C 1
ATOM 3408 O O . ALA A 1 477 ? 219.796 235.841 239.144 1.00 26.37 430 ALA A O 1
ATOM 3410 N N . ALA A 1 478 ? 219.281 235.207 237.048 1.00 26.09 431 ALA A N 1
ATOM 3411 C CA . ALA A 1 478 ? 220.644 235.413 236.567 1.00 23.94 431 ALA A CA 1
ATOM 3412 C C . ALA A 1 478 ? 221.048 236.878 236.649 1.00 26.19 431 ALA A C 1
ATOM 3413 O O . ALA A 1 478 ? 222.166 237.201 237.065 1.00 29.13 431 ALA A O 1
ATOM 3415 N N . VAL A 1 479 ? 220.148 237.779 236.254 1.00 27.45 432 VAL A N 1
ATOM 3416 C CA . VAL A 1 479 ? 220.458 239.206 236.291 1.00 23.51 432 VAL A CA 1
ATOM 3417 C C . VAL A 1 479 ? 220.657 239.680 237.725 1.00 23.75 432 VAL A C 1
ATOM 3418 O O . VAL A 1 479 ? 221.594 240.432 238.018 1.00 27.40 432 VAL A O 1
ATOM 3422 N N . ILE A 1 480 ? 219.785 239.256 238.641 1.00 21.98 433 ILE A N 1
ATOM 3423 C CA . ILE A 1 480 ? 219.912 239.673 240.033 1.00 19.77 433 ILE A CA 1
ATOM 3424 C C . ILE A 1 480 ? 221.169 239.084 240.660 1.00 23.26 433 ILE A C 1
ATOM 3425 O O . ILE A 1 480 ? 221.846 239.745 241.451 1.00 29.59 433 ILE A O 1
ATOM 3430 N N . ALA A 1 481 ? 221.508 237.840 240.318 1.00 22.46 434 ALA A N 1
ATOM 3431 C CA . ALA A 1 481 ? 222.739 237.248 240.826 1.00 20.48 434 ALA A CA 1
ATOM 3432 C C . ALA A 1 481 ? 223.964 237.996 240.320 1.00 25.59 434 ALA A C 1
ATOM 3433 O O . ALA A 1 481 ? 224.914 238.219 241.075 1.00 29.21 434 ALA A O 1
ATOM 3435 N N . THR A 1 482 ? 223.966 238.389 239.044 1.00 26.16 435 THR A N 1
ATOM 3436 C CA . THR A 1 482 ? 225.086 239.162 238.512 1.00 24.17 435 THR A CA 1
ATOM 3437 C C . THR A 1 482 ? 225.194 240.520 239.195 1.00 24.54 435 THR A C 1
ATOM 3438 O O . THR A 1 482 ? 226.295 240.968 239.537 1.00 27.95 435 THR A O 1
ATOM 3442 N N . PHE A 1 483 ? 224.060 241.188 239.406 1.00 24.33 436 PHE A N 1
ATOM 3443 C CA . PHE A 1 483 ? 224.065 242.472 240.099 1.00 24.12 436 PHE A CA 1
ATOM 3444 C C . PHE A 1 483 ? 224.583 242.325 241.524 1.00 26.90 436 PHE A C 1
ATOM 3445 O O . PHE A 1 483 ? 225.375 243.150 241.999 1.00 35.35 436 PHE A O 1
ATOM 3453 N N . TYR A 1 484 ? 224.155 241.273 242.219 1.00 24.25 437 TYR A N 1
ATOM 3454 C CA . TYR A 1 484 ? 224.616 241.039 243.580 1.00 24.82 437 TYR A CA 1
ATOM 3455 C C . TYR A 1 484 ? 226.101 240.716 243.613 1.00 26.54 437 TYR A C 1
ATOM 3456 O O . TYR A 1 484 ? 226.806 241.133 244.534 1.00 31.26 437 TYR A O 1
ATOM 3465 N N . SER A 1 485 ? 226.597 239.969 242.627 1.00 26.01 438 SER A N 1
ATOM 3466 C CA . SER A 1 485 ? 228.026 239.682 242.573 1.00 24.36 438 SER A CA 1
ATOM 3467 C C . SER A 1 485 ? 228.832 240.948 242.314 1.00 23.20 438 SER A C 1
ATOM 3468 O O . SER A 1 485 ? 229.932 241.110 242.852 1.00 24.77 438 SER A O 1
ATOM 3471 N N . ILE A 1 486 ? 228.303 241.853 241.488 1.00 25.78 439 ILE A N 1
ATOM 3472 C CA . ILE A 1 486 ? 228.963 243.139 241.265 1.00 25.09 439 ILE A CA 1
ATOM 3473 C C . ILE A 1 486 ? 229.014 243.942 242.559 1.00 26.81 439 ILE A C 1
ATOM 3474 O O . ILE A 1 486 ? 230.049 244.520 242.914 1.00 29.42 439 ILE A O 1
ATOM 3479 N N . ILE A 1 487 ? 227.896 243.984 243.288 1.00 26.10 440 ILE A N 1
ATOM 3480 C CA . ILE A 1 487 ? 227.867 244.691 244.568 1.00 27.16 440 ILE A CA 1
ATOM 3481 C C . ILE A 1 487 ? 228.853 244.069 245.550 1.00 28.60 440 ILE A C 1
ATOM 3482 O O . ILE A 1 487 ? 229.550 244.775 246.285 1.00 31.99 440 ILE A O 1
ATOM 3487 N N . LEU A 1 488 ? 228.917 242.738 245.584 1.00 28.90 441 LEU A N 1
ATOM 3488 C CA . LEU A 1 488 ? 229.831 242.046 246.485 1.00 26.81 441 LEU A CA 1
ATOM 3489 C C . LEU A 1 488 ? 231.281 242.370 246.162 1.00 29.18 441 LEU A C 1
ATOM 3490 O O . LEU A 1 488 ? 232.049 242.780 247.037 1.00 34.52 441 LEU A O 1
ATOM 3495 N N . GLY A 1 489 ? 231.675 242.198 244.905 1.00 26.91 442 GLY A N 1
ATOM 3496 C CA . GLY A 1 489 ? 233.057 242.403 244.535 1.00 26.52 442 GLY A CA 1
ATOM 3497 C C . GLY A 1 489 ? 233.481 243.843 244.397 1.00 33.73 442 GLY A C 1
ATOM 3498 O O . GLY A 1 489 ? 234.680 244.105 244.272 1.00 40.07 442 GLY A O 1
ATOM 3499 N N . GLY A 1 490 ? 232.542 244.784 244.417 1.00 31.51 443 GLY A N 1
ATOM 3500 C CA . GLY A 1 490 ? 232.909 246.170 244.228 1.00 31.49 443 GLY A CA 1
ATOM 3501 C C . GLY A 1 490 ? 232.624 247.082 245.401 1.00 34.31 443 GLY A C 1
ATOM 3502 O O . GLY A 1 490 ? 233.258 248.131 245.535 1.00 40.81 443 GLY A O 1
ATOM 3503 N N . PHE A 1 491 ? 231.681 246.705 246.263 1.00 37.16 444 PHE A N 1
ATOM 3504 C CA . PHE A 1 491 ? 231.238 247.589 247.330 1.00 40.25 444 PHE A CA 1
ATOM 3505 C C . PHE A 1 491 ? 231.156 246.942 248.705 1.00 42.34 444 PHE A C 1
ATOM 3506 O O . PHE A 1 491 ? 230.905 247.658 249.680 1.00 43.26 444 PHE A O 1
ATOM 3514 N N . ILE A 1 492 ? 231.349 245.629 248.824 1.00 40.51 445 ILE A N 1
ATOM 3515 C CA . ILE A 1 492 ? 231.353 244.978 250.129 1.00 35.19 445 ILE A CA 1
ATOM 3516 C C . ILE A 1 492 ? 232.706 244.317 250.355 1.00 35.72 445 ILE A C 1
ATOM 3517 O O . ILE A 1 492 ? 233.182 244.222 251.491 1.00 40.96 445 ILE A O 1
ATOM 3522 N N . TYR A 1 493 ? 233.356 243.891 249.271 1.00 32.45 446 TYR A N 1
ATOM 3523 C CA . TYR A 1 493 ? 234.683 243.299 249.353 1.00 32.16 446 TYR A CA 1
ATOM 3524 C C . TYR A 1 493 ? 235.764 244.134 248.687 1.00 39.48 446 TYR A C 1
ATOM 3525 O O . TYR A 1 493 ? 236.940 243.954 249.011 1.00 44.20 446 TYR A O 1
ATOM 3534 N N . LYS A 1 494 ? 235.397 245.026 247.767 1.00 41.32 447 LYS A N 1
ATOM 3535 C CA . LYS A 1 494 ? 236.318 245.981 247.151 1.00 48.30 447 LYS A CA 1
ATOM 3536 C C . LYS A 1 494 ? 237.493 245.275 246.473 1.00 50.24 447 LYS A C 1
ATOM 3537 O O . LYS A 1 494 ? 238.658 245.472 246.818 1.00 53.90 447 LYS A O 1
ATOM 3543 N N . GLU A 1 495 ? 237.163 244.444 245.487 1.00 45.45 448 GLU A N 1
ATOM 3544 C CA . GLU A 1 495 ? 238.183 243.735 244.729 1.00 46.64 448 GLU A CA 1
ATOM 3545 C C . GLU A 1 495 ? 237.899 243.680 243.235 1.00 45.33 448 GLU A C 1
ATOM 3546 O O . GLU A 1 495 ? 238.663 243.040 242.506 1.00 48.21 448 GLU A O 1
ATOM 3552 N N . LEU A 1 496 ? 236.843 244.329 242.753 1.00 41.42 449 LEU A N 1
ATOM 3553 C CA . LEU A 1 496 ? 236.487 244.326 241.338 1.00 41.01 449 LEU A CA 1
ATOM 3554 C C . LEU A 1 496 ? 236.582 245.755 240.822 1.00 47.58 449 LEU A C 1
ATOM 3555 O O . LEU A 1 496 ? 235.840 246.633 241.274 1.00 46.59 449 LEU A O 1
ATOM 3560 N N . THR A 1 497 ? 237.489 245.989 239.879 1.00 49.34 450 THR A N 1
ATOM 3561 C CA . THR A 1 497 ? 237.629 247.300 239.263 1.00 44.67 450 THR A CA 1
ATOM 3562 C C . THR A 1 497 ? 236.683 247.391 238.067 1.00 44.90 450 THR A C 1
ATOM 3563 O O . THR A 1 497 ? 235.850 246.512 237.837 1.00 43.24 450 THR A O 1
ATOM 3567 N N . VAL A 1 498 ? 236.792 248.463 237.289 1.00 45.00 451 VAL A N 1
ATOM 3568 C CA . VAL A 1 498 ? 235.935 248.619 236.118 1.00 40.57 451 VAL A CA 1
ATOM 3569 C C . VAL A 1 498 ? 236.560 247.979 234.885 1.00 37.80 451 VAL A C 1
ATOM 3570 O O . VAL A 1 498 ? 235.860 247.354 234.086 1.00 39.97 451 VAL A O 1
ATOM 3574 N N . LYS A 1 499 ? 237.876 248.119 234.705 1.00 33.44 452 LYS A N 1
ATOM 3575 C CA . LYS A 1 499 ? 238.543 247.424 233.608 1.00 34.43 452 LYS A CA 1
ATOM 3576 C C . LYS A 1 499 ? 238.441 245.914 233.771 1.00 37.40 452 LYS A C 1
ATOM 3577 O O . LYS A 1 499 ? 238.213 245.190 232.795 1.00 41.99 452 LYS A O 1
ATOM 3583 N N . SER A 1 500 ? 238.608 245.421 235.000 1.00 34.54 453 SER A N 1
ATOM 3584 C CA . SER A 1 500 ? 238.463 243.991 235.250 1.00 30.08 453 SER A CA 1
ATOM 3585 C C . SER A 1 500 ? 237.042 243.525 234.969 1.00 32.83 453 SER A C 1
ATOM 3586 O O . SER A 1 500 ? 236.837 242.457 234.381 1.00 37.80 453 SER A O 1
ATOM 3589 N N . PHE A 1 501 ? 236.046 244.313 235.378 1.00 29.90 454 PHE A N 1
ATOM 3590 C CA . PHE A 1 501 ? 234.660 243.954 235.101 1.00 25.53 454 PHE A CA 1
ATOM 3591 C C . PHE A 1 501 ? 234.385 243.916 233.605 1.00 29.88 454 PHE A C 1
ATOM 3592 O O . PHE A 1 501 ? 233.691 243.017 233.116 1.00 34.04 454 PHE A O 1
ATOM 3600 N N . PHE A 1 502 ? 234.918 244.885 232.858 1.00 31.90 455 PHE A N 1
ATOM 3601 C CA . PHE A 1 502 ? 234.720 244.888 231.413 1.00 27.11 455 PHE A CA 1
ATOM 3602 C C . PHE A 1 502 ? 235.391 243.686 230.761 1.00 29.19 455 PHE A C 1
ATOM 3603 O O . PHE A 1 502 ? 234.830 243.086 229.838 1.00 33.32 455 PHE A O 1
ATOM 3611 N N . LYS A 1 503 ? 236.594 243.327 231.214 1.00 25.44 456 LYS A N 1
ATOM 3612 C CA . LYS A 1 503 ? 237.260 242.146 230.670 1.00 27.15 456 LYS A CA 1
ATOM 3613 C C . LYS A 1 503 ? 236.470 240.879 230.971 1.00 29.87 456 LYS A C 1
ATOM 3614 O O . LYS A 1 503 ? 236.385 239.975 230.130 1.00 31.23 456 LYS A O 1
ATOM 3620 N N . HIS A 1 504 ? 235.890 240.792 232.168 1.00 32.18 457 HIS A N 1
ATOM 3621 C CA . HIS A 1 504 ? 235.044 239.650 232.495 1.00 28.75 457 HIS A CA 1
ATOM 3622 C C . HIS A 1 504 ? 233.815 239.598 231.596 1.00 28.67 457 HIS A C 1
ATOM 3623 O O . HIS A 1 504 ? 233.425 238.520 231.135 1.00 32.77 457 HIS A O 1
ATOM 3630 N N . CYS A 1 505 ? 233.194 240.751 231.330 1.00 28.66 458 CYS A N 1
ATOM 3631 C CA . CYS A 1 505 ? 232.060 240.782 230.408 1.00 28.62 458 CYS A CA 1
ATOM 3632 C C . CYS A 1 505 ? 232.466 240.325 229.012 1.00 30.64 458 CYS A C 1
ATOM 3633 O O . CYS A 1 505 ? 231.740 239.563 228.361 1.00 30.26 458 CYS A O 1
ATOM 3636 N N . VAL A 1 506 ? 233.625 240.782 228.538 1.00 30.84 459 VAL A N 1
ATOM 3637 C CA . VAL A 1 506 ? 234.092 240.410 227.205 1.00 27.49 459 VAL A CA 1
ATOM 3638 C C . VAL A 1 506 ? 234.332 238.910 227.117 1.00 30.34 459 VAL A C 1
ATOM 3639 O O . VAL A 1 506 ? 233.943 238.263 226.137 1.00 34.02 459 VAL A O 1
ATOM 3643 N N . GLU A 1 507 ? 234.976 238.326 228.130 1.00 31.99 460 GLU A N 1
ATOM 3644 C CA . GLU A 1 507 ? 235.245 236.893 228.048 1.00 35.30 460 GLU A CA 1
ATOM 3645 C C . GLU A 1 507 ? 233.984 236.067 228.269 1.00 29.91 460 GLU A C 1
ATOM 3646 O O . GLU A 1 507 ? 233.874 234.965 227.725 1.00 27.82 460 GLU A O 1
ATOM 3652 N N . ALA A 1 508 ? 233.011 236.581 229.026 1.00 27.40 461 ALA A N 1
ATOM 3653 C CA . ALA A 1 508 ? 231.720 235.904 229.110 1.00 25.29 461 ALA A CA 1
ATOM 3654 C C . ALA A 1 508 ? 231.019 235.890 227.759 1.00 28.46 461 ALA A C 1
ATOM 3655 O O . ALA A 1 508 ? 230.437 234.874 227.361 1.00 32.04 461 ALA A O 1
ATOM 3657 N N . VAL A 1 509 ? 231.067 237.013 227.038 1.00 29.23 462 VAL A N 1
ATOM 3658 C CA . VAL A 1 509 ? 230.493 237.061 225.696 1.00 27.57 462 VAL A CA 1
ATOM 3659 C C . VAL A 1 509 ? 231.212 236.085 224.775 1.00 25.51 462 VAL A C 1
ATOM 3660 O O . VAL A 1 509 ? 230.582 235.368 223.988 1.00 26.57 462 VAL A O 1
ATOM 3664 N N . ALA A 1 510 ? 232.541 236.033 224.868 1.00 26.78 463 ALA A N 1
ATOM 3665 C CA . ALA A 1 510 ? 233.308 235.113 224.034 1.00 26.09 463 ALA A CA 1
ATOM 3666 C C . ALA A 1 510 ? 232.950 233.661 224.328 1.00 29.56 463 ALA A C 1
ATOM 3667 O O . ALA A 1 510 ? 232.834 232.846 223.406 1.00 30.82 463 ALA A O 1
ATOM 3669 N N . ILE A 1 511 ? 232.783 233.314 225.606 1.00 30.77 464 ILE A N 1
ATOM 3670 C CA . ILE A 1 511 ? 232.453 231.939 225.969 1.00 26.58 464 ILE A CA 1
ATOM 3671 C C . ILE A 1 511 ? 231.046 231.579 225.510 1.00 27.02 464 ILE A C 1
ATOM 3672 O O . ILE A 1 511 ? 230.806 230.468 225.025 1.00 31.24 464 ILE A O 1
ATOM 3677 N N . SER A 1 512 ? 230.088 232.497 225.662 1.00 24.19 465 SER A N 1
ATOM 3678 C CA . SER A 1 512 ? 228.723 232.194 225.245 1.00 23.86 465 SER A CA 1
ATOM 3679 C C . SER A 1 512 ? 228.560 232.190 223.730 1.00 27.26 465 SER A C 1
ATOM 3680 O O . SER A 1 512 ? 227.612 231.579 223.221 1.00 31.22 465 SER A O 1
ATOM 3683 N N . GLY A 1 513 ? 229.456 232.851 222.996 1.00 26.87 466 GLY A N 1
ATOM 3684 C CA . GLY A 1 513 ? 229.348 232.859 221.550 1.00 24.59 466 GLY A CA 1
ATOM 3685 C C . GLY A 1 513 ? 229.617 231.521 220.894 1.00 27.46 466 GLY A C 1
ATOM 3686 O O . GLY A 1 513 ? 229.158 231.294 219.772 1.00 30.83 466 GLY A O 1
ATOM 3687 N N . VAL A 1 514 ? 230.359 230.634 221.557 1.00 27.75 467 VAL A N 1
ATOM 3688 C CA . VAL A 1 514 ? 230.608 229.319 220.975 1.00 30.05 467 VAL A CA 1
ATOM 3689 C C . VAL A 1 514 ? 229.435 228.371 221.184 1.00 28.15 467 VAL A C 1
ATOM 3690 O O . VAL A 1 514 ? 229.350 227.346 220.498 1.00 29.81 467 VAL A O 1
ATOM 3694 N N . THR A 1 515 ? 228.532 228.680 222.115 1.00 28.29 468 THR A N 1
ATOM 3695 C CA . THR A 1 515 ? 227.301 227.917 222.266 1.00 27.11 468 THR A CA 1
ATOM 3696 C C . THR A 1 515 ? 226.141 228.545 221.513 1.00 23.73 468 THR A C 1
ATOM 3697 O O . THR A 1 515 ? 225.196 227.839 221.150 1.00 28.70 468 THR A O 1
ATOM 3701 N N . VAL A 1 516 ? 226.194 229.856 221.270 1.00 22.51 469 VAL A N 1
ATOM 3702 C CA . VAL A 1 516 ? 225.141 230.513 220.496 1.00 22.48 469 VAL A CA 1
ATOM 3703 C C . VAL A 1 516 ? 225.089 229.962 219.075 1.00 27.55 469 VAL A C 1
ATOM 3704 O O . VAL A 1 516 ? 224.006 229.714 218.530 1.00 32.52 469 VAL A O 1
ATOM 3708 N N . LEU A 1 517 ? 226.253 229.768 218.449 1.00 25.51 470 LEU A N 1
ATOM 3709 C CA . LEU A 1 517 ? 226.289 229.218 217.096 1.00 24.12 470 LEU A CA 1
ATOM 3710 C C . LEU A 1 517 ? 225.676 227.827 217.050 1.00 25.61 470 LEU A C 1
ATOM 3711 O O . LEU A 1 517 ? 224.864 227.517 216.167 1.00 25.60 470 LEU A O 1
ATOM 3716 N N . MET A 1 518 ? 226.057 226.970 217.996 1.00 26.27 471 MET A N 1
ATOM 3717 C CA . MET A 1 518 ? 225.516 225.619 218.017 1.00 21.04 471 MET A CA 1
ATOM 3718 C C . MET A 1 518 ? 224.021 225.633 218.292 1.00 22.06 471 MET A C 1
ATOM 3719 O O . MET A 1 518 ? 223.280 224.839 217.712 1.00 25.12 471 MET A O 1
ATOM 3724 N N . ILE A 1 519 ? 223.553 226.539 219.153 1.00 22.24 472 ILE A N 1
ATOM 3725 C CA . ILE A 1 519 ? 222.118 226.642 219.410 1.00 24.42 472 ILE A CA 1
ATOM 3726 C C . ILE A 1 519 ? 221.375 227.005 218.133 1.00 25.88 472 ILE A C 1
ATOM 3727 O O . ILE A 1 519 ? 220.395 226.352 217.753 1.00 29.86 472 ILE A O 1
ATOM 3732 N N . MET A 1 520 ? 221.839 228.045 217.441 1.00 26.05 473 MET A N 1
ATOM 3733 C CA . MET A 1 520 ? 221.095 228.538 216.291 1.00 26.17 473 MET A CA 1
ATOM 3734 C C . MET A 1 520 ? 221.241 227.650 215.064 1.00 26.62 473 MET A C 1
ATOM 3735 O O . MET A 1 520 ? 220.423 227.758 214.147 1.00 29.78 473 MET A O 1
ATOM 3740 N N . THR A 1 521 ? 222.245 226.775 215.020 1.00 27.08 474 THR A N 1
ATOM 3741 C CA . THR A 1 521 ? 222.302 225.801 213.935 1.00 24.37 474 THR A CA 1
ATOM 3742 C C . THR A 1 521 ? 221.596 224.494 214.277 1.00 23.99 474 THR A C 1
ATOM 3743 O O . THR A 1 521 ? 221.056 223.839 213.378 1.00 23.78 474 THR A O 1
ATOM 3747 N N . VAL A 1 522 ? 221.572 224.097 215.551 1.00 25.11 475 VAL A N 1
ATOM 3748 C CA . VAL A 1 522 ? 220.824 222.907 215.930 1.00 23.84 475 VAL A CA 1
ATOM 3749 C C . VAL A 1 522 ? 219.330 223.174 215.860 1.00 24.14 475 VAL A C 1
ATOM 3750 O O . VAL A 1 522 ? 218.553 222.263 215.574 1.00 23.27 475 VAL A O 1
ATOM 3754 N N . THR A 1 523 ? 218.898 224.415 216.098 1.00 26.66 476 THR A N 1
ATOM 3755 C CA . THR A 1 523 ? 217.497 224.752 215.863 1.00 24.72 476 THR A CA 1
ATOM 3756 C C . THR A 1 523 ? 217.146 224.607 214.388 1.00 27.44 476 THR A C 1
ATOM 3757 O O . THR A 1 523 ? 216.067 224.115 214.042 1.00 30.38 476 THR A O 1
ATOM 3761 N N . PHE A 1 524 ? 218.054 225.029 213.506 1.00 29.69 477 PHE A N 1
ATOM 3762 C CA . PHE A 1 524 ? 217.849 224.874 212.069 1.00 26.81 477 PHE A CA 1
ATOM 3763 C C . PHE A 1 524 ? 217.781 223.403 211.671 1.00 26.96 477 PHE A C 1
ATOM 3764 O O . PHE A 1 524 ? 216.913 223.004 210.888 1.00 27.83 477 PHE A O 1
ATOM 3772 N N . PHE A 1 525 ? 218.691 222.583 212.200 1.00 25.55 478 PHE A N 1
ATOM 3773 C CA . PHE A 1 525 ? 218.767 221.174 211.819 1.00 23.55 478 PHE A CA 1
ATOM 3774 C C . PHE A 1 525 ? 217.669 220.332 212.460 1.00 26.24 478 PHE A C 1
ATOM 3775 O O . PHE A 1 525 ? 217.284 219.296 211.904 1.00 26.49 478 PHE A O 1
ATOM 3783 N N . GLY A 1 526 ? 217.157 220.756 213.616 1.00 28.44 479 GLY A N 1
ATOM 3784 C CA . GLY A 1 526 ? 216.178 219.954 214.324 1.00 26.55 479 GLY A CA 1
ATOM 3785 C C . GLY A 1 526 ? 214.858 219.845 213.595 1.00 26.13 479 GLY A C 1
ATOM 3786 O O . GLY A 1 526 ? 214.244 218.780 213.576 1.00 28.50 479 GLY A O 1
ATOM 3787 N N . ASP A 1 527 ? 214.391 220.941 212.999 1.00 24.51 480 ASP A N 1
ATOM 3788 C CA . ASP A 1 527 ? 213.140 220.873 212.253 1.00 27.31 480 ASP A CA 1
ATOM 3789 C C . ASP A 1 527 ? 213.283 219.983 211.025 1.00 29.20 480 ASP A C 1
ATOM 3790 O O . ASP A 1 527 ? 212.366 219.224 210.690 1.00 36.38 480 ASP A O 1
ATOM 3795 N N . ILE A 1 528 ? 214.432 220.054 210.353 1.00 27.32 481 ILE A N 1
ATOM 3796 C CA . ILE A 1 528 ? 214.701 219.175 209.219 1.00 23.31 481 ILE A CA 1
ATOM 3797 C C . ILE A 1 528 ? 214.668 217.721 209.654 1.00 25.23 481 ILE A C 1
ATOM 3798 O O . ILE A 1 528 ? 214.074 216.868 208.985 1.00 27.04 481 ILE A O 1
ATOM 3803 N N . ILE A 1 529 ? 215.310 217.413 210.782 1.00 27.12 482 ILE A N 1
ATOM 3804 C CA . ILE A 1 529 ? 215.376 216.035 211.253 1.00 25.42 482 ILE A CA 1
ATOM 3805 C C . ILE A 1 529 ? 214.061 215.567 211.865 1.00 24.78 482 ILE A C 1
ATOM 3806 O O . ILE A 1 529 ? 213.836 214.357 211.975 1.00 26.25 482 ILE A O 1
ATOM 3811 N N . ALA A 1 530 ? 213.184 216.491 212.262 1.00 24.48 483 ALA A N 1
ATOM 3812 C CA . ALA A 1 530 ? 211.926 216.155 212.914 1.00 24.78 483 ALA A CA 1
ATOM 3813 C C . ALA A 1 530 ? 210.752 216.053 211.956 1.00 27.31 483 ALA A C 1
ATOM 3814 O O . ALA A 1 530 ? 209.786 215.351 212.269 1.00 32.99 483 ALA A O 1
ATOM 3816 N N . ARG A 1 531 ? 210.790 216.754 210.822 1.00 25.74 484 ARG A N 1
ATOM 3817 C CA . ARG A 1 531 ? 209.761 216.543 209.810 1.00 24.87 484 ARG A CA 1
ATOM 3818 C C . ARG A 1 531 ? 209.954 215.221 209.082 1.00 25.57 484 ARG A C 1
ATOM 3819 O O . ARG A 1 531 ? 208.974 214.612 208.642 1.00 28.83 484 ARG A O 1
ATOM 3827 N N . GLU A 1 532 ? 211.193 214.754 208.966 1.00 22.75 485 GLU A N 1
ATOM 3828 C CA . GLU A 1 532 ? 211.481 213.471 208.344 1.00 24.47 485 GLU A CA 1
ATOM 3829 C C . GLU A 1 532 ? 211.263 212.300 209.289 1.00 30.93 485 GLU A C 1
ATOM 3830 O O . GLU A 1 532 ? 211.466 211.153 208.879 1.00 36.34 485 GLU A O 1
ATOM 3836 N N . GLN A 1 533 ? 210.877 212.566 210.538 1.00 30.71 486 GLN A N 1
ATOM 3837 C CA . GLN A 1 533 ? 210.484 211.531 211.495 1.00 31.84 486 GLN A CA 1
ATOM 3838 C C . GLN A 1 533 ? 211.579 210.484 211.679 1.00 34.11 486 GLN A C 1
ATOM 3839 O O . GLN A 1 533 ? 211.308 209.286 211.761 1.00 40.53 486 GLN A O 1
ATOM 3845 N N . VAL A 1 534 ? 212.833 210.937 211.729 1.00 31.33 487 VAL A N 1
ATOM 3846 C CA . VAL A 1 534 ? 213.946 210.016 211.933 1.00 35.33 487 VAL A CA 1
ATOM 3847 C C . VAL A 1 534 ? 213.919 209.453 213.346 1.00 43.93 487 VAL A C 1
ATOM 3848 O O . VAL A 1 534 ? 214.165 208.258 213.564 1.00 49.67 487 VAL A O 1
ATOM 3852 N N . ALA A 1 535 ? 213.613 210.304 214.328 1.00 47.14 488 ALA A N 1
ATOM 3853 C CA . ALA A 1 535 ? 213.563 209.860 215.714 1.00 44.23 488 ALA A CA 1
ATOM 3854 C C . ALA A 1 535 ? 212.524 208.771 215.917 1.00 42.75 488 ALA A C 1
ATOM 3855 O O . ALA A 1 535 ? 212.729 207.873 216.734 1.00 48.51 488 ALA A O 1
ATOM 3857 N N . MET A 1 536 ? 211.414 208.822 215.180 1.00 42.19 489 MET A N 1
ATOM 3858 C CA . MET A 1 536 ? 210.410 207.770 215.289 1.00 42.62 489 MET A CA 1
ATOM 3859 C C . MET A 1 536 ? 210.961 206.427 214.826 1.00 47.18 489 MET A C 1
ATOM 3860 O O . MET A 1 536 ? 210.726 205.397 215.467 1.00 54.43 489 MET A O 1
ATOM 3865 N N . ARG A 1 537 ? 211.705 206.419 213.720 1.00 44.77 490 ARG A N 1
ATOM 3866 C CA . ARG A 1 537 ? 212.308 205.178 213.243 1.00 47.24 490 ARG A CA 1
ATOM 3867 C C . ARG A 1 537 ? 213.341 204.649 214.230 1.00 52.96 490 ARG A C 1
ATOM 3868 O O . ARG A 1 537 ? 213.383 203.443 214.516 1.00 60.04 490 ARG A O 1
ATOM 3876 N N . VAL A 1 538 ? 214.180 205.537 214.769 1.00 50.75 491 VAL A N 1
ATOM 3877 C CA . VAL A 1 538 ? 215.190 205.094 215.728 1.00 50.41 491 VAL A CA 1
ATOM 3878 C C . VAL A 1 538 ? 214.528 204.563 216.993 1.00 51.90 491 VAL A C 1
ATOM 3879 O O . VAL A 1 538 ? 214.989 203.582 217.588 1.00 54.86 491 VAL A O 1
ATOM 3883 N N . ALA A 1 539 ? 213.437 205.198 217.423 1.00 48.47 492 ALA A N 1
ATOM 3884 C CA . ALA A 1 539 ? 212.705 204.712 218.585 1.00 48.38 492 ALA A CA 1
ATOM 3885 C C . ALA A 1 539 ? 212.087 203.349 218.320 1.00 56.72 492 ALA A C 1
ATOM 3886 O O . ALA A 1 539 ? 212.057 202.495 219.211 1.00 69.67 492 ALA A O 1
ATOM 3888 N N . GLU A 1 540 ? 211.569 203.129 217.110 1.00 55.29 493 GLU A N 1
ATOM 3889 C CA . GLU A 1 540 ? 211.049 201.808 216.774 1.00 56.17 493 GLU A CA 1
ATOM 3890 C C . GLU A 1 540 ? 212.145 200.756 216.855 1.00 59.19 493 GLU A C 1
ATOM 3891 O O . GLU A 1 540 ? 211.928 199.662 217.388 1.00 65.20 493 GLU A O 1
ATOM 3897 N N . ILE A 1 541 ? 213.338 201.077 216.350 1.00 60.60 494 ILE A N 1
ATOM 3898 C CA . ILE A 1 541 ? 214.456 200.136 216.438 1.00 67.13 494 ILE A CA 1
ATOM 3899 C C . ILE A 1 541 ? 214.811 199.856 217.898 1.00 70.37 494 ILE A C 1
ATOM 3900 O O . ILE A 1 541 ? 215.019 198.701 218.298 1.00 73.17 494 ILE A O 1
ATOM 3905 N N . PHE A 1 542 ? 214.883 200.911 218.716 1.00 65.42 495 PHE A N 1
ATOM 3906 C CA . PHE A 1 542 ? 215.239 200.744 220.124 1.00 64.17 495 PHE A CA 1
ATOM 3907 C C . PHE A 1 542 ? 214.218 199.886 220.860 1.00 63.02 495 PHE A C 1
ATOM 3908 O O . PHE A 1 542 ? 214.587 199.010 221.649 1.00 70.84 495 PHE A O 1
ATOM 3916 N N . ILE A 1 543 ? 212.929 200.126 220.621 1.00 60.39 496 ILE A N 1
ATOM 3917 C CA . ILE A 1 543 ? 211.896 199.327 221.268 1.00 65.40 496 ILE A CA 1
ATOM 3918 C C . ILE A 1 543 ? 211.950 197.885 220.781 1.00 72.60 496 ILE A C 1
ATOM 3919 O O . ILE A 1 543 ? 211.696 196.952 221.551 1.00 73.56 496 ILE A O 1
ATOM 3924 N N . LYS A 1 544 ? 212.285 197.672 219.506 1.00 73.85 497 LYS A N 1
ATOM 3925 C CA . LYS A 1 544 ? 212.435 196.309 219.010 1.00 73.10 497 LYS A CA 1
ATOM 3926 C C . LYS A 1 544 ? 213.566 195.581 219.724 1.00 77.08 497 LYS A C 1
ATOM 3927 O O . LYS A 1 544 ? 213.430 194.403 220.074 1.00 80.15 497 LYS A O 1
ATOM 3933 N N . TYR A 1 545 ? 214.690 196.262 219.953 1.00 79.36 498 TYR A N 1
ATOM 3934 C CA . TYR A 1 545 ? 215.820 195.614 220.613 1.00 83.35 498 TYR A CA 1
ATOM 3935 C C . TYR A 1 545 ? 215.723 195.630 222.135 1.00 81.16 498 TYR A C 1
ATOM 3936 O O . TYR A 1 545 ? 216.182 194.684 222.784 1.00 79.80 498 TYR A O 1
ATOM 3945 N N . ALA A 1 546 ? 215.141 196.673 222.722 1.00 81.22 499 ALA A N 1
ATOM 3946 C CA . ALA A 1 546 ? 214.967 196.776 224.166 1.00 73.88 499 ALA A CA 1
ATOM 3947 C C . ALA A 1 546 ? 213.481 196.887 224.468 1.00 74.71 499 ALA A C 1
ATOM 3948 O O . ALA A 1 546 ? 212.820 197.823 224.007 1.00 78.86 499 ALA A O 1
ATOM 3950 N N . THR A 1 547 ? 212.961 195.945 225.254 1.00 74.36 500 THR A N 1
ATOM 3951 C CA . THR A 1 547 ? 211.517 195.862 225.446 1.00 80.01 500 THR A CA 1
ATOM 3952 C C . THR A 1 547 ? 211.025 196.856 226.494 1.00 76.28 500 THR A C 1
ATOM 3953 O O . THR A 1 547 ? 210.291 197.797 226.176 1.00 72.07 500 THR A O 1
ATOM 3957 N N . SER A 1 548 ? 211.427 196.666 227.747 1.00 75.68 501 SER A N 1
ATOM 3958 C CA . SER A 1 548 ? 210.916 197.489 228.830 1.00 69.64 501 SER A CA 1
ATOM 3959 C C . SER A 1 548 ? 211.510 198.896 228.764 1.00 69.10 501 SER A C 1
ATOM 3960 O O . SER A 1 548 ? 212.627 199.082 228.277 1.00 68.83 501 SER A O 1
ATOM 3963 N N . PRO A 1 549 ? 210.774 199.907 229.235 1.00 69.29 502 PRO A N 1
ATOM 3964 C CA . PRO A 1 549 ? 211.344 201.265 229.275 1.00 66.82 502 PRO A CA 1
ATOM 3965 C C . PRO A 1 549 ? 212.605 201.365 230.115 1.00 61.16 502 PRO A C 1
ATOM 3966 O O . PRO A 1 549 ? 213.481 202.185 229.811 1.00 57.37 502 PRO A O 1
ATOM 3970 N N . MET A 1 550 ? 212.721 200.556 231.169 1.00 59.65 503 MET A N 1
ATOM 3971 C CA . MET A 1 550 ? 213.951 200.539 231.952 1.00 55.41 503 MET A CA 1
ATOM 3972 C C . MET A 1 550 ? 215.129 200.072 231.107 1.00 53.88 503 MET A C 1
ATOM 3973 O O . MET A 1 550 ? 216.244 200.586 231.245 1.00 57.67 503 MET A O 1
ATOM 3978 N N . MET A 1 551 ? 214.905 199.092 230.229 1.00 53.26 504 MET A N 1
ATOM 3979 C CA . MET A 1 551 ? 215.955 198.696 229.299 1.00 51.47 504 MET A CA 1
ATOM 3980 C C . MET A 1 551 ? 216.295 199.818 228.329 1.00 50.50 504 MET A C 1
ATOM 3981 O O . MET A 1 551 ? 217.456 199.958 227.931 1.00 49.74 504 MET A O 1
ATOM 3986 N N . VAL A 1 552 ? 215.307 200.627 227.943 1.00 50.57 505 VAL A N 1
ATOM 3987 C CA . VAL A 1 552 ? 215.587 201.786 227.100 1.00 51.37 505 VAL A CA 1
ATOM 3988 C C . VAL A 1 552 ? 216.491 202.769 227.832 1.00 48.07 505 VAL A C 1
ATOM 3989 O O . VAL A 1 552 ? 217.457 203.290 227.261 1.00 46.17 505 VAL A O 1
ATOM 3993 N N . LEU A 1 553 ? 216.193 203.036 229.106 1.00 46.88 506 LEU A N 1
ATOM 3994 C CA . LEU A 1 553 ? 217.046 203.918 229.897 1.00 43.88 506 LEU A CA 1
ATOM 3995 C C . LEU A 1 553 ? 218.452 203.352 230.040 1.00 40.49 506 LEU A C 1
ATOM 3996 O O . LEU A 1 553 ? 219.439 204.087 229.933 1.00 41.39 506 LEU A O 1
ATOM 4001 N N . VAL A 1 554 ? 218.563 202.047 230.289 1.00 37.28 507 VAL A N 1
ATOM 4002 C CA . VAL A 1 554 ? 219.876 201.429 230.442 1.00 32.25 507 VAL A CA 1
ATOM 4003 C C . VAL A 1 554 ? 220.676 201.539 229.150 1.00 34.69 507 VAL A C 1
ATOM 4004 O O . VAL A 1 554 ? 221.871 201.853 229.170 1.00 35.95 507 VAL A O 1
ATOM 4008 N N . MET A 1 555 ? 220.035 201.287 228.006 1.00 37.55 508 MET A N 1
ATOM 4009 C CA . MET A 1 555 ? 220.749 201.362 226.734 1.00 39.08 508 MET A CA 1
ATOM 4010 C C . MET A 1 555 ? 221.152 202.793 226.400 1.00 35.45 508 MET A C 1
ATOM 4011 O O . MET A 1 555 ? 222.249 203.027 225.878 1.00 36.96 508 MET A O 1
ATOM 4016 N N . ILE A 1 556 ? 220.285 203.766 226.691 1.00 36.33 509 ILE A N 1
ATOM 4017 C CA . ILE A 1 556 ? 220.645 205.165 226.471 1.00 34.60 509 ILE A CA 1
ATOM 4018 C C . ILE A 1 556 ? 221.831 205.553 227.344 1.00 33.06 509 ILE A C 1
ATOM 4019 O O . ILE A 1 556 ? 222.764 206.224 226.887 1.00 31.48 509 ILE A O 1
ATOM 4024 N N . ASN A 1 557 ? 221.815 205.138 228.613 1.00 34.40 510 ASN A N 1
ATOM 4025 C CA . ASN A 1 557 ? 222.922 205.449 229.509 1.00 30.27 510 ASN A CA 1
ATOM 4026 C C . ASN A 1 557 ? 224.217 204.796 229.043 1.00 29.24 510 ASN A C 1
ATOM 4027 O O . ASN A 1 557 ? 225.285 205.410 229.115 1.00 29.66 510 ASN A O 1
ATOM 4032 N N . LEU A 1 558 ? 224.148 203.549 228.572 1.00 29.72 511 LEU A N 1
ATOM 4033 C CA . LEU A 1 558 ? 225.349 202.885 228.075 1.00 30.52 511 LEU A CA 1
ATOM 4034 C C . LEU A 1 558 ? 225.898 203.582 226.836 1.00 32.20 511 LEU A C 1
ATOM 4035 O O . LEU A 1 558 ? 227.115 203.753 226.699 1.00 38.73 511 LEU A O 1
ATOM 4040 N N . LEU A 1 559 ? 225.016 203.994 225.923 1.00 28.87 512 LEU A N 1
ATOM 4041 C CA . LEU A 1 559 ? 225.464 204.733 224.746 1.00 28.86 512 LEU A CA 1
ATOM 4042 C C . LEU A 1 559 ? 226.131 206.042 225.145 1.00 32.08 512 LEU A C 1
ATOM 4043 O O . LEU A 1 559 ? 227.193 206.397 224.621 1.00 34.26 512 LEU A O 1
ATOM 4048 N N . LEU A 1 560 ? 225.518 206.774 226.079 1.00 32.66 513 LEU A N 1
ATOM 4049 C CA . LEU A 1 560 ? 226.088 208.045 226.514 1.00 29.61 513 LEU A CA 1
ATOM 4050 C C . LEU A 1 560 ? 227.434 207.845 227.197 1.00 29.48 513 LEU A C 1
ATOM 4051 O O . LEU A 1 560 ? 228.362 208.631 226.988 1.00 29.76 513 LEU A O 1
ATOM 4056 N N . LEU A 1 561 ? 227.560 206.804 228.022 1.00 30.47 514 LEU A N 1
ATOM 4057 C CA . LEU A 1 561 ? 228.834 206.528 228.681 1.00 28.79 514 LEU A CA 1
ATOM 4058 C C . LEU A 1 561 ? 229.912 206.167 227.671 1.00 29.67 514 LEU A C 1
ATOM 4059 O O . LEU A 1 561 ? 231.065 206.585 227.811 1.00 35.39 514 LEU A O 1
ATOM 4064 N N . PHE A 1 562 ? 229.564 205.378 226.654 1.00 28.41 515 PHE A N 1
ATOM 4065 C CA . PHE A 1 562 ? 230.554 205.027 225.642 1.00 31.29 515 PHE A CA 1
ATOM 4066 C C . PHE A 1 562 ? 230.975 206.245 224.829 1.00 36.17 515 PHE A C 1
ATOM 4067 O O . PHE A 1 562 ? 232.152 206.387 224.482 1.00 39.04 515 PHE A O 1
ATOM 4075 N N . LEU A 1 563 ? 230.030 207.131 224.509 1.00 37.76 516 LEU A N 1
ATOM 4076 C CA . LEU A 1 563 ? 230.355 208.282 223.672 1.00 32.61 516 LEU A CA 1
ATOM 4077 C C . LEU A 1 563 ? 231.103 209.362 224.445 1.00 34.27 516 LEU A C 1
ATOM 4078 O O . LEU A 1 563 ? 231.985 210.020 223.888 1.00 37.10 516 LEU A O 1
ATOM 4083 N N . GLY A 1 564 ? 230.774 209.559 225.722 1.00 34.49 517 GLY A N 1
ATOM 4084 C CA . GLY A 1 564 ? 231.425 210.596 226.501 1.00 32.46 517 GLY A CA 1
ATOM 4085 C C . GLY A 1 564 ? 232.877 210.314 226.807 1.00 35.89 517 GLY A C 1
ATOM 4086 O O . GLY A 1 564 ? 233.605 211.230 227.200 1.00 43.02 517 GLY A O 1
ATOM 4087 N N . MET A 1 565 ? 233.314 209.065 226.646 1.00 31.84 518 MET A N 1
ATOM 4088 C CA . MET A 1 565 ? 234.725 208.750 226.822 1.00 30.85 518 MET A CA 1
ATOM 4089 C C . MET A 1 565 ? 235.585 209.426 225.764 1.00 36.28 518 MET A C 1
ATOM 4090 O O . MET A 1 565 ? 236.700 209.861 226.065 1.00 40.83 518 MET A O 1
ATOM 4095 N N . PHE A 1 566 ? 235.093 209.526 224.528 1.00 38.57 519 PHE A N 1
ATOM 4096 C CA . PHE A 1 566 ? 235.856 210.093 223.425 1.00 37.74 519 PHE A CA 1
ATOM 4097 C C . PHE A 1 566 ? 235.368 211.463 222.979 1.00 37.32 519 PHE A C 1
ATOM 4098 O O . PHE A 1 566 ? 236.073 212.132 222.217 1.00 39.59 519 PHE A O 1
ATOM 4106 N N . ILE A 1 567 ? 234.193 211.899 223.422 1.00 36.65 520 ILE A N 1
ATOM 4107 C CA . ILE A 1 567 ? 233.584 213.143 222.970 1.00 34.16 520 ILE A CA 1
ATOM 4108 C C . ILE A 1 567 ? 233.352 214.040 224.176 1.00 44.06 520 ILE A C 1
ATOM 4109 O O . ILE A 1 567 ? 232.961 213.567 225.248 1.00 46.51 520 ILE A O 1
ATOM 4114 N N . ASP A 1 568 ? 233.606 215.333 224.002 1.00 49.89 521 ASP A N 1
ATOM 4115 C CA . ASP A 1 568 ? 233.426 216.291 225.080 1.00 45.90 521 ASP A CA 1
ATOM 4116 C C . ASP A 1 568 ? 231.946 216.444 225.422 1.00 43.44 521 ASP A C 1
ATOM 4117 O O . ASP A 1 568 ? 231.059 216.141 224.622 1.00 43.71 521 ASP A O 1
ATOM 4122 N N . ALA A 1 569 ? 231.686 216.925 226.639 1.00 42.16 522 ALA A N 1
ATOM 4123 C CA . ALA A 1 569 ? 230.320 217.053 227.131 1.00 42.60 522 ALA A CA 1
ATOM 4124 C C . ALA A 1 569 ? 229.529 218.150 226.436 1.00 43.23 522 ALA A C 1
ATOM 4125 O O . ALA A 1 569 ? 228.303 218.177 226.572 1.00 48.12 522 ALA A O 1
ATOM 4127 N N . LEU A 1 570 ? 230.183 219.061 225.719 1.00 45.35 523 LEU A N 1
ATOM 4128 C CA . LEU A 1 570 ? 229.472 220.085 224.962 1.00 46.30 523 LEU A CA 1
ATOM 4129 C C . LEU A 1 570 ? 229.349 219.751 223.483 1.00 47.34 523 LEU A C 1
ATOM 4130 O O . LEU A 1 570 ? 228.375 220.160 222.845 1.00 46.01 523 LEU A O 1
ATOM 4135 N N . ALA A 1 571 ? 230.309 219.018 222.926 1.00 46.17 524 ALA A N 1
ATOM 4136 C CA . ALA A 1 571 ? 230.215 218.498 221.571 1.00 37.03 524 ALA A CA 1
ATOM 4137 C C . ALA A 1 571 ? 229.386 217.231 221.495 1.00 42.63 524 ALA A C 1
ATOM 4138 O O . ALA A 1 571 ? 229.442 216.531 220.483 1.00 49.89 524 ALA A O 1
ATOM 4140 N N . LEU A 1 572 ? 228.651 216.912 222.551 1.00 43.82 525 LEU A N 1
ATOM 4141 C CA . LEU A 1 572 ? 227.774 215.755 222.610 1.00 40.94 525 LEU A CA 1
ATOM 4142 C C . LEU A 1 572 ? 226.338 216.129 222.918 1.00 38.64 525 LEU A C 1
ATOM 4143 O O . LEU A 1 572 ? 225.415 215.456 222.450 1.00 41.65 525 LEU A O 1
ATOM 4148 N N . GLN A 1 573 ? 226.134 217.199 223.686 1.00 39.48 526 GLN A N 1
ATOM 4149 C CA . GLN A 1 573 ? 224.804 217.712 223.972 1.00 39.44 526 GLN A CA 1
ATOM 4150 C C . GLN A 1 573 ? 224.105 218.217 222.721 1.00 41.17 526 GLN A C 1
ATOM 4151 O O . GLN A 1 573 ? 222.873 218.280 222.694 1.00 43.24 526 GLN A O 1
ATOM 4157 N N . PHE A 1 574 ? 224.860 218.592 221.691 1.00 39.46 527 PHE A N 1
ATOM 4158 C CA . PHE A 1 574 ? 224.298 219.026 220.422 1.00 36.04 527 PHE A CA 1
ATOM 4159 C C . PHE A 1 574 ? 224.382 217.951 219.350 1.00 37.92 527 PHE A C 1
ATOM 4160 O O . PHE A 1 574 ? 224.050 218.218 218.192 1.00 39.86 527 PHE A O 1
ATOM 4168 N N . LEU A 1 575 ? 224.822 216.748 219.703 1.00 39.50 528 LEU A N 1
ATOM 4169 C CA . LEU A 1 575 ? 224.901 215.639 218.763 1.00 42.29 528 LEU A CA 1
ATOM 4170 C C . LEU A 1 575 ? 223.936 214.511 219.076 1.00 41.82 528 LEU A C 1
ATOM 4171 O O . LEU A 1 575 ? 223.287 213.998 218.164 1.00 45.25 528 LEU A O 1
ATOM 4176 N N . VAL A 1 576 ? 223.818 214.102 220.335 1.00 38.13 529 VAL A N 1
ATOM 4177 C CA . VAL A 1 576 ? 222.944 212.994 220.691 1.00 37.11 529 VAL A CA 1
ATOM 4178 C C . VAL A 1 576 ? 221.607 213.479 221.238 1.00 40.34 529 VAL A C 1
ATOM 4179 O O . VAL A 1 576 ? 220.576 212.855 220.991 1.00 48.95 529 VAL A O 1
ATOM 4183 N N . LEU A 1 577 ? 221.600 214.587 221.975 1.00 36.03 530 LEU A N 1
ATOM 4184 C CA . LEU A 1 577 ? 220.353 215.071 222.560 1.00 40.79 530 LEU A CA 1
ATOM 4185 C C . LEU A 1 577 ? 219.284 215.441 221.536 1.00 44.55 530 LEU A C 1
ATOM 4186 O O . LEU A 1 577 ? 218.118 215.070 221.755 1.00 47.11 530 LEU A O 1
ATOM 4191 N N . PRO A 1 578 ? 219.577 216.153 220.440 1.00 43.24 531 PRO A N 1
ATOM 4192 C CA . PRO A 1 578 ? 218.492 216.528 219.517 1.00 42.27 531 PRO A CA 1
ATOM 4193 C C . PRO A 1 578 ? 217.711 215.346 218.978 1.00 43.85 531 PRO A C 1
ATOM 4194 O O . PRO A 1 578 ? 216.526 215.497 218.656 1.00 41.57 531 PRO A O 1
ATOM 4198 N N . MET A 1 579 ? 218.334 214.175 218.867 1.00 43.66 532 MET A N 1
ATOM 4199 C CA . MET A 1 579 ? 217.635 212.977 218.424 1.00 42.82 532 MET A CA 1
ATOM 4200 C C . MET A 1 579 ? 217.201 212.077 219.572 1.00 44.00 532 MET A C 1
ATOM 4201 O O . MET A 1 579 ? 216.228 211.334 219.423 1.00 51.45 532 MET A O 1
ATOM 4206 N N . LEU A 1 580 ? 217.889 212.129 220.715 1.00 42.24 533 LEU A N 1
ATOM 4207 C CA . LEU A 1 580 ? 217.504 211.290 221.846 1.00 39.56 533 LEU A CA 1
ATOM 4208 C C . LEU A 1 580 ? 216.281 211.833 222.571 1.00 40.63 533 LEU A C 1
ATOM 4209 O O . LEU A 1 580 ? 215.523 211.056 223.161 1.00 43.93 533 LEU A O 1
ATOM 4214 N N . ILE A 1 581 ? 216.083 213.151 222.567 1.00 40.41 534 ILE A N 1
ATOM 4215 C CA . ILE A 1 581 ? 214.929 213.726 223.260 1.00 41.51 534 ILE A CA 1
ATOM 4216 C C . ILE A 1 581 ? 213.605 213.240 222.681 1.00 45.76 534 ILE A C 1
ATOM 4217 O O . ILE A 1 581 ? 212.732 212.823 223.460 1.00 50.20 534 ILE A O 1
ATOM 4222 N N . PRO A 1 582 ? 213.372 213.274 221.361 1.00 46.22 535 PRO A N 1
ATOM 4223 C CA . PRO A 1 582 ? 212.104 212.737 220.844 1.00 49.08 535 PRO A CA 1
ATOM 4224 C C . PRO A 1 582 ? 211.911 211.256 221.113 1.00 51.35 535 PRO A C 1
ATOM 4225 O O . PRO A 1 582 ? 210.776 210.824 221.337 1.00 53.88 535 PRO A O 1
ATOM 4229 N N . ILE A 1 583 ? 212.983 210.461 221.101 1.00 46.94 536 ILE A N 1
ATOM 4230 C CA . ILE A 1 583 ? 212.862 209.044 221.435 1.00 47.09 536 ILE A CA 1
ATOM 4231 C C . ILE A 1 583 ? 212.399 208.880 222.877 1.00 49.21 536 ILE A C 1
ATOM 4232 O O . ILE A 1 583 ? 211.503 208.079 223.177 1.00 55.22 536 ILE A O 1
ATOM 4237 N N . ALA A 1 584 ? 212.997 209.648 223.789 1.00 46.63 537 ALA A N 1
ATOM 4238 C CA . ALA A 1 584 ? 212.593 209.597 225.188 1.00 46.95 537 ALA A CA 1
ATOM 4239 C C . ALA A 1 584 ? 211.145 210.027 225.358 1.00 54.74 537 ALA A C 1
ATOM 4240 O O . ALA A 1 584 ? 210.414 209.463 226.179 1.00 57.20 537 ALA A O 1
ATOM 4242 N N . GLU A 1 585 ? 210.716 211.038 224.602 1.00 58.34 538 GLU A N 1
ATOM 4243 C CA . GLU A 1 585 ? 209.321 211.456 224.665 1.00 56.47 538 GLU A CA 1
ATOM 4244 C C . GLU A 1 585 ? 208.394 210.362 224.150 1.00 58.60 538 GLU A C 1
ATOM 4245 O O . GLU A 1 585 ? 207.308 210.151 224.701 1.00 66.06 538 GLU A O 1
ATOM 4251 N N . GLN A 1 586 ? 208.801 209.661 223.090 1.00 53.62 539 GLN A N 1
ATOM 4252 C CA . GLN A 1 586 ? 207.966 208.602 222.533 1.00 56.25 539 GLN A CA 1
ATOM 4253 C C . GLN A 1 586 ? 207.824 207.431 223.495 1.00 58.22 539 GLN A C 1
ATOM 4254 O O . GLN A 1 586 ? 206.730 206.877 223.647 1.00 66.13 539 GLN A O 1
ATOM 4260 N N . VAL A 1 587 ? 208.911 207.039 224.156 1.00 55.56 540 VAL A N 1
ATOM 4261 C CA . VAL A 1 587 ? 208.873 205.844 224.994 1.00 54.43 540 VAL A CA 1
ATOM 4262 C C . VAL A 1 587 ? 208.343 206.184 226.382 1.00 52.08 540 VAL A C 1
ATOM 4263 O O . VAL A 1 587 ? 208.435 205.371 227.307 1.00 57.45 540 VAL A O 1
ATOM 4267 N N . GLY A 1 588 ? 207.786 207.384 226.537 1.00 49.52 541 GLY A N 1
ATOM 4268 C CA . GLY A 1 588 ? 207.093 207.761 227.751 1.00 52.08 541 GLY A CA 1
ATOM 4269 C C . GLY A 1 588 ? 207.951 208.333 228.857 1.00 59.77 541 GLY A C 1
ATOM 4270 O O . GLY A 1 588 ? 207.428 208.599 229.947 1.00 61.22 541 GLY A O 1
ATOM 4271 N N . ILE A 1 589 ? 209.247 208.533 228.620 1.00 56.94 542 ILE A N 1
ATOM 4272 C CA . ILE A 1 589 ? 210.125 209.078 229.646 1.00 48.19 542 ILE A CA 1
ATOM 4273 C C . ILE A 1 589 ? 209.815 210.552 229.862 1.00 49.37 542 ILE A C 1
ATOM 4274 O O . ILE A 1 589 ? 209.652 211.318 228.904 1.00 54.05 542 ILE A O 1
ATOM 4279 N N . ASP A 1 590 ? 209.715 210.955 231.126 1.00 47.23 543 ASP A N 1
ATOM 4280 C CA . ASP A 1 590 ? 209.526 212.364 231.444 1.00 48.38 543 ASP A CA 1
ATOM 4281 C C . ASP A 1 590 ? 210.742 213.162 230.992 1.00 46.29 543 ASP A C 1
ATOM 4282 O O . ASP A 1 590 ? 211.885 212.752 231.205 1.00 47.22 543 ASP A O 1
ATOM 4287 N N . LEU A 1 591 ? 210.491 214.307 230.354 1.00 40.36 544 LEU A N 1
ATOM 4288 C CA . LEU A 1 591 ? 211.582 215.070 229.759 1.00 38.64 544 LEU A CA 1
ATOM 4289 C C . LEU A 1 591 ? 212.391 215.847 230.791 1.00 38.88 544 LEU A C 1
ATOM 4290 O O . LEU A 1 591 ? 213.583 216.081 230.576 1.00 40.77 544 LEU A O 1
ATOM 4295 N N . VAL A 1 592 ? 211.781 216.256 231.903 1.00 37.44 545 VAL A N 1
ATOM 4296 C CA . VAL A 1 592 ? 212.545 216.892 232.974 1.00 39.58 545 VAL A CA 1
ATOM 4297 C C . VAL A 1 592 ? 213.479 215.881 233.632 1.00 41.03 545 VAL A C 1
ATOM 4298 O O . VAL A 1 592 ? 214.677 216.140 233.832 1.00 38.16 545 VAL A O 1
ATOM 4302 N N . PHE A 1 593 ? 212.943 214.707 233.969 1.00 40.68 546 PHE A N 1
ATOM 4303 C CA . PHE A 1 593 ? 213.770 213.632 234.500 1.00 36.78 546 PHE A CA 1
ATOM 4304 C C . PHE A 1 593 ? 214.826 213.204 233.494 1.00 33.61 546 PHE A C 1
ATOM 4305 O O . PHE A 1 593 ? 215.970 212.927 233.866 1.00 36.32 546 PHE A O 1
ATOM 4313 N N . PHE A 1 594 ? 214.458 213.128 232.215 1.00 33.18 547 PHE A N 1
ATOM 4314 C CA . PHE A 1 594 ? 215.429 212.764 231.191 1.00 33.53 547 PHE A CA 1
ATOM 4315 C C . PHE A 1 594 ? 216.542 213.798 231.099 1.00 34.00 547 PHE A C 1
ATOM 4316 O O . PHE A 1 594 ? 217.708 213.446 230.902 1.00 35.55 547 PHE A O 1
ATOM 4324 N N . GLY A 1 595 ? 216.204 215.079 231.238 1.00 33.03 548 GLY A N 1
ATOM 4325 C CA . GLY A 1 595 ? 217.232 216.106 231.216 1.00 30.71 548 GLY A CA 1
ATOM 4326 C C . GLY A 1 595 ? 218.191 215.996 232.382 1.00 32.01 548 GLY A C 1
ATOM 4327 O O . GLY A 1 595 ? 219.408 216.093 232.207 1.00 34.83 548 GLY A O 1
ATOM 4328 N N . VAL A 1 596 ? 217.658 215.775 233.585 1.00 32.85 549 VAL A N 1
ATOM 4329 C CA . VAL A 1 596 ? 218.524 215.593 234.751 1.00 34.03 549 VAL A CA 1
ATOM 4330 C C . VAL A 1 596 ? 219.419 214.371 234.567 1.00 31.90 549 VAL A C 1
ATOM 4331 O O . VAL A 1 596 ? 220.628 214.414 234.835 1.00 29.87 549 VAL A O 1
ATOM 4335 N N . MET A 1 597 ? 218.837 213.264 234.102 1.00 34.51 550 MET A N 1
ATOM 4336 C CA . MET A 1 597 ? 219.600 212.034 233.926 1.00 30.51 550 MET A CA 1
ATOM 4337 C C . MET A 1 597 ? 220.693 212.197 232.881 1.00 30.25 550 MET A C 1
ATOM 4338 O O . MET A 1 597 ? 221.819 211.735 233.081 1.00 34.11 550 MET A O 1
ATOM 4343 N N . THR A 1 598 ? 220.385 212.848 231.757 1.00 32.38 551 THR A N 1
ATOM 4344 C CA . THR A 1 598 ? 221.389 213.050 230.718 1.00 32.80 551 THR A CA 1
ATOM 4345 C C . THR A 1 598 ? 222.486 213.999 231.180 1.00 33.61 551 THR A C 1
ATOM 4346 O O . THR A 1 598 ? 223.659 213.806 230.843 1.00 33.35 551 THR A O 1
ATOM 4350 N N . THR A 1 599 ? 222.130 215.031 231.949 1.00 34.24 552 THR A N 1
ATOM 4351 C CA . THR A 1 599 ? 223.152 215.917 232.494 1.00 31.38 552 THR A CA 1
ATOM 4352 C C . THR A 1 599 ? 224.091 215.162 233.424 1.00 29.34 552 THR A C 1
ATOM 4353 O O . THR A 1 599 ? 225.314 215.318 233.341 1.00 33.21 552 THR A O 1
ATOM 4357 N N . LEU A 1 600 ? 223.540 214.324 234.305 1.00 27.34 553 LEU A N 1
ATOM 4358 C CA . LEU A 1 600 ? 224.394 213.543 235.196 1.00 26.29 553 LEU A CA 1
ATOM 4359 C C . LEU A 1 600 ? 225.211 212.511 234.430 1.00 27.01 553 LEU A C 1
ATOM 4360 O O . LEU A 1 600 ? 226.335 212.194 234.828 1.00 28.52 553 LEU A O 1
ATOM 4365 N N . ASN A 1 601 ? 224.666 211.973 233.340 1.00 29.50 554 ASN A N 1
ATOM 4366 C CA . ASN A 1 601 ? 225.389 210.984 232.551 1.00 26.64 554 ASN A CA 1
ATOM 4367 C C . ASN A 1 601 ? 226.523 211.616 231.759 1.00 28.26 554 ASN A C 1
ATOM 4368 O O . ASN A 1 601 ? 227.543 210.964 231.512 1.00 29.24 554 ASN A O 1
ATOM 4373 N N . MET A 1 602 ? 226.355 212.865 231.327 1.00 33.15 555 MET A N 1
ATOM 4374 C CA . MET A 1 602 ? 227.399 213.572 230.600 1.00 34.42 555 MET A CA 1
ATOM 4375 C C . MET A 1 602 ? 228.420 214.238 231.511 1.00 31.18 555 MET A C 1
ATOM 4376 O O . MET A 1 602 ? 229.545 214.494 231.069 1.00 28.65 555 MET A O 1
ATOM 4381 N N . MET A 1 603 ? 228.061 214.532 232.763 1.00 28.87 556 MET A N 1
ATOM 4382 C CA . MET A 1 603 ? 229.054 215.002 233.721 1.00 25.22 556 MET A CA 1
ATOM 4383 C C . MET A 1 603 ? 230.001 213.892 234.155 1.00 27.72 556 MET A C 1
ATOM 4384 O O . MET A 1 603 ? 231.100 214.185 234.631 1.00 32.66 556 MET A O 1
ATOM 4389 N N . ILE A 1 604 ? 229.595 212.629 234.021 1.00 28.66 557 ILE A N 1
ATOM 4390 C CA . ILE A 1 604 ? 230.536 211.530 234.197 1.00 26.88 557 ILE A CA 1
ATOM 4391 C C . ILE A 1 604 ? 231.563 211.536 233.077 1.00 30.51 557 ILE A C 1
ATOM 4392 O O . ILE A 1 604 ? 232.731 211.199 233.293 1.00 33.40 557 ILE A O 1
ATOM 4397 N N . GLY A 1 605 ? 231.152 211.926 231.870 1.00 31.43 558 GLY A N 1
ATOM 4398 C CA . GLY A 1 605 ? 232.012 211.836 230.705 1.00 31.78 558 GLY A CA 1
ATOM 4399 C C . GLY A 1 605 ? 233.267 212.678 230.779 1.00 32.27 558 GLY A C 1
ATOM 4400 O O . GLY A 1 605 ? 234.251 212.361 230.106 1.00 33.22 558 GLY A O 1
ATOM 4401 N N . ILE A 1 606 ? 233.259 213.753 231.575 1.00 30.43 559 ILE A N 1
ATOM 4402 C CA . ILE A 1 606 ? 234.461 214.570 231.729 1.00 29.59 559 ILE A CA 1
ATOM 4403 C C . ILE A 1 606 ? 235.461 213.953 232.689 1.00 31.10 559 ILE A C 1
ATOM 4404 O O . ILE A 1 606 ? 236.513 214.552 232.939 1.00 33.75 559 ILE A O 1
ATOM 4409 N N . LEU A 1 607 ? 235.170 212.771 233.232 1.00 31.37 560 LEU A N 1
ATOM 4410 C CA . LEU A 1 607 ? 236.086 212.061 234.109 1.00 28.89 560 LEU A CA 1
ATOM 4411 C C . LEU A 1 607 ? 236.621 210.773 233.501 1.00 30.69 560 LEU A C 1
ATOM 4412 O O . LEU A 1 607 ? 237.601 210.227 234.016 1.00 31.64 560 LEU A O 1
ATOM 4417 N N . THR A 1 608 ? 236.007 210.274 232.434 1.00 32.79 561 THR A N 1
ATOM 4418 C CA . THR A 1 608 ? 236.461 209.048 231.786 1.00 34.13 561 THR A CA 1
ATOM 4419 C C . THR A 1 608 ? 237.695 209.338 230.941 1.00 33.55 561 THR A C 1
ATOM 4420 O O . THR A 1 608 ? 237.643 210.212 230.070 1.00 37.16 561 THR A O 1
ATOM 4424 N N . PRO A 1 609 ? 238.809 208.644 231.158 1.00 34.05 562 PRO A N 1
ATOM 4425 C CA . PRO A 1 609 ? 240.094 209.117 230.646 1.00 38.79 562 PRO A CA 1
ATOM 4426 C C . PRO A 1 609 ? 240.481 208.546 229.291 1.00 42.49 562 PRO A C 1
ATOM 4427 O O . PRO A 1 609 ? 241.626 208.097 229.134 1.00 48.97 562 PRO A O 1
ATOM 4431 N N . PRO A 1 610 ? 239.598 208.516 228.288 1.00 43.16 563 PRO A N 1
ATOM 4432 C CA . PRO A 1 610 ? 240.104 208.708 226.921 1.00 41.22 563 PRO A CA 1
ATOM 4433 C C . PRO A 1 610 ? 240.078 210.173 226.526 1.00 40.53 563 PRO A C 1
ATOM 4434 O O . PRO A 1 610 ? 240.907 210.637 225.740 1.00 44.94 563 PRO A O 1
ATOM 4438 N N . MET A 1 611 ? 239.111 210.905 227.085 1.00 40.65 564 MET A N 1
ATOM 4439 C CA . MET A 1 611 ? 238.964 212.335 226.826 1.00 41.39 564 MET A CA 1
ATOM 4440 C C . MET A 1 611 ? 238.147 212.912 227.981 1.00 42.27 564 MET A C 1
ATOM 4441 O O . MET A 1 611 ? 236.920 212.790 227.991 1.00 39.44 564 MET A O 1
ATOM 4446 N N . GLY A 1 612 ? 238.830 213.531 228.938 1.00 42.68 565 GLY A N 1
ATOM 4447 C CA . GLY A 1 612 ? 238.144 214.145 230.055 1.00 38.21 565 GLY A CA 1
ATOM 4448 C C . GLY A 1 612 ? 238.594 215.568 230.292 1.00 41.96 565 GLY A C 1
ATOM 4449 O O . GLY A 1 612 ? 239.764 215.808 230.597 1.00 47.46 565 GLY A O 1
ATOM 4450 N N . MET A 1 613 ? 237.676 216.525 230.155 1.00 40.59 566 MET A N 1
ATOM 4451 C CA . MET A 1 613 ? 238.049 217.923 230.334 1.00 40.97 566 MET A CA 1
ATOM 4452 C C . MET A 1 613 ? 238.399 218.221 231.786 1.00 41.60 566 MET A C 1
ATOM 4453 O O . MET A 1 613 ? 239.352 218.960 232.060 1.00 46.25 566 MET A O 1
ATOM 4458 N N . ALA A 1 614 ? 237.643 217.656 232.729 1.00 37.34 567 ALA A N 1
ATOM 4459 C CA . ALA A 1 614 ? 237.921 217.891 234.142 1.00 31.40 567 ALA A CA 1
ATOM 4460 C C . ALA A 1 614 ? 239.287 217.346 234.532 1.00 36.11 567 ALA A C 1
ATOM 4461 O O . ALA A 1 614 ? 240.010 217.970 235.318 1.00 42.28 567 ALA A O 1
ATOM 4463 N N . LEU A 1 615 ? 239.658 216.181 233.997 1.00 34.12 568 LEU A N 1
ATOM 4464 C CA . LEU A 1 615 ? 240.982 215.634 234.273 1.00 36.02 568 LEU A CA 1
ATOM 4465 C C . LEU A 1 615 ? 242.077 216.566 233.774 1.00 39.33 568 LEU A C 1
ATOM 4466 O O . LEU A 1 615 ? 243.066 216.799 234.474 1.00 45.67 568 LEU A O 1
ATOM 4471 N N . PHE A 1 616 ? 241.916 217.113 232.566 1.00 38.14 569 PHE A N 1
ATOM 4472 C CA . PHE A 1 616 ? 242.917 218.030 232.030 1.00 43.01 569 PHE A CA 1
ATOM 4473 C C . PHE A 1 616 ? 243.015 219.299 232.868 1.00 43.35 569 PHE A C 1
ATOM 4474 O O . PHE A 1 616 ? 244.118 219.772 233.166 1.00 45.73 569 PHE A O 1
ATOM 4482 N N . VAL A 1 617 ? 241.871 219.869 233.252 1.00 38.37 570 VAL A N 1
ATOM 4483 C CA . VAL A 1 617 ? 241.889 221.099 234.039 1.00 36.93 570 VAL A CA 1
ATOM 4484 C C . VAL A 1 617 ? 242.553 220.862 235.388 1.00 38.53 570 VAL A C 1
ATOM 4485 O O . VAL A 1 617 ? 243.354 221.681 235.855 1.00 41.26 570 VAL A O 1
ATOM 4489 N N . VAL A 1 618 ? 242.232 219.742 236.038 1.00 37.25 571 VAL A N 1
ATOM 4490 C CA . VAL A 1 618 ? 242.824 219.448 237.338 1.00 36.41 571 VAL A CA 1
ATOM 4491 C C . VAL A 1 618 ? 244.315 219.174 237.203 1.00 39.70 571 VAL A C 1
ATOM 4492 O O . VAL A 1 618 ? 245.110 219.571 238.061 1.00 46.98 571 VAL A O 1
ATOM 4496 N N . ALA A 1 619 ? 244.724 218.501 236.127 1.00 39.15 572 ALA A N 1
ATOM 4497 C CA . ALA A 1 619 ? 246.147 218.281 235.898 1.00 43.13 572 ALA A CA 1
ATOM 4498 C C . ALA A 1 619 ? 246.884 219.599 235.704 1.00 47.39 572 ALA A C 1
ATOM 4499 O O . ALA A 1 619 ? 248.011 219.765 236.183 1.00 48.74 572 ALA A O 1
ATOM 4501 N N . GLN A 1 620 ? 246.271 220.545 234.991 1.00 47.44 573 GLN A N 1
ATOM 4502 C CA . GLN A 1 620 ? 246.903 221.847 234.805 1.00 45.55 573 GLN A CA 1
ATOM 4503 C C . GLN A 1 620 ? 247.012 222.607 236.122 1.00 48.14 573 GLN A C 1
ATOM 4504 O O . GLN A 1 620 ? 248.072 223.151 236.448 1.00 53.44 573 GLN A O 1
ATOM 4510 N N . VAL A 1 621 ? 245.927 222.649 236.901 1.00 46.91 574 VAL A N 1
ATOM 4511 C CA . VAL A 1 621 ? 245.928 223.481 238.101 1.00 43.28 574 VAL A CA 1
ATOM 4512 C C . VAL A 1 621 ? 246.689 222.839 239.251 1.00 46.66 574 VAL A C 1
ATOM 4513 O O . VAL A 1 621 ? 247.099 223.543 240.179 1.00 55.86 574 VAL A O 1
ATOM 4517 N N . GLY A 1 622 ? 246.890 221.527 239.224 1.00 45.38 575 GLY A N 1
ATOM 4518 C CA . GLY A 1 622 ? 247.555 220.831 240.301 1.00 46.71 575 GLY A CA 1
ATOM 4519 C C . GLY A 1 622 ? 249.004 220.482 240.067 1.00 54.23 575 GLY A C 1
ATOM 4520 O O . GLY A 1 622 ? 249.631 219.900 240.957 1.00 61.03 575 GLY A O 1
ATOM 4521 N N . LYS A 1 623 ? 249.557 220.820 238.902 1.00 53.51 576 LYS A N 1
ATOM 4522 C CA . LYS A 1 623 ? 250.944 220.500 238.558 1.00 56.84 576 LYS A CA 1
ATOM 4523 C C . LYS A 1 623 ? 251.207 218.999 238.655 1.00 57.13 576 LYS A C 1
ATOM 4524 O O . LYS A 1 623 ? 252.263 218.563 239.116 1.00 58.10 576 LYS A O 1
ATOM 4530 N N . MET A 1 624 ? 250.237 218.202 238.217 1.00 52.06 577 MET A N 1
ATOM 4531 C CA . MET A 1 624 ? 250.343 216.753 238.241 1.00 52.19 577 MET A CA 1
ATOM 4532 C C . MET A 1 624 ? 249.922 216.194 236.891 1.00 52.01 577 MET A C 1
ATOM 4533 O O . MET A 1 624 ? 249.198 216.836 236.128 1.00 51.28 577 MET A O 1
ATOM 4538 N N . SER A 1 625 ? 250.394 214.986 236.602 1.00 54.49 578 SER A N 1
ATOM 4539 C CA . SER A 1 625 ? 250.138 214.370 235.310 1.00 56.20 578 SER A CA 1
ATOM 4540 C C . SER A 1 625 ? 248.657 214.056 235.141 1.00 52.84 578 SER A C 1
ATOM 4541 O O . SER A 1 625 ? 247.927 213.848 236.112 1.00 53.86 578 SER A O 1
ATOM 4544 N N . VAL A 1 626 ? 248.213 214.034 233.883 1.00 50.07 579 VAL A N 1
ATOM 4545 C CA . VAL A 1 626 ? 246.836 213.647 233.600 1.00 45.19 579 VAL A CA 1
ATOM 4546 C C . VAL A 1 626 ? 246.606 212.190 233.970 1.00 48.84 579 VAL A C 1
ATOM 4547 O O . VAL A 1 626 ? 245.510 211.819 234.403 1.00 50.04 579 VAL A O 1
ATOM 4551 N N . SER A 1 627 ? 247.621 211.340 233.795 1.00 52.49 580 SER A N 1
ATOM 4552 C CA . SER A 1 627 ? 247.482 209.931 234.150 1.00 48.85 580 SER A CA 1
ATOM 4553 C C . SER A 1 627 ? 247.259 209.751 235.645 1.00 47.91 580 SER A C 1
ATOM 4554 O O . SER A 1 627 ? 246.476 208.893 236.062 1.00 46.60 580 SER A O 1
ATOM 4557 N N . THR A 1 628 ? 247.953 210.538 236.470 1.00 47.14 581 THR A N 1
ATOM 4558 C CA . THR A 1 628 ? 247.760 210.447 237.914 1.00 43.86 581 THR A CA 1
ATOM 4559 C C . THR A 1 628 ? 246.339 210.833 238.306 1.00 45.70 581 THR A C 1
ATOM 4560 O O . THR A 1 628 ? 245.708 210.157 239.127 1.00 49.08 581 THR A O 1
ATOM 4564 N N . VAL A 1 629 ? 245.814 211.912 237.723 1.00 41.26 582 VAL A N 1
ATOM 4565 C CA . VAL A 1 629 ? 244.439 212.315 238.005 1.00 36.26 582 VAL A CA 1
ATOM 4566 C C . VAL A 1 629 ? 243.464 211.247 237.533 1.00 37.28 582 VAL A C 1
ATOM 4567 O O . VAL A 1 629 ? 242.493 210.920 238.225 1.00 38.45 582 VAL A O 1
ATOM 4571 N N . ALA A 1 630 ? 243.705 210.689 236.345 1.00 40.26 583 ALA A N 1
ATOM 4572 C CA . ALA A 1 630 ? 242.812 209.674 235.795 1.00 38.45 583 ALA A CA 1
ATOM 4573 C C . ALA A 1 630 ? 242.788 208.424 236.660 1.00 42.88 583 ALA A C 1
ATOM 4574 O O . ALA A 1 630 ? 241.725 207.836 236.884 1.00 46.36 583 ALA A O 1
ATOM 4576 N N . LYS A 1 631 ? 243.953 207.993 237.144 1.00 43.46 584 LYS A N 1
ATOM 4577 C CA . LYS A 1 631 ? 244.011 206.823 238.011 1.00 43.64 584 LYS A CA 1
ATOM 4578 C C . LYS A 1 631 ? 243.413 207.107 239.381 1.00 42.12 584 LYS A C 1
ATOM 4579 O O . LYS A 1 631 ? 242.791 206.223 239.979 1.00 40.86 584 LYS A O 1
ATOM 4585 N N . GLY A 1 632 ? 243.581 208.325 239.893 1.00 42.11 585 GLY A N 1
ATOM 4586 C CA . GLY A 1 632 ? 243.057 208.657 241.202 1.00 42.57 585 GLY A CA 1
ATOM 4587 C C . GLY A 1 632 ? 241.577 208.950 241.259 1.00 40.02 585 GLY A C 1
ATOM 4588 O O . GLY A 1 632 ? 241.027 209.047 242.359 1.00 39.22 585 GLY A O 1
ATOM 4589 N N . VAL A 1 633 ? 240.913 209.099 240.109 1.00 40.29 586 VAL A N 1
ATOM 4590 C CA . VAL A 1 633 ? 239.476 209.364 240.099 1.00 37.35 586 VAL A CA 1
ATOM 4591 C C . VAL A 1 633 ? 238.653 208.088 240.001 1.00 40.12 586 VAL A C 1
ATOM 4592 O O . VAL A 1 633 ? 237.431 208.135 240.206 1.00 39.58 586 VAL A O 1
ATOM 4596 N N . LEU A 1 634 ? 239.280 206.950 239.707 1.00 42.36 587 LEU A N 1
ATOM 4597 C CA . LEU A 1 634 ? 238.541 205.694 239.627 1.00 38.37 587 LEU A CA 1
ATOM 4598 C C . LEU A 1 634 ? 237.811 205.333 240.917 1.00 35.51 587 LEU A C 1
ATOM 4599 O O . LEU A 1 634 ? 236.655 204.884 240.826 1.00 37.58 587 LEU A O 1
ATOM 4604 N N . PRO A 1 635 ? 238.393 205.469 242.114 1.00 33.00 588 PRO A N 1
ATOM 4605 C CA . PRO A 1 635 ? 237.609 205.182 243.325 1.00 33.46 588 PRO A CA 1
ATOM 4606 C C . PRO A 1 635 ? 236.372 206.045 243.471 1.00 34.93 588 PRO A C 1
ATOM 4607 O O . PRO A 1 635 ? 235.397 205.606 244.092 1.00 34.10 588 PRO A O 1
ATOM 4611 N N . PHE A 1 636 ? 236.379 207.261 242.933 1.00 34.14 589 PHE A N 1
ATOM 4612 C CA . PHE A 1 636 ? 235.270 208.188 243.108 1.00 32.70 589 PHE A CA 1
ATOM 4613 C C . PHE A 1 636 ? 234.267 208.152 241.966 1.00 33.41 589 PHE A C 1
ATOM 4614 O O . PHE A 1 636 ? 233.279 208.889 242.007 1.00 34.98 589 PHE A O 1
ATOM 4622 N N . LEU A 1 637 ? 234.494 207.325 240.947 1.00 32.08 590 LEU A N 1
ATOM 4623 C CA . LEU A 1 637 ? 233.467 207.114 239.935 1.00 31.49 590 LEU A CA 1
ATOM 4624 C C . LEU A 1 637 ? 232.352 206.217 240.447 1.00 36.32 590 LEU A C 1
ATOM 4625 O O . LEU A 1 637 ? 231.223 206.297 239.952 1.00 37.20 590 LEU A O 1
ATOM 4630 N N . LEU A 1 638 ? 232.649 205.353 241.416 1.00 38.82 591 LEU A N 1
ATOM 4631 C CA . LEU A 1 638 ? 231.636 204.434 241.930 1.00 36.68 591 LEU A CA 1
ATOM 4632 C C . LEU A 1 638 ? 230.464 205.148 242.592 1.00 34.10 591 LEU A C 1
ATOM 4633 O O . LEU A 1 638 ? 229.313 204.814 242.266 1.00 36.34 591 LEU A O 1
ATOM 4638 N N . PRO A 1 639 ? 230.656 206.101 243.512 1.00 31.62 592 PRO A N 1
ATOM 4639 C CA . PRO A 1 639 ? 229.487 206.801 244.069 1.00 31.17 592 PRO A CA 1
ATOM 4640 C C . PRO A 1 639 ? 228.679 207.562 243.032 1.00 32.76 592 PRO A C 1
ATOM 4641 O O . PRO A 1 639 ? 227.453 207.665 243.166 1.00 34.18 592 PRO A O 1
ATOM 4645 N N . ILE A 1 640 ? 229.324 208.094 241.995 1.00 31.38 593 ILE A N 1
ATOM 4646 C CA . ILE A 1 640 ? 228.586 208.760 240.928 1.00 30.59 593 ILE A CA 1
ATOM 4647 C C . ILE A 1 640 ? 227.710 207.763 240.178 1.00 33.43 593 ILE A C 1
ATOM 4648 O O . ILE A 1 640 ? 226.553 208.056 239.851 1.00 35.56 593 ILE A O 1
ATOM 4653 N N . PHE A 1 641 ? 228.242 206.572 239.893 1.00 32.50 594 PHE A N 1
ATOM 4654 C CA . PHE A 1 641 ? 227.433 205.530 239.268 1.00 31.80 594 PHE A CA 1
ATOM 4655 C C . PHE A 1 641 ? 226.282 205.108 240.171 1.00 30.24 594 PHE A C 1
ATOM 4656 O O . PHE A 1 641 ? 225.177 204.836 239.692 1.00 30.78 594 PHE A O 1
ATOM 4664 N N . ILE A 1 642 ? 226.526 205.032 241.480 1.00 29.70 595 ILE A N 1
ATOM 4665 C CA . ILE A 1 642 ? 225.461 204.676 242.413 1.00 27.29 595 ILE A CA 1
ATOM 4666 C C . ILE A 1 642 ? 224.353 205.719 242.378 1.00 30.39 595 ILE A C 1
ATOM 4667 O O . ILE A 1 642 ? 223.163 205.382 242.369 1.00 34.69 595 ILE A O 1
ATOM 4672 N N . THR A 1 643 ? 224.723 207.001 242.360 1.00 30.59 596 THR A N 1
ATOM 4673 C CA . THR A 1 643 ? 223.720 208.059 242.262 1.00 32.44 596 THR A CA 1
ATOM 4674 C C . THR A 1 643 ? 222.947 207.968 240.952 1.00 32.13 596 THR A C 1
ATOM 4675 O O . THR A 1 643 ? 221.719 208.122 240.933 1.00 31.42 596 THR A O 1
ATOM 4679 N N . LEU A 1 644 ? 223.648 207.711 239.847 1.00 28.68 597 LEU A N 1
ATOM 4680 C CA . LEU A 1 644 ? 222.977 207.587 238.558 1.00 27.17 597 LEU A CA 1
ATOM 4681 C C . LEU A 1 644 ? 221.980 206.436 238.567 1.00 31.92 597 LEU A C 1
ATOM 4682 O O . LEU A 1 644 ? 220.848 206.582 238.093 1.00 36.68 597 LEU A O 1
ATOM 4687 N N . VAL A 1 645 ? 222.373 205.292 239.129 1.00 30.15 598 VAL A N 1
ATOM 4688 C CA . VAL A 1 645 ? 221.478 204.138 239.181 1.00 26.87 598 VAL A CA 1
ATOM 4689 C C . VAL A 1 645 ? 220.263 204.437 240.052 1.00 31.81 598 VAL A C 1
ATOM 4690 O O . VAL A 1 645 ? 219.121 204.161 239.667 1.00 36.58 598 VAL A O 1
ATOM 4694 N N . ILE A 1 646 ? 220.484 205.009 241.239 1.00 31.28 599 ILE A N 1
ATOM 4695 C CA . ILE A 1 646 ? 219.366 205.223 242.155 1.00 31.66 599 ILE A CA 1
ATOM 4696 C C . ILE A 1 646 ? 218.477 206.386 241.754 1.00 36.56 599 ILE A C 1
ATOM 4697 O O . ILE A 1 646 ? 217.380 206.521 242.306 1.00 43.98 599 ILE A O 1
ATOM 4702 N N . ILE A 1 647 ? 218.910 207.243 240.831 1.00 33.54 600 ILE A N 1
ATOM 4703 C CA . ILE A 1 647 ? 217.964 208.203 240.273 1.00 36.42 600 ILE A CA 1
ATOM 4704 C C . ILE A 1 647 ? 217.296 207.652 239.017 1.00 39.40 600 ILE A C 1
ATOM 4705 O O . ILE A 1 647 ? 216.182 208.064 238.682 1.00 44.44 600 ILE A O 1
ATOM 4710 N N . THR A 1 648 ? 217.948 206.724 238.313 1.00 37.28 601 THR A N 1
ATOM 4711 C CA . THR A 1 648 ? 217.312 206.099 237.161 1.00 39.89 601 THR A CA 1
ATOM 4712 C C . THR A 1 648 ? 216.168 205.190 237.588 1.00 43.34 601 THR A C 1
ATOM 4713 O O . THR A 1 648 ? 215.086 205.226 236.992 1.00 47.19 601 THR A O 1
ATOM 4717 N N . ILE A 1 649 ? 216.379 204.376 238.626 1.00 40.77 602 ILE A N 1
ATOM 4718 C CA . ILE A 1 649 ? 215.367 203.418 239.054 1.00 39.39 602 ILE A CA 1
ATOM 4719 C C . ILE A 1 649 ? 214.462 203.964 240.148 1.00 43.39 602 ILE A C 1
ATOM 4720 O O . ILE A 1 649 ? 213.574 203.243 240.618 1.00 45.36 602 ILE A O 1
ATOM 4725 N N . PHE A 1 650 ? 214.663 205.208 240.579 1.00 44.96 603 PHE A N 1
ATOM 4726 C CA . PHE A 1 650 ? 213.746 205.901 241.485 1.00 47.74 603 PHE A CA 1
ATOM 4727 C C . PHE A 1 650 ? 213.487 207.303 240.950 1.00 55.32 603 PHE A C 1
ATOM 4728 O O . PHE A 1 650 ? 213.969 208.293 241.511 1.00 57.58 603 PHE A O 1
ATOM 4736 N N . PRO A 1 651 ? 212.725 207.424 239.860 1.00 59.53 604 PRO A N 1
ATOM 4737 C CA . PRO A 1 651 ? 212.499 208.755 239.271 1.00 57.66 604 PRO A CA 1
ATOM 4738 C C . PRO A 1 651 ? 211.770 209.717 240.187 1.00 58.69 604 PRO A C 1
ATOM 4739 O O . PRO A 1 651 ? 211.863 210.931 239.980 1.00 56.45 604 PRO A O 1
ATOM 4743 N N . GLN A 1 652 ? 211.041 209.221 241.188 1.00 66.07 605 GLN A N 1
ATOM 4744 C CA . GLN A 1 652 ? 210.297 210.096 242.085 1.00 62.09 605 GLN A CA 1
ATOM 4745 C C . GLN A 1 652 ? 211.198 210.924 242.989 1.00 61.90 605 GLN A C 1
ATOM 4746 O O . GLN A 1 652 ? 210.719 211.894 243.585 1.00 61.54 605 GLN A O 1
ATOM 4752 N N . ILE A 1 653 ? 212.475 210.561 243.119 1.00 63.01 606 ILE A N 1
ATOM 4753 C CA . ILE A 1 653 ? 213.414 211.387 243.873 1.00 62.48 606 ILE A CA 1
ATOM 4754 C C . ILE A 1 653 ? 213.636 212.716 243.164 1.00 62.76 606 ILE A C 1
ATOM 4755 O O . ILE A 1 653 ? 213.631 213.784 243.788 1.00 60.85 606 ILE A O 1
ATOM 4760 N N . ILE A 1 654 ? 213.832 212.668 241.847 1.00 59.88 607 ILE A N 1
ATOM 4761 C CA . ILE A 1 654 ? 214.131 213.875 241.086 1.00 49.52 607 ILE A CA 1
ATOM 4762 C C . ILE A 1 654 ? 212.919 214.794 241.039 1.00 53.30 607 ILE A C 1
ATOM 4763 O O . ILE A 1 654 ? 213.026 216.001 241.280 1.00 58.94 607 ILE A O 1
ATOM 4768 N N . LEU A 1 655 ? 211.746 214.237 240.744 1.00 57.74 608 LEU A N 1
ATOM 4769 C CA . LEU A 1 655 ? 210.552 215.038 240.475 1.00 55.86 608 LEU A CA 1
ATOM 4770 C C . LEU A 1 655 ? 209.719 215.230 241.742 1.00 57.58 608 LEU A C 1
ATOM 4771 O O . LEU A 1 655 ? 208.566 214.818 241.835 1.00 66.39 608 LEU A O 1
ATOM 4776 N N . PHE A 1 656 ? 210.325 215.878 242.731 1.00 57.89 609 PHE A N 1
ATOM 4777 C CA . PHE A 1 656 ? 209.607 216.281 243.932 1.00 62.12 609 PHE A CA 1
ATOM 4778 C C . PHE A 1 656 ? 209.500 217.791 244.064 1.00 72.50 609 PHE A C 1
ATOM 4779 O O . PHE A 1 656 ? 208.396 218.318 244.234 1.00 77.40 609 PHE A O 1
ATOM 4787 N N . LEU A 1 657 ? 210.624 218.504 244.003 1.00 67.98 610 LEU A N 1
ATOM 4788 C CA . LEU A 1 657 ? 210.571 219.963 244.061 1.00 63.12 610 LEU A CA 1
ATOM 4789 C C . LEU A 1 657 ? 209.767 220.565 242.915 1.00 69.09 610 LEU A C 1
ATOM 4790 O O . LEU A 1 657 ? 208.933 221.449 243.179 1.00 73.26 610 LEU A O 1
ATOM 4795 N N . PRO A 1 658 ? 209.954 220.165 241.649 1.00 63.36 611 PRO A N 1
ATOM 4796 C CA . PRO A 1 658 ? 209.065 220.692 240.600 1.00 64.48 611 PRO A CA 1
ATOM 4797 C C . PRO A 1 658 ? 207.599 220.376 240.836 1.00 68.33 611 PRO A C 1
ATOM 4798 O O . PRO A 1 658 ? 206.733 221.202 240.526 1.00 71.10 611 PRO A O 1
ATOM 4802 N N . ASN A 1 659 ? 207.297 219.205 241.385 1.00 71.09 612 ASN A N 1
ATOM 4803 C CA . ASN A 1 659 ? 205.917 218.806 241.627 1.00 75.61 612 ASN A CA 1
ATOM 4804 C C . ASN A 1 659 ? 205.505 219.087 243.067 1.00 77.69 612 ASN A C 1
ATOM 4805 O O . ASN A 1 659 ? 205.440 218.175 243.891 1.00 79.37 612 ASN A O 1
ATOM 4810 N N . VAL B 2 2 ? 197.150 218.456 186.693 1.00 57.43 2 VAL B N 1
ATOM 4811 C CA . VAL B 2 2 ? 19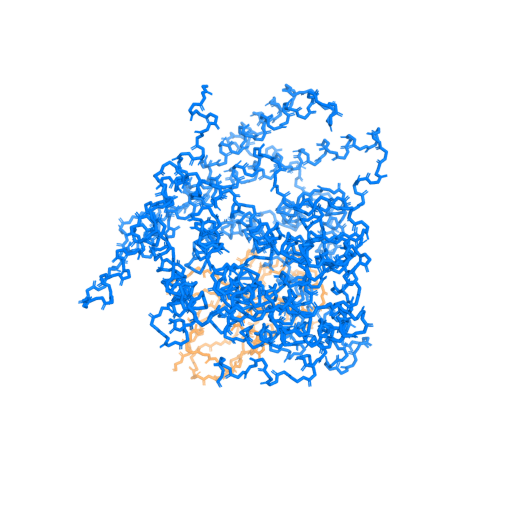6.958 217.975 188.053 1.00 55.23 2 VAL B CA 1
ATOM 4812 C C . VAL B 2 2 ? 195.781 218.680 188.707 1.00 57.48 2 VAL B C 1
ATOM 4813 O O . VAL B 2 2 ? 195.786 219.898 188.873 1.00 61.70 2 VAL B O 1
ATOM 4817 N N . GLN B 2 3 ? 194.772 217.901 189.080 1.00 58.05 3 GLN B N 1
ATOM 4818 C CA . GLN B 2 3 ? 193.547 218.415 189.670 1.00 60.72 3 GLN B CA 1
ATOM 4819 C C . GLN B 2 3 ? 193.321 217.763 191.025 1.00 60.31 3 GLN B C 1
ATOM 4820 O O . GLN B 2 3 ? 193.491 216.550 191.176 1.00 62.18 3 GLN B O 1
ATOM 4826 N N . LEU B 2 4 ? 192.956 218.578 192.013 1.00 59.30 4 LEU B N 1
ATOM 4827 C CA . LEU B 2 4 ? 192.613 218.097 193.344 1.00 54.24 4 LEU B CA 1
ATOM 4828 C C . LEU B 2 4 ? 191.356 218.818 193.801 1.00 57.31 4 LEU B C 1
ATOM 4829 O O . LEU B 2 4 ? 191.293 220.048 193.736 1.00 56.37 4 LEU B O 1
ATOM 4834 N N . GLN B 2 5 ? 190.362 218.062 194.260 1.00 61.79 5 GLN B N 1
ATOM 4835 C CA . GLN B 2 5 ? 189.116 218.636 194.749 1.00 58.80 5 GLN B CA 1
ATOM 4836 C C . GLN B 2 5 ? 188.850 218.147 196.164 1.00 55.20 5 GLN B C 1
ATOM 4837 O O . GLN B 2 5 ? 188.920 216.944 196.436 1.00 55.86 5 GLN B O 1
ATOM 4843 N N . GLU B 2 6 ? 188.541 219.081 197.056 1.00 54.24 6 GLU B N 1
ATOM 4844 C CA . GLU B 2 6 ? 188.289 218.752 198.447 1.00 55.66 6 GLU B CA 1
ATOM 4845 C C . GLU B 2 6 ? 186.836 218.333 198.650 1.00 65.74 6 GLU B C 1
ATOM 4846 O O . GLU B 2 6 ? 185.982 218.476 197.772 1.00 73.73 6 GLU B O 1
ATOM 4852 N N . SER B 2 7 ? 186.569 217.792 199.835 1.00 59.44 7 SER B N 1
ATOM 4853 C CA . SER B 2 7 ? 185.234 217.349 200.200 1.00 58.04 7 SER B CA 1
ATOM 4854 C C . SER B 2 7 ? 185.130 217.336 201.716 1.00 62.55 7 SER B C 1
ATOM 4855 O O . SER B 2 7 ? 186.087 216.969 202.402 1.00 65.71 7 SER B O 1
ATOM 4858 N N . GLY B 2 8 ? 183.971 217.731 202.229 1.00 67.61 8 GLY B N 1
ATOM 4859 C CA . GLY B 2 8 ? 183.752 217.731 203.660 1.00 63.84 8 GLY B CA 1
ATOM 4860 C C . GLY B 2 8 ? 184.342 218.944 204.343 1.00 64.29 8 GLY B C 1
ATOM 4861 O O . GLY B 2 8 ? 185.380 219.455 203.919 1.00 63.85 8 GLY B O 1
ATOM 4862 N N . GLY B 2 9 ? 183.696 219.405 205.400 1.00 72.08 9 GLY B N 1
ATOM 4863 C CA . GLY B 2 9 ? 184.123 220.589 206.112 1.00 73.72 9 GLY B CA 1
ATOM 4864 C C . GLY B 2 9 ? 182.929 221.265 206.754 1.00 76.62 9 GLY B C 1
ATOM 4865 O O . GLY B 2 9 ? 181.862 220.675 206.876 1.00 83.54 9 GLY B O 1
ATOM 4866 N N . GLY B 2 10 ? 183.129 222.513 207.160 1.00 70.88 10 GLY B N 1
ATOM 4867 C CA . GLY B 2 10 ? 182.046 223.259 207.767 1.00 75.41 10 GLY B CA 1
ATOM 4868 C C . GLY B 2 10 ? 182.294 223.589 209.222 1.00 85.72 10 GLY B C 1
ATOM 4869 O O . GLY B 2 10 ? 183.441 223.787 209.627 1.00 86.92 10 GLY B O 1
ATOM 4870 N N . LEU B 2 11 ? 181.232 223.642 210.020 1.00 91.73 11 LEU B N 1
ATOM 4871 C CA . LEU B 2 11 ? 181.316 224.047 211.415 1.00 92.91 11 LEU B CA 1
ATOM 4872 C C . LEU B 2 11 ? 181.018 222.868 212.332 1.00 91.94 11 LEU B C 1
ATOM 4873 O O . LEU B 2 11 ? 180.102 222.082 212.071 1.00 91.29 11 LEU B O 1
ATOM 4878 N N . VAL B 2 12 ? 181.808 222.746 213.400 1.00 93.15 12 VAL B N 1
ATOM 4879 C CA . VAL B 2 12 ? 181.622 221.724 214.423 1.00 92.63 12 VAL B CA 1
ATOM 4880 C C . VAL B 2 12 ? 181.910 222.340 215.786 1.00 90.23 12 VAL B C 1
ATOM 4881 O O . VAL B 2 12 ? 182.366 223.479 215.897 1.00 92.27 12 VAL B O 1
ATOM 4885 N N . GLN B 2 13 ? 181.632 221.568 216.832 1.00 88.49 13 GLN B N 1
ATOM 4886 C CA . GLN B 2 13 ? 181.917 221.986 218.195 1.00 91.01 13 GLN B CA 1
ATOM 4887 C C . GLN B 2 13 ? 183.338 221.562 218.565 1.00 88.92 13 GLN B C 1
ATOM 4888 O O . GLN B 2 13 ? 184.115 221.114 217.718 1.00 92.72 13 GLN B O 1
ATOM 4894 N N . ALA B 2 14 ? 183.694 221.701 219.839 1.00 82.22 14 ALA B N 1
ATOM 4895 C CA . ALA B 2 14 ? 185.020 221.318 220.311 1.00 80.06 14 ALA B CA 1
ATOM 4896 C C . ALA B 2 14 ? 185.090 219.799 220.402 1.00 77.80 14 ALA B C 1
ATOM 4897 O O . ALA B 2 14 ? 184.562 219.200 221.344 1.00 78.77 14 ALA B O 1
ATOM 4899 N N . GLY B 2 15 ? 185.741 219.177 219.428 1.00 78.28 15 GLY B N 1
ATOM 4900 C CA . GLY B 2 15 ? 185.820 217.738 219.348 1.00 76.82 15 GLY B CA 1
ATOM 4901 C C . GLY B 2 15 ? 184.883 217.101 218.349 1.00 76.95 15 GLY B C 1
ATOM 4902 O O . GLY B 2 15 ? 184.413 215.986 218.594 1.00 73.99 15 GLY B O 1
ATOM 4903 N N . GLY B 2 16 ? 184.603 217.768 217.231 1.00 83.19 16 GLY B N 1
ATOM 4904 C CA . GLY B 2 16 ? 183.628 217.286 216.272 1.00 81.15 16 GLY B CA 1
ATOM 4905 C C . GLY B 2 16 ? 184.085 216.149 215.392 1.00 75.08 16 GLY B C 1
ATOM 4906 O O . GLY B 2 16 ? 183.247 215.539 214.722 1.00 78.01 16 GLY B O 1
ATOM 4907 N N . SER B 2 17 ? 185.385 215.859 215.367 1.00 67.66 17 SER B N 1
ATOM 4908 C CA . SER B 2 17 ? 185.930 214.724 214.625 1.00 68.53 17 SER B CA 1
ATOM 4909 C C . SER B 2 17 ? 185.549 214.802 213.144 1.00 64.91 17 SER B C 1
ATOM 4910 O O . SER B 2 17 ? 184.850 213.942 212.604 1.00 63.71 17 SER B O 1
ATOM 4913 N N . LEU B 2 18 ? 186.017 215.864 212.495 1.00 58.26 18 LEU B N 1
ATOM 4914 C CA . LEU B 2 18 ? 185.715 216.071 211.089 1.00 55.82 18 LEU B CA 1
ATOM 4915 C C . LEU B 2 18 ? 186.504 215.094 210.225 1.00 49.54 18 LEU B C 1
ATOM 4916 O O . LEU B 2 18 ? 187.440 214.433 210.677 1.00 52.13 18 LEU B O 1
ATOM 4921 N N . ARG B 2 19 ? 186.115 215.007 208.955 1.00 45.42 19 ARG B N 1
ATOM 4922 C CA . ARG B 2 19 ? 186.778 214.114 208.004 1.00 44.78 19 ARG B CA 1
ATOM 4923 C C . ARG B 2 19 ? 186.865 214.833 206.661 1.00 50.50 19 ARG B C 1
ATOM 4924 O O . ARG B 2 19 ? 185.926 214.798 205.861 1.00 53.53 19 ARG B O 1
ATOM 4932 N N . LEU B 2 20 ? 187.997 215.487 206.425 1.00 50.22 20 LEU B N 1
ATOM 4933 C CA . LEU B 2 20 ? 188.268 216.095 205.135 1.00 46.63 20 LEU B CA 1
ATOM 4934 C C . LEU B 2 20 ? 188.699 215.024 204.143 1.00 46.56 20 LEU B C 1
ATOM 4935 O O . LEU B 2 20 ? 189.309 214.021 204.513 1.00 48.40 20 LEU B O 1
ATOM 4940 N N . SER B 2 21 ? 188.376 215.240 202.873 1.00 45.31 21 SER B N 1
ATOM 4941 C CA . SER B 2 21 ? 188.785 214.319 201.825 1.00 45.28 21 SER B CA 1
ATOM 4942 C C . SER B 2 21 ? 189.296 215.113 200.637 1.00 48.54 21 SER B C 1
ATOM 4943 O O . SER B 2 21 ? 188.928 216.270 200.437 1.00 53.81 21 SER B O 1
ATOM 4946 N N . CYS B 2 22 ? 190.148 214.473 199.842 1.00 49.21 22 CYS B N 1
ATOM 4947 C CA . CYS B 2 22 ? 190.738 215.100 198.663 1.00 51.52 22 CYS B CA 1
ATOM 4948 C C . CYS B 2 22 ? 190.801 214.057 197.560 1.00 52.08 22 CYS B C 1
ATOM 4949 O O . CYS B 2 22 ? 191.588 213.108 197.646 1.00 52.82 22 CYS B O 1
ATOM 4952 N N . THR B 2 23 ? 189.965 214.224 196.539 1.00 53.26 23 THR B N 1
ATOM 4953 C CA . THR B 2 23 ? 189.988 213.357 195.370 1.00 56.36 23 THR B CA 1
ATOM 4954 C C . THR B 2 23 ? 190.867 214.010 194.315 1.00 57.68 23 THR B C 1
ATOM 4955 O O . THR B 2 23 ? 190.631 215.160 193.926 1.00 61.74 23 THR B O 1
ATOM 4959 N N . THR B 2 24 ? 191.884 213.286 193.867 1.00 56.26 24 THR B N 1
ATOM 4960 C CA . THR B 2 24 ? 192.924 213.862 193.035 1.00 55.77 24 THR B CA 1
ATOM 4961 C C . THR B 2 24 ? 193.121 213.018 191.786 1.00 53.32 24 THR B C 1
ATOM 4962 O O . THR B 2 24 ? 192.957 211.795 191.815 1.00 54.77 24 THR B O 1
ATOM 4966 N N . SER B 2 25 ? 193.461 213.684 190.685 1.00 56.16 25 SER B N 1
ATOM 4967 C CA . SER B 2 25 ? 193.645 213.017 189.406 1.00 61.10 25 SER B CA 1
ATOM 4968 C C . SER B 2 25 ? 194.611 213.827 188.557 1.00 56.01 25 SER B C 1
ATOM 4969 O O . SER B 2 25 ? 194.826 215.017 188.792 1.00 59.40 25 SER B O 1
ATOM 4972 N N . GLY B 2 26 ? 195.185 213.168 187.557 1.00 52.94 26 GLY B N 1
ATOM 4973 C CA . GLY B 2 26 ? 196.119 213.805 186.656 1.00 58.36 26 GLY B CA 1
ATOM 4974 C C . GLY B 2 26 ? 197.572 213.418 186.831 1.00 61.13 26 GLY B C 1
ATOM 4975 O O . GLY B 2 26 ? 198.431 214.001 186.161 1.00 60.32 26 GLY B O 1
ATOM 4976 N N . PHE B 2 27 ? 197.877 212.458 187.697 1.00 62.45 27 PHE B N 1
ATOM 4977 C CA . PHE B 2 27 ? 199.252 212.030 187.924 1.00 60.34 27 PHE B CA 1
ATOM 4978 C C . PHE B 2 27 ? 199.231 210.606 188.470 1.00 55.81 27 PHE B C 1
ATOM 4979 O O . PHE B 2 27 ? 198.177 209.966 188.542 1.00 53.92 27 PHE B O 1
ATOM 4987 N N . ASN B 2 28 ? 200.402 210.111 188.858 1.00 53.50 28 ASN B N 1
ATOM 4988 C CA . ASN B 2 28 ? 200.520 208.808 189.497 1.00 59.78 28 ASN B CA 1
ATOM 4989 C C . ASN B 2 28 ? 200.383 208.990 191.002 1.00 63.37 28 ASN B C 1
ATOM 4990 O O . ASN B 2 28 ? 201.174 209.709 191.620 1.00 62.53 28 ASN B O 1
ATOM 4995 N N . PHE B 2 29 ? 199.384 208.329 191.588 1.00 59.12 29 PHE B N 1
ATOM 4996 C CA . PHE B 2 29 ? 199.066 208.549 192.994 1.00 51.56 29 PHE B CA 1
ATOM 4997 C C . PHE B 2 29 ? 200.218 208.151 193.907 1.00 52.85 29 PHE B C 1
ATOM 4998 O O . PHE B 2 29 ? 200.384 208.735 194.982 1.00 50.64 29 PHE B O 1
ATOM 5006 N N . ASP B 2 30 ? 201.022 207.171 193.501 1.00 56.27 30 ASP B N 1
ATOM 5007 C CA . ASP B 2 30 ? 202.087 206.658 194.354 1.00 59.84 30 ASP B CA 1
ATOM 5008 C C . ASP B 2 30 ? 203.393 207.427 194.218 1.00 58.97 30 ASP B C 1
ATOM 5009 O O . ASP B 2 30 ? 204.175 207.471 195.174 1.00 60.27 30 ASP B O 1
ATOM 5014 N N . ASP B 2 31 ? 203.659 208.022 193.057 1.00 53.05 31 ASP B N 1
ATOM 5015 C CA . ASP B 2 31 ? 204.905 208.751 192.859 1.00 57.12 31 ASP B CA 1
ATOM 5016 C C . ASP B 2 31 ? 204.854 210.176 193.389 1.00 57.23 31 ASP B C 1
ATOM 5017 O O . ASP B 2 31 ? 205.909 210.800 193.541 1.00 54.99 31 ASP B O 1
ATOM 5022 N N . TYR B 2 32 ? 203.669 210.699 193.684 1.00 52.96 32 TYR B N 1
ATOM 5023 C CA . TYR B 2 32 ? 203.502 212.083 194.099 1.00 42.88 32 TYR B CA 1
ATOM 5024 C C . TYR B 2 32 ? 203.221 212.150 195.592 1.00 37.49 32 TYR B C 1
ATOM 5025 O O . TYR B 2 32 ? 202.329 211.460 196.092 1.00 40.49 32 TYR B O 1
ATOM 5034 N N . ALA B 2 33 ? 203.978 212.983 196.297 1.00 32.77 33 ALA B N 1
ATOM 5035 C CA . ALA B 2 33 ? 203.706 213.237 197.703 1.00 26.39 33 ALA B CA 1
ATOM 5036 C C . ALA B 2 33 ? 202.467 214.109 197.822 1.00 27.73 33 ALA B C 1
ATOM 5037 O O . ALA B 2 33 ? 202.421 215.204 197.256 1.00 35.77 33 ALA B O 1
ATOM 5039 N N . ILE B 2 34 ? 201.463 213.632 198.554 1.00 25.62 34 ILE B N 1
ATOM 5040 C CA . ILE B 2 34 ? 200.207 214.354 198.700 1.00 22.86 34 ILE B CA 1
ATOM 5041 C C . ILE B 2 34 ? 200.067 214.742 200.161 1.00 23.12 34 ILE B C 1
ATOM 5042 O O . ILE B 2 34 ? 200.708 214.165 201.033 1.00 29.36 34 ILE B O 1
ATOM 5047 N N . GLY B 2 35 ? 199.240 215.742 200.430 1.00 20.89 35 GLY B N 1
ATOM 5048 C CA . GLY B 2 35 ? 199.096 216.168 201.806 1.00 23.01 35 GLY B CA 1
ATOM 5049 C C . GLY B 2 35 ? 198.145 217.332 201.943 1.00 26.81 35 GLY B C 1
ATOM 5050 O O . GLY B 2 35 ? 197.475 217.730 200.994 1.00 36.21 35 GLY B O 1
ATOM 5051 N N . TRP B 2 36 ? 198.106 217.869 203.156 1.00 24.53 36 TRP B N 1
ATOM 5052 C CA . TRP B 2 36 ? 197.214 218.948 203.543 1.00 25.05 36 TRP B CA 1
ATOM 5053 C C . TRP B 2 36 ? 197.994 219.996 204.316 1.00 24.79 36 TRP B C 1
ATOM 5054 O O . TRP B 2 36 ? 198.841 219.653 205.151 1.00 27.03 36 TRP B O 1
ATOM 5065 N N . PHE B 2 37 ? 197.690 221.268 204.057 1.00 24.35 37 PHE B N 1
ATOM 5066 C CA . PHE B 2 37 ? 198.192 222.349 204.894 1.00 31.78 37 PHE B CA 1
ATOM 5067 C C . PHE B 2 37 ? 197.043 223.265 205.293 1.00 35.34 37 PHE B C 1
ATOM 5068 O O . PHE B 2 37 ? 195.951 223.217 204.724 1.00 36.54 37 PHE B O 1
ATOM 5076 N N . ARG B 2 38 ? 197.298 224.085 206.306 1.00 35.95 38 ARG B N 1
ATOM 5077 C CA . ARG B 2 38 ? 196.288 224.925 206.930 1.00 41.48 38 ARG B CA 1
ATOM 5078 C C . ARG B 2 38 ? 196.715 226.382 206.879 1.00 52.54 38 ARG B C 1
ATOM 5079 O O . ARG B 2 38 ? 197.872 226.706 207.159 1.00 58.58 38 ARG B O 1
ATOM 5087 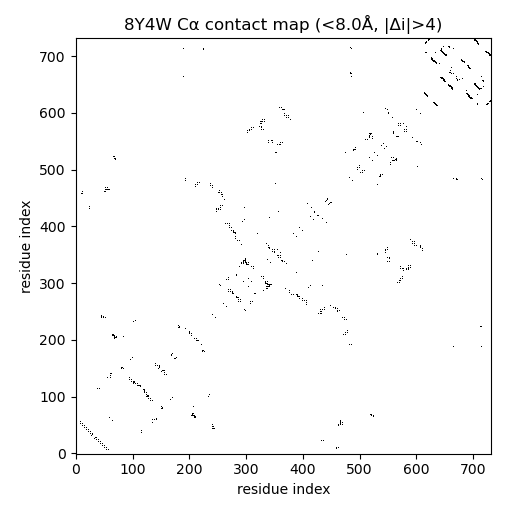N N . GLN B 2 39 ? 195.778 227.265 206.536 1.00 57.20 39 GLN B N 1
ATOM 5088 C CA . GLN B 2 39 ? 195.999 228.705 206.612 1.00 65.98 39 GLN B CA 1
ATOM 5089 C C . GLN B 2 39 ? 194.923 229.320 207.493 1.00 70.06 39 GLN B C 1
ATOM 5090 O O . GLN B 2 39 ? 193.728 229.181 207.210 1.00 69.13 39 GLN B O 1
ATOM 5096 N N . ALA B 2 40 ? 195.347 229.983 208.560 1.00 72.00 40 ALA B N 1
ATOM 5097 C CA . ALA B 2 40 ? 194.430 230.616 209.489 1.00 78.47 40 ALA B CA 1
ATOM 5098 C C . ALA B 2 40 ? 193.933 231.941 208.923 1.00 86.76 40 ALA B C 1
ATOM 5099 O O . ALA B 2 40 ? 194.546 232.506 208.015 1.00 89.53 40 ALA B O 1
ATOM 5101 N N . PRO B 2 41 ? 192.810 232.457 209.432 1.00 89.34 41 PRO B N 1
ATOM 5102 C CA . PRO B 2 41 ? 192.324 233.758 208.951 1.00 89.62 41 PRO B CA 1
ATOM 5103 C C . PRO B 2 41 ? 193.211 234.908 209.397 1.00 88.52 41 PRO B C 1
ATOM 5104 O O . PRO B 2 41 ? 192.865 235.645 210.325 1.00 90.17 41 PRO B O 1
ATOM 5108 N N . GLY B 2 42 ? 194.361 235.066 208.746 1.00 89.11 42 GLY B N 1
ATOM 5109 C CA . GLY B 2 42 ? 195.265 236.152 209.064 1.00 90.52 42 GLY B CA 1
ATOM 5110 C C . GLY B 2 42 ? 196.607 235.693 209.594 1.00 93.00 42 GLY B C 1
ATOM 5111 O O . GLY B 2 42 ? 197.255 236.412 210.360 1.00 95.41 42 GLY B O 1
ATOM 5112 N N . LYS B 2 43 ? 197.037 234.498 209.196 1.00 88.00 43 LYS B N 1
ATOM 5113 C CA . LYS B 2 43 ? 198.306 233.939 209.638 1.00 84.24 43 LYS B CA 1
ATOM 5114 C C . LYS B 2 43 ? 199.004 233.285 208.455 1.00 83.63 43 LYS B C 1
ATOM 5115 O O . LYS B 2 43 ? 198.395 233.008 207.420 1.00 82.86 43 LYS B O 1
ATOM 5121 N N . GLU B 2 44 ? 200.303 233.050 208.614 1.00 84.46 44 GLU B N 1
ATOM 5122 C CA . GLU B 2 44 ? 201.072 232.362 207.588 1.00 81.69 44 GLU B CA 1
ATOM 5123 C C . GLU B 2 44 ? 200.678 230.889 207.527 1.00 80.73 44 GLU B C 1
ATOM 5124 O O . GLU B 2 44 ? 200.337 230.272 208.538 1.00 84.89 44 GLU B O 1
ATOM 5130 N N . ARG B 2 45 ? 200.725 230.328 206.319 1.00 69.31 45 ARG B N 1
ATOM 5131 C CA . ARG B 2 45 ? 200.279 228.956 206.114 1.00 58.40 45 ARG B CA 1
ATOM 5132 C C . ARG B 2 45 ? 201.147 227.976 206.895 1.00 57.50 45 ARG B C 1
ATOM 5133 O O . ARG B 2 45 ? 202.361 228.153 207.019 1.00 63.41 45 ARG B O 1
ATOM 5141 N N . GLU B 2 46 ? 200.505 226.942 207.434 1.00 52.94 46 GLU B N 1
ATOM 5142 C CA . GLU B 2 46 ? 201.159 225.926 208.248 1.00 46.75 46 GLU B CA 1
ATOM 5143 C C . GLU B 2 46 ? 200.865 224.553 207.668 1.00 41.33 46 GLU B C 1
ATOM 5144 O O . GLU B 2 46 ? 199.713 224.251 207.346 1.00 40.67 46 GLU B O 1
ATOM 5150 N N . GLY B 2 47 ? 201.899 223.728 207.536 1.00 36.43 47 GLY B N 1
ATOM 5151 C CA . GLY B 2 47 ? 201.697 222.376 207.049 1.00 31.89 47 GLY B CA 1
ATOM 5152 C C . GLY B 2 47 ? 201.049 221.503 208.108 1.00 33.25 47 GLY B C 1
ATOM 5153 O O . GLY B 2 47 ? 201.327 221.625 209.301 1.00 43.67 47 GLY B O 1
ATOM 5154 N N . VAL B 2 48 ? 200.170 220.610 207.662 1.00 28.61 48 VAL B N 1
ATOM 5155 C CA . VAL B 2 48 ? 199.419 219.729 208.552 1.00 27.13 48 VAL B CA 1
ATOM 5156 C C . VAL B 2 48 ? 199.884 218.283 208.423 1.00 29.30 48 VAL B C 1
ATOM 5157 O O . VAL B 2 48 ? 200.301 217.669 209.405 1.00 33.43 48 VAL B O 1
ATOM 5161 N N . SER B 2 49 ? 199.816 217.718 207.221 1.00 27.12 49 SER B N 1
ATOM 5162 C CA . SER B 2 49 ? 200.150 216.305 207.086 1.00 23.73 49 SER B CA 1
ATOM 5163 C C . SER B 2 49 ? 200.495 215.989 205.640 1.00 27.95 49 SER B C 1
ATOM 5164 O O . SER B 2 49 ? 200.212 216.772 204.736 1.00 33.85 49 SER B O 1
ATOM 5167 N N . CYS B 2 50 ? 201.114 214.827 205.432 1.00 26.16 50 CYS B N 1
ATOM 5168 C CA . CYS B 2 50 ? 201.380 214.357 204.080 1.00 21.75 50 CYS B CA 1
ATOM 5169 C C . CYS B 2 50 ? 201.635 212.857 204.088 1.00 23.67 50 CYS B C 1
ATOM 5170 O O . CYS B 2 50 ? 202.185 212.311 205.045 1.00 31.24 50 CYS B O 1
ATOM 5173 N N . ILE B 2 51 ? 201.221 212.206 203.005 1.00 23.66 51 ILE B N 1
ATOM 5174 C CA . ILE B 2 51 ? 201.566 210.822 202.706 1.00 24.39 51 ILE B CA 1
ATOM 5175 C C . ILE B 2 51 ? 202.450 210.807 201.469 1.00 25.94 51 ILE B C 1
ATOM 5176 O O . ILE B 2 51 ? 202.409 211.722 200.634 1.00 28.83 51 ILE B O 1
ATOM 5181 N N . HIS B 2 52 ? 203.259 209.753 201.361 1.00 28.15 52 HIS B N 1
ATOM 5182 C CA . HIS B 2 52 ? 204.292 209.541 200.350 1.00 31.57 52 HIS B CA 1
ATOM 5183 C C . HIS B 2 52 ? 205.447 210.522 200.482 1.00 32.98 52 HIS B C 1
ATOM 5184 O O . HIS B 2 52 ? 206.380 210.464 199.677 1.00 36.40 52 HIS B O 1
ATOM 5191 N N . CYS B 2 53 ? 205.425 211.411 201.473 1.00 31.08 53 CYS B N 1
ATOM 5192 C CA . CYS B 2 53 ? 206.512 212.364 201.660 1.00 25.96 53 CYS B CA 1
ATOM 5193 C C . CYS B 2 53 ? 207.669 211.738 202.432 1.00 35.70 53 CYS B C 1
ATOM 5194 O O . CYS B 2 53 ? 208.789 211.638 201.922 1.00 42.58 53 CYS B O 1
ATOM 5197 N N . THR B 2 54 ? 207.412 211.308 203.661 1.00 42.27 54 THR B N 1
ATOM 5198 C CA . THR B 2 54 ? 208.432 210.687 204.491 1.00 39.41 54 THR B CA 1
ATOM 5199 C C . THR B 2 54 ? 208.639 209.230 204.078 1.00 41.42 54 THR B C 1
ATOM 5200 O O . THR B 2 54 ? 207.777 208.604 203.460 1.00 43.14 54 THR B O 1
ATOM 5204 N N . ALA B 2 55 ? 209.811 208.695 204.423 1.00 44.11 55 ALA B N 1
ATOM 5205 C CA . ALA B 2 55 ? 210.182 207.354 203.979 1.00 48.49 55 ALA B CA 1
ATOM 5206 C C . ALA B 2 55 ? 209.298 206.284 204.607 1.00 55.37 55 ALA B C 1
ATOM 5207 O O . ALA B 2 55 ? 208.821 205.378 203.914 1.00 61.32 55 ALA B O 1
ATOM 5209 N N . TYR B 2 56 ? 209.069 206.362 205.919 1.00 51.28 56 TYR B N 1
ATOM 5210 C CA . TYR B 2 56 ? 208.396 205.293 206.646 1.00 45.24 56 TYR B CA 1
ATOM 5211 C C . TYR B 2 56 ? 206.977 205.654 207.065 1.00 46.50 56 TYR B C 1
ATOM 5212 O O . TYR B 2 56 ? 206.032 204.954 206.696 1.00 51.76 56 TYR B O 1
ATOM 5221 N N . THR B 2 57 ? 206.793 206.733 207.821 1.00 47.06 57 THR B N 1
ATOM 5222 C CA . THR B 2 57 ? 205.481 207.032 208.372 1.00 49.32 57 THR B CA 1
ATOM 5223 C C . THR B 2 57 ? 205.011 208.413 207.929 1.00 49.49 57 THR B C 1
ATOM 5224 O O . THR B 2 57 ? 205.832 209.292 207.655 1.00 48.35 57 THR B O 1
ATOM 5228 N N . PRO B 2 58 ? 203.699 208.631 207.845 1.00 40.41 58 PRO B N 1
ATOM 5229 C CA . PRO B 2 58 ? 203.196 209.942 207.426 1.00 33.13 58 PRO B CA 1
ATOM 5230 C C . PRO B 2 58 ? 203.663 211.047 208.357 1.00 36.48 58 PRO B C 1
ATOM 5231 O O . PRO B 2 58 ? 203.761 210.863 209.570 1.00 42.93 58 PRO B O 1
ATOM 5235 N N . TYR B 2 59 ? 203.956 212.204 207.774 1.00 29.21 59 TYR B N 1
ATOM 5236 C CA . TYR B 2 59 ? 204.365 213.362 208.552 1.00 29.29 59 TYR B CA 1
ATOM 5237 C C . TYR B 2 59 ? 203.150 214.032 209.174 1.00 29.28 59 TYR B C 1
ATOM 5238 O O . TYR B 2 59 ? 202.117 214.202 208.523 1.00 29.27 59 TYR B O 1
ATOM 5247 N N . TYR B 2 60 ? 203.272 214.397 210.448 1.00 30.53 60 TYR B N 1
ATOM 5248 C CA . TYR B 2 60 ? 202.227 215.106 211.174 1.00 27.69 60 TYR B CA 1
ATOM 5249 C C . TYR B 2 60 ? 202.823 216.326 211.855 1.00 28.94 60 TYR B C 1
ATOM 5250 O O . TYR B 2 60 ? 203.937 216.269 212.380 1.00 32.23 60 TYR B O 1
ATOM 5259 N N . ALA B 2 61 ? 202.079 217.425 211.848 1.00 28.85 61 ALA B N 1
ATOM 5260 C CA . ALA B 2 61 ? 202.537 218.616 212.540 1.00 35.33 61 ALA B CA 1
ATOM 5261 C C . ALA B 2 61 ? 202.510 218.389 214.046 1.00 51.36 61 ALA B C 1
ATOM 5262 O O . ALA B 2 61 ? 201.785 217.534 214.560 1.00 58.25 61 ALA B O 1
ATOM 5264 N N . ARG B 2 62 ? 203.324 219.167 214.758 1.00 54.87 62 ARG B N 1
ATOM 5265 C CA . ARG B 2 62 ? 203.428 218.991 216.202 1.00 53.48 62 ARG B CA 1
ATOM 5266 C C . ARG B 2 62 ? 202.105 219.278 216.900 1.00 56.96 62 ARG B C 1
ATOM 5267 O O . ARG B 2 62 ? 201.789 218.641 217.910 1.00 61.15 62 ARG B O 1
ATOM 5275 N N . SER B 2 63 ? 201.322 220.220 216.381 1.00 58.16 63 SER B N 1
ATOM 5276 C CA . SER B 2 63 ? 200.056 220.602 216.992 1.00 57.59 63 SER B CA 1
ATOM 5277 C C . SER B 2 63 ? 198.870 219.799 216.472 1.00 52.05 63 SER B C 1
ATOM 5278 O O . SER B 2 63 ? 197.756 219.981 216.971 1.00 52.11 63 SER B O 1
ATOM 5281 N N . VAL B 2 64 ? 199.073 218.926 215.486 1.00 47.91 64 VAL B N 1
ATOM 5282 C CA . VAL B 2 64 ? 198.034 218.028 215.004 1.00 47.20 64 VAL B CA 1
ATOM 5283 C C . VAL B 2 64 ? 198.412 216.568 215.203 1.00 49.14 64 VAL B C 1
ATOM 5284 O O . VAL B 2 64 ? 197.706 215.679 214.732 1.00 49.63 64 VAL B O 1
ATOM 5288 N N . ARG B 2 65 ? 199.516 216.305 215.890 1.00 50.40 65 ARG B N 1
ATOM 5289 C CA . ARG B 2 65 ? 199.945 214.938 216.133 1.00 52.75 65 ARG B CA 1
ATOM 5290 C C . ARG B 2 65 ? 199.003 214.250 217.114 1.00 59.76 65 ARG B C 1
ATOM 5291 O O . ARG B 2 65 ? 198.447 214.887 218.014 1.00 65.69 65 ARG B O 1
ATOM 5299 N N . ASP B 2 66 ? 198.804 212.946 216.913 1.00 56.19 66 ASP B N 1
ATOM 5300 C CA . ASP B 2 66 ? 198.045 212.086 217.819 1.00 58.75 66 ASP B CA 1
ATOM 5301 C C . ASP B 2 66 ? 196.553 212.402 217.854 1.00 58.64 66 ASP B C 1
ATOM 5302 O O . ASP B 2 66 ? 195.798 211.733 218.565 1.00 62.77 66 ASP B O 1
ATOM 5307 N N . ARG B 2 67 ? 196.109 213.403 217.095 1.00 56.34 67 ARG B N 1
ATOM 5308 C CA . ARG B 2 67 ? 194.685 213.668 216.949 1.00 50.62 67 ARG B CA 1
ATOM 5309 C C . ARG B 2 67 ? 194.267 213.895 215.504 1.00 50.30 67 ARG B C 1
ATOM 5310 O O . ARG B 2 67 ? 193.082 214.132 215.250 1.00 52.48 67 ARG B O 1
ATOM 5318 N N . PHE B 2 68 ? 195.200 213.836 214.559 1.00 48.49 68 PHE B N 1
ATOM 5319 C CA . PHE B 2 68 ? 194.917 213.835 213.132 1.00 39.64 68 PHE B CA 1
ATOM 5320 C C . PHE B 2 68 ? 195.505 212.571 212.528 1.00 37.13 68 PHE B C 1
ATOM 5321 O O . PHE B 2 68 ? 196.639 212.199 212.841 1.00 42.48 68 PHE B O 1
ATOM 5329 N N . THR B 2 69 ? 194.740 211.905 211.670 1.00 32.71 69 THR B N 1
ATOM 5330 C CA . THR B 2 69 ? 195.236 210.731 210.960 1.00 34.36 69 THR B CA 1
ATOM 5331 C C . THR B 2 69 ? 194.983 210.898 209.472 1.00 32.96 69 THR B C 1
ATOM 5332 O O . THR B 2 69 ? 193.859 211.193 209.062 1.00 37.74 69 THR B O 1
ATOM 5336 N N . ILE B 2 70 ? 196.018 210.702 208.667 1.00 29.83 70 ILE B N 1
ATOM 5337 C CA . ILE B 2 70 ? 195.905 210.791 207.218 1.00 33.50 70 ILE B CA 1
ATOM 5338 C C . ILE B 2 70 ? 195.928 209.383 206.644 1.00 37.33 70 ILE B C 1
ATOM 5339 O O . ILE B 2 70 ? 196.748 208.548 207.045 1.00 43.95 70 ILE B O 1
ATOM 5344 N N . SER B 2 71 ? 195.007 209.107 205.730 1.00 35.22 71 SER B N 1
ATOM 5345 C CA . SER B 2 71 ? 194.847 207.783 205.158 1.00 40.20 71 SER B CA 1
ATOM 5346 C C . SER B 2 71 ? 194.770 207.885 203.643 1.00 47.73 71 SER B C 1
ATOM 5347 O O . SER B 2 71 ? 194.334 208.898 203.094 1.00 52.84 71 SER B O 1
ATOM 5350 N N . SER B 2 72 ? 195.202 206.826 202.976 1.00 50.26 72 SER B N 1
ATOM 5351 C CA . SER B 2 72 ? 195.163 206.738 201.527 1.00 49.67 72 SER B CA 1
ATOM 5352 C C . SER B 2 72 ? 194.044 205.805 201.082 1.00 56.95 72 SER B C 1
ATOM 5353 O O . SER B 2 72 ? 193.604 204.924 201.823 1.00 63.65 72 SER B O 1
ATOM 5356 N N . ASP B 2 73 ? 193.571 206.024 199.860 1.00 57.35 73 ASP B N 1
ATOM 5357 C CA . ASP B 2 73 ? 192.527 205.203 199.256 1.00 59.97 73 ASP B CA 1
ATOM 5358 C C . ASP B 2 73 ? 192.903 204.893 197.811 1.00 61.82 73 ASP B C 1
ATOM 5359 O O . ASP B 2 73 ? 192.124 205.105 196.881 1.00 66.23 73 ASP B O 1
ATOM 5364 N N . ASN B 2 74 ? 194.117 204.386 197.599 1.00 58.79 74 ASN B N 1
ATOM 5365 C CA . ASN B 2 74 ? 194.662 204.341 196.248 1.00 63.79 74 ASN B CA 1
ATOM 5366 C C . ASN B 2 74 ? 193.988 203.273 195.397 1.00 74.44 74 ASN B C 1
ATOM 5367 O O . ASN B 2 74 ? 194.648 202.381 194.853 1.00 78.64 74 ASN B O 1
ATOM 5372 N N . ALA B 2 75 ? 192.676 203.375 195.277 1.00 75.82 75 ALA B N 1
ATOM 5373 C CA . ALA B 2 75 ? 191.817 202.716 194.303 1.00 74.56 75 ALA B CA 1
ATOM 5374 C C . ALA B 2 75 ? 190.918 203.715 193.595 1.00 73.65 75 ALA B C 1
ATOM 5375 O O . ALA B 2 75 ? 190.664 203.569 192.397 1.00 75.19 75 ALA B O 1
ATOM 5377 N N . THR B 2 76 ? 190.436 204.729 194.311 1.00 70.40 76 THR B N 1
ATOM 5378 C CA . THR B 2 76 ? 189.778 205.886 193.725 1.00 70.07 76 THR B CA 1
ATOM 5379 C C . THR B 2 76 ? 190.659 207.126 193.774 1.00 69.43 76 THR B C 1
ATOM 5380 O O . THR B 2 76 ? 190.186 208.222 193.456 1.00 68.10 76 THR B O 1
ATOM 5384 N N . ASN B 2 77 ? 191.925 206.973 194.171 1.00 65.14 77 ASN B N 1
ATOM 5385 C CA . ASN B 2 77 ? 192.887 208.070 194.255 1.00 56.95 77 ASN B CA 1
ATOM 5386 C C . ASN B 2 77 ? 192.376 209.176 195.179 1.00 52.91 77 ASN B C 1
ATOM 5387 O O . ASN B 2 77 ? 192.117 210.305 194.764 1.00 58.27 77 ASN B O 1
ATOM 5392 N N . THR B 2 78 ? 192.230 208.824 196.451 1.00 48.50 78 THR B N 1
ATOM 5393 C CA . THR B 2 78 ? 191.672 209.720 197.449 1.00 47.93 78 THR B CA 1
ATOM 5394 C C . THR B 2 78 ? 192.582 209.762 198.668 1.00 47.36 78 THR B C 1
ATOM 5395 O O . THR B 2 78 ? 193.219 208.769 199.022 1.00 51.81 78 THR B O 1
ATOM 5399 N N . VAL B 2 79 ? 192.653 210.931 199.298 1.00 44.62 79 VAL B N 1
ATOM 5400 C CA . VAL B 2 79 ? 193.401 211.116 200.536 1.00 40.44 79 VAL B CA 1
ATOM 5401 C C . VAL B 2 79 ? 192.448 211.662 201.587 1.00 43.78 79 VAL B C 1
ATOM 5402 O O . VAL B 2 79 ? 191.785 212.678 201.360 1.00 49.45 79 VAL B O 1
ATOM 5406 N N . PHE B 2 80 ? 192.378 210.998 202.734 1.00 38.37 80 PHE B N 1
ATOM 5407 C CA . PHE B 2 80 ? 191.480 211.393 203.807 1.00 39.87 80 PHE B CA 1
ATOM 5408 C C . PHE B 2 80 ? 192.280 211.942 204.976 1.00 38.18 80 PHE B C 1
ATOM 5409 O O . PHE B 2 80 ? 193.358 211.434 205.291 1.00 44.08 80 PHE B O 1
ATOM 5417 N N . LEU B 2 81 ? 191.751 212.978 205.616 1.00 32.27 81 LEU B N 1
ATOM 5418 C CA . LEU B 2 81 ? 192.310 213.520 206.848 1.00 32.02 81 LEU B CA 1
ATOM 5419 C C . LEU B 2 81 ? 191.214 213.489 207.902 1.00 35.99 81 LEU B C 1
ATOM 5420 O O . LEU B 2 81 ? 190.233 214.234 207.806 1.00 42.26 81 LEU B O 1
ATOM 5425 N N . GLN B 2 82 ? 191.370 212.621 208.893 1.00 34.90 82 GLN B N 1
ATOM 5426 C CA . GLN B 2 82 ? 190.424 212.493 209.990 1.00 39.12 82 GLN B CA 1
ATOM 5427 C C . GLN B 2 82 ? 190.949 213.299 211.168 1.00 40.45 82 GLN B C 1
ATOM 5428 O O . GLN B 2 82 ? 192.045 213.026 211.667 1.00 43.82 82 GLN B O 1
ATOM 5434 N N . MET B 2 83 ? 190.175 214.286 211.604 1.00 43.42 83 MET B N 1
ATOM 5435 C CA . MET B 2 83 ? 190.546 215.154 212.710 1.00 47.68 83 MET B CA 1
ATOM 5436 C C . MET B 2 83 ? 189.660 214.851 213.906 1.00 55.18 83 MET B C 1
ATOM 5437 O O . MET B 2 83 ? 188.430 214.880 213.794 1.00 59.06 83 MET B O 1
ATOM 5442 N N . ASN B 2 84 ? 190.284 214.575 215.045 1.00 57.06 84 ASN B N 1
ATOM 5443 C CA . ASN B 2 84 ? 189.575 214.287 216.280 1.00 61.25 84 ASN B CA 1
ATOM 5444 C C . ASN B 2 84 ? 190.021 215.261 217.360 1.00 61.78 84 ASN B C 1
ATOM 5445 O O . ASN B 2 84 ? 191.168 215.714 217.370 1.00 65.49 84 ASN B O 1
ATOM 5450 N N . ASN B 2 85 ? 189.097 215.581 218.266 1.00 65.50 85 ASN B N 1
ATOM 5451 C CA . ASN B 2 85 ? 189.352 216.510 219.368 1.00 74.77 85 ASN B CA 1
ATOM 5452 C C . ASN B 2 85 ? 189.773 217.883 218.842 1.00 74.38 85 ASN B C 1
ATOM 5453 O O . ASN B 2 85 ? 190.828 218.413 219.193 1.00 71.28 85 ASN B O 1
ATOM 5458 N N . LEU B 2 86 ? 188.927 218.462 217.995 1.00 73.29 86 LEU B N 1
ATOM 5459 C CA . LEU B 2 86 ? 189.231 219.738 217.355 1.00 70.79 86 LEU B CA 1
ATOM 5460 C C . LEU B 2 86 ? 189.155 220.862 218.378 1.00 75.40 86 LEU B C 1
ATOM 5461 O O . LEU B 2 86 ? 188.077 221.170 218.895 1.00 81.53 86 LEU B O 1
ATOM 5466 N N . ARG B 2 87 ? 190.297 221.477 218.672 1.00 76.60 87 ARG B N 1
ATOM 5467 C CA . ARG B 2 87 ? 190.324 222.644 219.533 1.00 80.70 87 ARG B CA 1
ATOM 5468 C C . ARG B 2 87 ? 189.743 223.851 218.799 1.00 89.37 87 ARG B C 1
ATOM 5469 O O . ARG B 2 87 ? 189.712 223.883 217.567 1.00 91.25 87 ARG B O 1
ATOM 5477 N N . PRO B 2 88 ? 189.271 224.862 219.536 1.00 94.60 88 PRO B N 1
ATOM 5478 C CA . PRO B 2 88 ? 188.751 226.072 218.880 1.00 92.00 88 PRO B CA 1
ATOM 5479 C C . PRO B 2 88 ? 189.806 226.887 218.150 1.00 89.72 88 PRO B C 1
ATOM 5480 O O . PRO B 2 88 ? 189.465 227.931 217.582 1.00 89.37 88 PRO B O 1
ATOM 5484 N N . GLU B 2 89 ? 191.067 226.461 218.150 1.00 87.60 89 GLU B N 1
ATOM 5485 C CA . GLU B 2 89 ? 192.124 227.140 217.414 1.00 88.65 89 GLU B CA 1
ATOM 5486 C C . GLU B 2 89 ? 192.367 226.527 216.041 1.00 86.27 89 GLU B C 1
ATOM 5487 O O . GLU B 2 89 ? 193.302 226.937 215.347 1.00 88.46 89 GLU B O 1
ATOM 5493 N N . ASP B 2 90 ? 191.554 225.555 215.636 1.00 80.84 90 ASP B N 1
ATOM 5494 C CA . ASP B 2 90 ? 191.675 224.923 214.330 1.00 72.61 90 ASP B CA 1
ATOM 5495 C C . ASP B 2 90 ? 190.788 225.566 213.274 1.00 77.98 90 ASP B C 1
ATOM 5496 O O . ASP B 2 90 ? 190.715 225.050 212.155 1.00 74.83 90 ASP B O 1
ATOM 5501 N N . THR B 2 91 ? 190.113 226.665 213.600 1.00 80.60 91 THR B N 1
ATOM 5502 C CA . THR B 2 91 ? 189.278 227.367 212.632 1.00 77.79 91 THR B CA 1
ATOM 5503 C C . THR B 2 91 ? 190.172 227.993 211.573 1.00 74.87 91 THR B C 1
ATOM 5504 O O . THR B 2 91 ? 190.823 229.011 211.826 1.00 81.13 91 THR B O 1
ATOM 5508 N N . ALA B 2 92 ? 190.212 227.392 210.389 1.00 65.11 92 ALA B N 1
ATOM 5509 C CA . ALA B 2 92 ? 191.112 227.844 209.337 1.00 61.59 92 ALA B CA 1
ATOM 5510 C C . ALA B 2 92 ? 190.585 227.346 207.998 1.00 56.96 92 ALA B C 1
ATOM 5511 O O . ALA B 2 92 ? 189.422 226.946 207.878 1.00 66.64 92 ALA B O 1
ATOM 5513 N N . VAL B 2 93 ? 191.435 227.399 206.977 1.00 50.34 93 VAL B N 1
ATOM 5514 C CA . VAL B 2 93 ? 191.133 226.852 205.662 1.00 51.38 93 VAL B CA 1
ATOM 5515 C C . VAL B 2 93 ? 192.168 225.783 205.350 1.00 51.46 93 VAL B C 1
ATOM 5516 O O . VAL B 2 93 ? 193.375 226.035 205.441 1.00 53.29 93 VAL B O 1
ATOM 5520 N N . TYR B 2 94 ? 191.699 224.594 204.987 1.00 44.89 94 TYR B N 1
ATOM 5521 C CA . TYR B 2 94 ? 192.570 223.462 204.703 1.00 41.02 94 TYR B CA 1
ATOM 5522 C C . TYR B 2 94 ? 192.664 223.259 203.198 1.00 44.92 94 TYR B C 1
ATOM 5523 O O . TYR B 2 94 ? 191.641 223.111 202.520 1.00 49.06 94 TYR B O 1
ATOM 5532 N N . TYR B 2 95 ? 193.889 223.242 202.684 1.00 41.28 95 TYR B N 1
ATOM 5533 C CA . TYR B 2 95 ? 194.154 223.069 201.265 1.00 33.63 95 TYR B CA 1
ATOM 5534 C C . TYR B 2 95 ? 194.853 221.737 201.044 1.00 34.54 95 TYR B C 1
ATOM 5535 O O . TYR B 2 95 ? 195.792 221.394 201.774 1.00 35.33 95 TYR B O 1
ATOM 5544 N N . CYS B 2 96 ? 194.392 220.998 200.040 1.00 34.12 96 CYS B N 1
ATOM 5545 C CA . CYS B 2 96 ? 195.019 219.756 199.615 1.00 28.22 96 CYS B CA 1
ATOM 5546 C C . CYS B 2 96 ? 196.081 220.064 198.572 1.00 29.95 96 CYS B C 1
ATOM 5547 O O . CYS B 2 96 ? 195.818 220.786 197.607 1.00 38.32 96 CYS B O 1
ATOM 5550 N N . VAL B 2 97 ? 197.273 219.511 198.761 1.00 28.17 97 VAL B N 1
ATOM 5551 C CA . VAL B 2 97 ? 198.428 219.824 197.936 1.00 26.59 97 VAL B CA 1
ATOM 5552 C C . VAL B 2 97 ? 199.075 218.531 197.467 1.00 27.20 97 VAL B C 1
ATOM 5553 O O . VAL B 2 97 ? 198.959 217.487 198.114 1.00 34.05 97 VAL B O 1
ATOM 5557 N N . ALA B 2 98 ? 199.765 218.607 196.334 1.00 23.34 98 ALA B N 1
ATOM 5558 C CA . ALA B 2 98 ? 200.509 217.481 195.795 1.00 24.69 98 ALA B CA 1
ATOM 5559 C C . ALA B 2 98 ? 201.788 218.000 195.161 1.00 28.88 98 ALA B C 1
ATOM 5560 O O . ALA B 2 98 ? 201.850 219.146 194.717 1.00 37.98 98 ALA B O 1
ATOM 5562 N N . ASP B 2 99 ? 202.810 217.152 195.124 1.00 27.20 99 ASP B N 1
ATOM 5563 C CA . ASP B 2 99 ? 204.102 217.586 194.612 1.00 24.32 99 ASP B CA 1
ATOM 5564 C C . ASP B 2 99 ? 204.900 216.375 194.162 1.00 28.76 99 ASP B C 1
ATOM 5565 O O . ASP B 2 99 ? 204.798 215.297 194.749 1.00 37.17 99 ASP B O 1
ATOM 5570 N N . ALA B 2 100 ? 205.706 216.568 193.119 1.00 31.27 100 ALA B N 1
ATOM 5571 C CA . ALA B 2 100 ? 206.506 215.480 192.574 1.00 36.26 100 ALA B CA 1
ATOM 5572 C C . ALA B 2 100 ? 207.728 215.162 193.421 1.00 36.04 100 ALA B C 1
ATOM 5573 O O . ALA B 2 100 ? 208.298 214.076 193.275 1.00 40.25 100 ALA B O 1
ATOM 5575 N N . THR B 2 101 ? 208.148 216.079 194.286 1.00 30.81 101 THR B N 1
ATOM 5576 C CA . THR B 2 101 ? 209.272 215.859 195.186 1.00 26.50 101 THR B CA 1
ATOM 5577 C C . THR B 2 101 ? 208.726 215.344 196.510 1.00 28.10 101 THR B C 1
ATOM 5578 O O . THR B 2 101 ? 207.857 215.977 197.115 1.00 29.49 101 THR B O 1
ATOM 5582 N N . ARG B 2 102 ? 209.230 214.193 196.950 1.00 29.28 102 ARG B N 1
ATOM 5583 C CA . ARG B 2 102 ? 208.702 213.514 198.130 1.00 26.53 102 ARG B CA 1
ATOM 5584 C C . ARG B 2 102 ? 209.479 213.977 199.357 1.00 22.39 102 ARG B C 1
ATOM 5585 O O . ARG B 2 102 ? 210.340 213.279 199.893 1.00 26.90 102 ARG B O 1
ATOM 5593 N N . TYR B 2 103 ? 209.161 215.184 199.807 1.00 18.21 103 TYR B N 1
ATOM 5594 C CA . TYR B 2 103 ? 209.734 215.720 201.028 1.00 19.70 103 TYR B CA 1
ATOM 5595 C C . TYR B 2 103 ? 208.631 216.310 201.893 1.00 20.83 103 TYR B C 1
ATOM 5596 O O . TYR B 2 103 ? 207.641 216.833 201.373 1.00 19.71 103 TYR B O 1
ATOM 5605 N N . PRO B 2 104 ? 208.770 216.232 203.222 1.00 21.07 104 PRO B N 1
ATOM 5606 C CA . PRO B 2 104 ? 207.656 216.559 204.128 1.00 18.11 104 PRO B CA 1
ATOM 5607 C C . PRO B 2 104 ? 207.477 218.057 204.348 1.00 19.10 104 PRO B C 1
ATOM 5608 O O . PRO B 2 104 ? 207.580 218.564 205.464 1.00 26.86 104 PRO B O 1
ATOM 5612 N N . TYR B 2 105 ? 207.190 218.781 203.271 1.00 17.79 105 TYR B N 1
ATOM 5613 C CA . TYR B 2 105 ? 206.956 220.224 203.326 1.00 18.24 105 TYR B CA 1
ATOM 5614 C C . TYR B 2 105 ? 205.683 220.537 202.556 1.00 22.96 105 TYR B C 1
ATOM 5615 O O . TYR B 2 105 ? 205.734 221.046 201.430 1.00 24.98 105 TYR B O 1
ATOM 5624 N N . PRO B 2 106 ? 204.516 220.243 203.138 1.00 24.40 106 PRO B N 1
ATOM 5625 C CA . PRO B 2 106 ? 203.260 220.403 202.393 1.00 21.22 106 PRO B CA 1
ATOM 5626 C C . PRO B 2 106 ? 202.873 221.843 202.108 1.00 22.26 106 PRO B C 1
ATOM 5627 O O . PRO B 2 106 ? 202.078 222.073 201.190 1.00 25.79 106 PRO B O 1
ATOM 5631 N N . GLU B 2 107 ? 203.385 222.818 202.853 1.00 21.59 107 GLU B N 1
ATOM 5632 C CA . GLU B 2 107 ? 203.020 224.198 202.570 1.00 21.80 107 GLU B CA 1
ATOM 5633 C C . GLU B 2 107 ? 203.778 224.779 201.384 1.00 27.27 107 GLU B C 1
ATOM 5634 O O . GLU B 2 107 ? 203.399 225.847 200.894 1.00 33.34 107 GLU B O 1
ATOM 5640 N N . PHE B 2 108 ? 204.823 224.103 200.905 1.00 26.09 108 PHE B N 1
ATOM 5641 C CA . PHE B 2 108 ? 205.588 224.537 199.743 1.00 25.55 108 PHE B CA 1
ATOM 5642 C C . PHE B 2 108 ? 205.350 223.644 198.532 1.00 25.76 108 PHE B C 1
ATOM 5643 O O . PHE B 2 108 ? 206.120 223.693 197.570 1.00 28.69 108 PHE B O 1
ATOM 5651 N N . TYR B 2 109 ? 204.311 222.815 198.568 1.00 23.66 109 TYR B N 1
ATOM 5652 C CA . TYR B 2 109 ? 204.014 221.932 197.451 1.00 25.40 109 TYR B CA 1
ATOM 5653 C C . TYR B 2 109 ? 203.510 222.731 196.254 1.00 29.96 109 TYR B C 1
ATOM 5654 O O . TYR B 2 109 ? 202.839 223.756 196.401 1.00 33.10 109 TYR B O 1
ATOM 5663 N N . ASP B 2 110 ? 203.844 222.246 195.055 1.00 29.10 110 ASP B N 1
ATOM 5664 C CA . ASP B 2 110 ? 203.574 223.004 193.835 1.00 31.08 110 ASP B CA 1
ATOM 5665 C C . ASP B 2 110 ? 202.080 223.191 193.606 1.00 37.06 110 ASP B C 1
ATOM 5666 O O . ASP B 2 110 ? 201.611 224.314 193.390 1.00 44.74 110 ASP B O 1
ATOM 5671 N N . TYR B 2 111 ? 201.319 222.103 193.638 1.00 35.82 111 TYR B N 1
ATOM 5672 C CA . TYR B 2 111 ? 199.897 222.133 193.333 1.00 32.91 111 TYR B CA 1
ATOM 5673 C C . TYR B 2 111 ? 199.084 222.315 194.607 1.00 32.27 111 TYR B C 1
ATOM 5674 O O . TYR B 2 111 ? 199.508 221.917 195.692 1.00 36.30 111 TYR B O 1
ATOM 5683 N N . VAL B 2 112 ? 197.910 222.924 194.469 1.00 32.60 112 VAL B N 1
ATOM 5684 C CA . VAL B 2 112 ? 197.057 223.205 195.619 1.00 34.32 112 VAL B CA 1
ATOM 5685 C C . VAL B 2 112 ? 195.604 223.200 195.163 1.00 37.31 112 VAL B C 1
ATOM 5686 O O . VAL B 2 112 ? 195.286 223.637 194.055 1.00 43.92 112 VAL B O 1
ATOM 5690 N N . GLY B 2 113 ? 194.724 222.681 196.021 1.00 37.79 113 GLY B N 1
ATOM 5691 C CA . GLY B 2 113 ? 193.306 222.649 195.738 1.00 45.20 113 GLY B CA 1
ATOM 5692 C C . GLY B 2 113 ? 192.593 223.915 196.181 1.00 51.17 113 GLY B C 1
ATOM 5693 O O . GLY B 2 113 ? 193.195 224.877 196.653 1.00 53.08 113 GLY B O 1
ATOM 5694 N N . GLN B 2 114 ? 191.268 223.897 196.020 1.00 49.88 114 GLN B N 1
ATOM 5695 C CA . GLN B 2 114 ? 190.465 225.072 196.343 1.00 53.41 114 GLN B CA 1
ATOM 5696 C C . GLN B 2 114 ? 190.520 225.398 197.830 1.00 56.70 114 GLN B C 1
ATOM 5697 O O . GLN B 2 114 ? 190.633 226.568 198.211 1.00 60.68 114 GLN B O 1
ATOM 5703 N N . GLY B 2 115 ? 190.438 224.386 198.682 1.00 55.55 115 GLY B N 1
ATOM 5704 C CA . GLY B 2 115 ? 190.441 224.592 200.113 1.00 56.69 115 GLY B CA 1
ATOM 5705 C C . GLY B 2 115 ? 189.045 224.516 200.710 1.00 59.12 115 GLY B C 1
ATOM 5706 O O . GLY B 2 115 ? 188.032 224.708 200.037 1.00 61.47 115 GLY B O 1
ATOM 5707 N N . THR B 2 116 ? 188.998 224.219 202.008 1.00 58.35 116 THR B N 1
ATOM 5708 C CA . THR B 2 116 ? 187.736 224.061 202.716 1.00 60.13 116 THR B CA 1
ATOM 5709 C C . THR B 2 116 ? 187.799 224.780 204.052 1.00 57.82 116 THR B C 1
ATOM 5710 O O . THR B 2 116 ? 188.823 224.738 204.737 1.00 56.30 116 THR B O 1
ATOM 5714 N N . GLN B 2 117 ? 186.697 225.424 204.425 1.00 58.62 117 GLN B N 1
ATOM 5715 C CA . GLN B 2 117 ? 186.623 226.135 205.693 1.00 60.99 117 GLN B CA 1
ATOM 5716 C C . GLN B 2 117 ? 186.283 225.170 206.821 1.00 65.73 117 GLN B C 1
ATOM 5717 O O . GLN B 2 117 ? 185.317 224.405 206.728 1.00 72.07 117 GLN B O 1
ATOM 5723 N N . VAL B 2 118 ? 187.074 225.210 207.890 1.00 62.48 118 VAL B N 1
ATOM 5724 C CA . VAL B 2 118 ? 186.833 224.409 209.082 1.00 62.50 118 VAL B CA 1
ATOM 5725 C C . VAL B 2 118 ? 186.680 225.370 210.250 1.00 70.12 118 VAL B C 1
ATOM 5726 O O . VAL B 2 118 ? 187.625 226.089 210.600 1.00 74.13 118 VAL B O 1
ATOM 5730 N N . THR B 2 119 ? 185.498 225.383 210.855 1.00 74.88 119 THR B N 1
ATOM 5731 C CA . THR B 2 119 ? 185.190 226.248 211.983 1.00 82.40 119 THR B CA 1
ATOM 5732 C C . THR B 2 119 ? 184.920 225.383 213.204 1.00 84.91 119 THR B C 1
ATOM 5733 O O . THR B 2 119 ? 184.176 224.401 213.121 1.00 90.34 119 THR B O 1
ATOM 5737 N N . VAL B 2 120 ? 185.536 225.738 214.327 1.00 83.98 120 VAL B N 1
ATOM 5738 C CA . VAL B 2 120 ? 185.376 225.015 215.581 1.00 90.94 120 VAL B CA 1
ATOM 5739 C C . VAL B 2 120 ? 184.869 226.000 216.621 1.00 93.87 120 VAL B C 1
ATOM 5740 O O . VAL B 2 120 ? 185.525 227.013 216.896 1.00 95.45 120 VAL B O 1
ATOM 5744 N N . SER B 2 121 ? 183.713 225.703 217.201 1.00 95.24 121 SER B N 1
ATOM 5745 C CA . SER B 2 121 ? 183.096 226.598 218.172 1.00 99.88 121 SER B CA 1
ATOM 5746 C C . SER B 2 121 ? 182.973 225.938 219.541 1.00 98.93 121 SER B C 1
ATOM 5747 O O . SER B 2 121 ? 183.393 226.501 220.552 1.00 92.35 121 SER B O 1
#

Secondary structure (DSSP, 8-state):
--TTTT-HHHHHHHHHHHHHHHHHHHHHHHHTSS---SSHHHHHHHHHHHHHHHHHHHHHHHT-S----TTTTTS-TTTHHHHHHHHHHHHHHHHHHHHHHHHHHHHH-SS-EETTTTEETTTTTSHHHHHHHHHHHHHHHHHHHHHHTT--SS-TTHHHHHHHHHHHHHHH-GGGGGGG-GGGT---TTTTTTHHHHHHHHHHTTT--HHHHHHHHHHHHHHHS-GGGHHHHTTHHHHTT--TTTTHHHHHHHHHHTTTTTTHHHHHHHHHHHHSSSSTTHHHHHHHHHHHHHTTT---HHHHHHHHHHHHHHHHHTTT--HHHHHHHHHHGGGGTTTSSS-HHHHHHHHHHT--HHHHHHHHHHHHHHHHHHHHHHHHHHHHHHTPPPPPPPPTTHHHHHHHHTSTTTHHHHHHHHHHTTTSS-HHHHHHHHHHHHHHIIIIIS----HHHHHHHHHHHHHHHHHHHHHHHHHHHHHHHHHHTTHHHHHHHHHHHH--SHHHHHHHHHHHHHHHHHHS-SHHHHTTTHHHHHHHHHHTT--HHHHHHHHHHHHHHHTTSTTS-HHHHHHHHHHT--HHHHHHHTHHHHHHHHHHHHHHHS-HHHHSSS--/-EEEEE--EEE-TT---EEEEEEESS-TTTSEEEEEEE-TTS--EEEEEESSSSSS-EE-TTTTTTEEEEE-TTT-EEEEEE-S--TT--EEEEEEEESS-SS-GGG-SEE---EEEEE-

Organism: Fusobacterium nucleatum subsp. nucleatum (strain ATCC 25586 / DSM 15643 / BCRC 10681 / CIP 101130 / JCM 8532 / KCTC 2640 / LMG 13131 / VPI 4355) (NCBI:txid190304)